Protein AF-0000000069702829 (afdb_homodimer)

InterPro domains:
  IPR005561 ANTAR domain [PF03861] (125-177)
  IPR005561 ANTAR domain [PS50921] (116-177)
  IPR005561 ANTAR domain [SM01012] (122-177)
  IPR011006 CheY-like superfamily [SSF52172] (46-176)
  IPR036388 Winged helix-like DNA-binding domain superfamily [G3DSA:1.10.10.10] (125-181)

Nearest PDB structures (foldseek):
  1qo0-assembly1_E  TM=7.951E-01  e=2.720E-08  Pseudomonas aeruginosa
  6ww6-assembly1_A  TM=8.531E-01  e=2.001E-07  Enterococcus faecalis
  1sd5-assembly1_A  TM=5.448E-01  e=8.937E-07  Mycobacterium tuberculosis H37Rv
  4akk-assembly1_B  TM=6.219E-01  e=2.321E-02  Klebsiella oxytoca
  5vlq-assembly1_A  TM=5.067E-01  e=9.236E+00  Xenopus tropicalis

Sequence (394 aa):
MESYTPCTLCIGAITEDAGFNNKIKSIFGSVLQWDQLENRICESDNKVDLLIIDYDNTRINHEMIKETSVAKLGVVSSYKPAIINNHNLHAVLFKASPEHEIQLAANLAVITFKREKLLRDTNKDLEFKLECRRFIILAEIAVMKWFSCNEKDAYTLLRNIAMQTNARIEDICIDLISNPENWERKMKSIRYIESIKMESYTPCTLCIGAITEDAGFNNKIKSIFGSVLQWDQLENRICESDNKVDLLIIDYDNTRINHEMIKETSVAKLGVVSSYKPAIINNHNLHAVLFKASPEHEIQLAANLAVITFKREKLLRDTNKDLEFKLECRRFIILAEIAVMKWFSCNEKDAYTLLRNIAMQTNARIEDICIDLISNPENWERKMKSIRYIESIK

Secondary structure (DSSP, 8-state):
----------EEEE---HHHHHHHHHHHS-EEEHHHHHHHHSSTTS--SEEEEETT-TT--HHHHHT--SEEEEEESS--HHHHHHS--SEEEETT--HHHHHHHHHHHHHHHHHHHHHHHHHHHHHHHHHHHHHHHHHHHHHHHHHT--HHHHHHHHHHHHHHTT--HHHHHHHHHHSHHHHHHHHHHHHHHHHH-/----------EEEE---HHHHHHHHHHHS-EEEHHHHHHHHSSTTS--SEEEEETT-TT--HHHHHT--SEEEEEESS--HHHHHHS--SEEEETT--HHHHHHHHHHHHHHHHHHHHHHHHHHHHHHHHHHHHHHHHHHHHHHHHHT--HHHHHHHHHHHHHHTT--HHHHHHHHHHSHHHHHHHHHHHHHHHHH-

Structure (mmCIF, N/CA/C/O backbone):
data_AF-0000000069702829-model_v1
#
loop_
_entity.id
_entity.type
_entity.pdbx_description
1 polymer 'ANTAR domain-containing protein'
#
loop_
_atom_site.group_PDB
_atom_site.id
_atom_site.type_symbol
_atom_site.label_atom_id
_atom_site.label_alt_id
_atom_site.label_comp_id
_atom_site.label_asym_id
_atom_site.label_entity_id
_atom_site.label_seq_id
_atom_site.pdbx_PDB_ins_code
_atom_site.Cartn_x
_atom_site.Cartn_y
_atom_site.Cartn_z
_atom_site.occupancy
_atom_site.B_iso_or_equiv
_atom_site.auth_seq_id
_atom_site.auth_comp_id
_atom_site.auth_asym_id
_atom_site.auth_atom_id
_atom_site.pdbx_PDB_model_num
ATOM 1 N N . MET A 1 1 ? -26.609 -12.484 -5.195 1 21.14 1 MET A N 1
ATOM 2 C CA . MET A 1 1 ? -25.703 -13.234 -6.066 1 21.14 1 MET A CA 1
ATOM 3 C C . MET A 1 1 ? -25.078 -12.32 -7.109 1 21.14 1 MET A C 1
ATOM 5 O O . MET A 1 1 ? -25.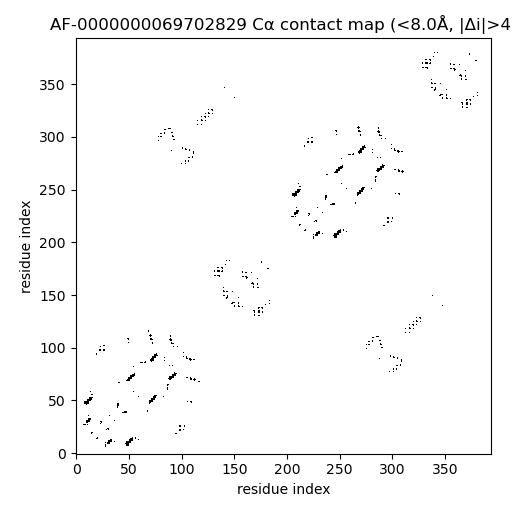688 -12.016 -8.133 1 21.14 1 MET A O 1
ATOM 9 N N . GLU A 1 2 ? -24.391 -11.242 -6.777 1 28 2 GLU A N 1
ATOM 10 C CA . GLU A 1 2 ? -23.922 -10.289 -7.777 1 28 2 GLU A CA 1
ATOM 11 C C . GLU A 1 2 ? -23.094 -10.977 -8.852 1 28 2 GLU A C 1
ATOM 13 O O . GLU A 1 2 ? -22.219 -11.789 -8.547 1 28 2 GLU A O 1
ATOM 18 N N . SER A 1 3 ? -23.703 -11.227 -9.906 1 28.03 3 SER A N 1
ATOM 19 C CA . SER A 1 3 ? -23.156 -11.82 -11.117 1 28.03 3 SER A CA 1
ATOM 20 C C . SER A 1 3 ? -21.75 -11.273 -11.414 1 28.03 3 SER A C 1
ATOM 22 O O . SER A 1 3 ? -21.562 -10.062 -11.469 1 28.03 3 SER A O 1
ATOM 24 N N . TYR A 1 4 ? -20.75 -11.883 -10.852 1 30.55 4 TYR A N 1
ATOM 25 C CA . TYR A 1 4 ? -19.375 -11.594 -11.227 1 30.55 4 TYR A CA 1
ATOM 26 C C . TYR A 1 4 ? -19.234 -11.445 -12.734 1 30.55 4 TYR A C 1
ATOM 28 O O . TYR A 1 4 ? -19.422 -12.406 -13.477 1 30.55 4 TYR A O 1
ATOM 36 N N . THR A 1 5 ? -19.922 -10.477 -13.25 1 36.62 5 THR A N 1
ATOM 37 C CA . THR A 1 5 ? -19.656 -10.25 -14.664 1 36.62 5 THR A CA 1
ATOM 38 C C . THR A 1 5 ? -18.156 -10.312 -14.945 1 36.62 5 THR A C 1
ATOM 40 O O . THR A 1 5 ? -17.375 -9.617 -14.297 1 36.62 5 THR A O 1
ATOM 43 N N . PRO A 1 6 ? -17.734 -11.352 -15.508 1 40.25 6 PRO A N 1
ATOM 44 C CA . PRO A 1 6 ? -16.312 -11.477 -15.82 1 40.25 6 PRO A CA 1
ATOM 45 C C . PRO A 1 6 ? -15.703 -10.195 -16.391 1 40.25 6 PRO A C 1
ATOM 47 O O . PRO A 1 6 ? -16.203 -9.672 -17.391 1 40.25 6 PRO A O 1
ATOM 50 N N . CYS A 1 7 ? -15.57 -9.18 -15.695 1 44.16 7 CYS A N 1
ATOM 51 C CA . CYS A 1 7 ? -14.984 -7.953 -16.219 1 44.16 7 CYS A CA 1
ATOM 52 C C . CYS A 1 7 ? -13.922 -8.258 -17.266 1 44.16 7 CYS A C 1
ATOM 54 O O . CYS A 1 7 ? -13.117 -9.172 -17.094 1 44.16 7 CYS A O 1
ATOM 56 N N . THR A 1 8 ? -14.305 -8.156 -18.531 1 59.03 8 THR A N 1
ATOM 57 C CA . THR A 1 8 ? -13.422 -8.281 -19.688 1 59.03 8 THR A CA 1
ATOM 58 C C . THR A 1 8 ? -12.102 -7.555 -19.438 1 59.03 8 THR A C 1
ATOM 60 O O . THR A 1 8 ? -12.086 -6.336 -19.25 1 59.03 8 THR A O 1
ATOM 63 N N . LEU A 1 9 ? -11.266 -8.297 -18.859 1 67.44 9 LEU A N 1
ATOM 64 C CA . LEU A 1 9 ? -9.938 -7.73 -18.625 1 67.44 9 LEU A CA 1
ATOM 65 C C . LEU A 1 9 ? -9.266 -7.375 -19.953 1 67.44 9 LEU A C 1
ATOM 67 O O . LEU A 1 9 ? -9.32 -8.148 -20.906 1 67.44 9 LEU A O 1
ATOM 71 N N . CYS A 1 10 ? -8.953 -6.152 -20.156 1 71.19 10 CYS A N 1
ATOM 72 C CA . CYS A 1 10 ? -8.039 -5.816 -21.25 1 71.19 10 CYS A CA 1
ATOM 73 C C . CYS A 1 10 ? -6.625 -6.277 -20.922 1 71.19 10 CYS A C 1
ATOM 75 O O . CYS A 1 10 ? -5.992 -5.766 -20 1 71.19 10 CYS A O 1
ATOM 77 N N . ILE A 1 11 ? -6.207 -7.258 -21.734 1 76.75 11 ILE A N 1
ATOM 78 C CA . ILE A 1 11 ? -4.938 -7.91 -21.422 1 76.75 11 ILE A CA 1
ATOM 79 C C . ILE A 1 11 ? -3.893 -7.523 -22.469 1 76.75 11 ILE A C 1
ATOM 81 O O . ILE A 1 11 ? -4.176 -7.527 -23.672 1 76.75 11 ILE A O 1
ATOM 85 N N . GLY A 1 12 ? -2.826 -7.066 -22 1 78.25 12 GLY A N 1
ATOM 86 C CA . GLY A 1 12 ? -1.643 -6.945 -22.844 1 78.25 12 GLY A CA 1
ATOM 87 C C . GLY A 1 12 ? -0.598 -8.008 -22.547 1 78.25 12 GLY A C 1
ATOM 88 O O . GLY A 1 12 ? -0.403 -8.398 -21.406 1 78.25 12 GLY A O 1
ATOM 89 N N . ALA A 1 13 ? -0.078 -8.562 -23.625 1 77.06 13 ALA A N 1
ATOM 90 C CA . ALA A 1 13 ? 0.928 -9.602 -23.438 1 77.06 13 ALA A CA 1
ATOM 91 C C . ALA A 1 13 ? 2.207 -9.273 -24.188 1 77.06 13 ALA A C 1
ATOM 93 O O . ALA A 1 13 ? 2.154 -8.812 -25.328 1 77.06 13 ALA A O 1
ATOM 94 N N . ILE A 1 14 ? 3.219 -9.398 -23.547 1 74.5 14 ILE A N 1
ATOM 95 C CA . ILE A 1 14 ? 4.535 -9.289 -24.156 1 74.5 14 ILE A CA 1
ATOM 96 C C . ILE A 1 14 ? 5.246 -10.641 -24.109 1 74.5 14 ILE A C 1
ATOM 98 O O . ILE A 1 14 ? 5.961 -10.945 -23.156 1 74.5 14 ILE A O 1
ATOM 102 N N . THR A 1 15 ? 4.934 -11.5 -25.016 1 79.31 15 THR A N 1
ATOM 103 C CA . THR A 1 15 ? 5.484 -12.844 -25.094 1 79.31 15 THR A CA 1
ATOM 104 C C . THR A 1 15 ? 5.711 -13.266 -26.531 1 79.31 15 THR A C 1
ATOM 106 O O . THR A 1 15 ? 4.988 -12.828 -27.438 1 79.31 15 THR A O 1
ATOM 109 N N . GLU A 1 16 ? 6.762 -14.062 -26.781 1 78.69 16 GLU A N 1
ATOM 110 C CA . GLU A 1 16 ? 7.027 -14.641 -28.109 1 78.69 16 GLU A CA 1
ATOM 111 C C . GLU A 1 16 ? 6.703 -16.125 -28.125 1 78.69 16 GLU A C 1
ATOM 113 O O . GLU A 1 16 ? 6.875 -16.781 -29.156 1 78.69 16 GLU A O 1
ATOM 118 N N . ASP A 1 17 ? 6.246 -16.656 -27.062 1 84.69 17 ASP A N 1
ATOM 119 C CA . ASP A 1 17 ? 5.898 -18.062 -26.969 1 84.69 17 ASP A CA 1
ATOM 120 C C . ASP A 1 17 ? 4.508 -18.328 -27.531 1 84.69 17 ASP A C 1
ATOM 122 O O . ASP A 1 17 ? 3.5 -17.953 -26.938 1 84.69 17 ASP A O 1
ATOM 126 N N . ALA A 1 18 ? 4.453 -19.016 -28.656 1 84.38 18 ALA A N 1
ATOM 127 C CA . ALA A 1 18 ? 3.197 -19.234 -29.375 1 84.38 18 ALA A CA 1
ATOM 128 C C . ALA A 1 18 ? 2.238 -20.078 -28.547 1 84.38 18 ALA A C 1
ATOM 130 O O . ALA A 1 18 ? 1.03 -19.828 -28.531 1 84.38 18 ALA A O 1
ATOM 131 N N . GLY A 1 19 ? 2.768 -21.141 -27.891 1 87.25 19 GLY A N 1
ATOM 132 C CA . GLY A 1 19 ? 1.941 -21.984 -27.047 1 87.25 19 GLY A CA 1
ATOM 133 C C . GLY A 1 19 ? 1.275 -21.219 -25.922 1 87.25 19 GLY A C 1
ATOM 134 O O . GLY A 1 19 ? 0.076 -21.375 -25.672 1 87.25 19 GLY A O 1
ATOM 135 N N . PHE A 1 20 ? 2.061 -20.438 -25.359 1 89.12 20 PHE A N 1
ATOM 136 C CA . PHE A 1 20 ? 1.533 -19.641 -24.266 1 89.12 20 PHE A CA 1
ATOM 137 C C . PHE A 1 20 ? 0.53 -18.609 -24.766 1 89.12 20 PHE A C 1
ATOM 139 O O . PHE A 1 20 ? -0.521 -18.406 -24.156 1 89.12 20 PHE A O 1
ATOM 146 N N . ASN A 1 21 ? 0.807 -17.969 -25.844 1 87.25 21 ASN A N 1
ATOM 147 C CA . ASN A 1 21 ? -0.092 -16.984 -26.453 1 87.25 21 ASN A CA 1
ATOM 148 C C . ASN A 1 21 ? -1.449 -17.609 -26.781 1 87.25 21 ASN A C 1
ATOM 150 O O . ASN A 1 21 ? -2.486 -16.969 -26.578 1 87.25 21 ASN A O 1
ATOM 154 N N . ASN A 1 22 ? -1.415 -18.766 -27.281 1 90.5 22 ASN A N 1
ATOM 155 C CA . ASN A 1 22 ? -2.662 -19.453 -27.609 1 90.5 22 ASN A CA 1
ATOM 156 C C . ASN A 1 22 ? -3.496 -19.719 -26.344 1 90.5 22 ASN A C 1
ATOM 158 O O . ASN A 1 22 ? -4.719 -19.578 -26.375 1 90.5 22 ASN A O 1
ATOM 162 N N . LYS A 1 23 ? -2.834 -20.062 -25.312 1 91.38 23 LYS A N 1
ATOM 163 C CA . LYS A 1 23 ? -3.537 -20.297 -24.062 1 91.38 23 LYS A CA 1
ATOM 164 C C . LYS A 1 23 ? -4.207 -19.031 -23.547 1 91.38 23 LYS A C 1
ATOM 166 O O . LYS A 1 23 ? -5.375 -19.047 -23.156 1 91.38 23 LYS A O 1
ATOM 171 N N . ILE A 1 24 ? -3.453 -17.922 -23.594 1 90.31 24 ILE A N 1
ATOM 172 C CA . ILE A 1 24 ? -4 -16.672 -23.062 1 90.31 24 ILE A CA 1
ATOM 173 C C . ILE A 1 24 ? -5.16 -16.203 -23.938 1 90.31 24 ILE A C 1
ATOM 175 O O . ILE A 1 24 ? -6.152 -15.672 -23.422 1 90.31 24 ILE A O 1
ATOM 179 N N . LYS A 1 25 ? -5.066 -16.391 -25.188 1 88.81 25 LYS A N 1
ATOM 180 C CA . LYS A 1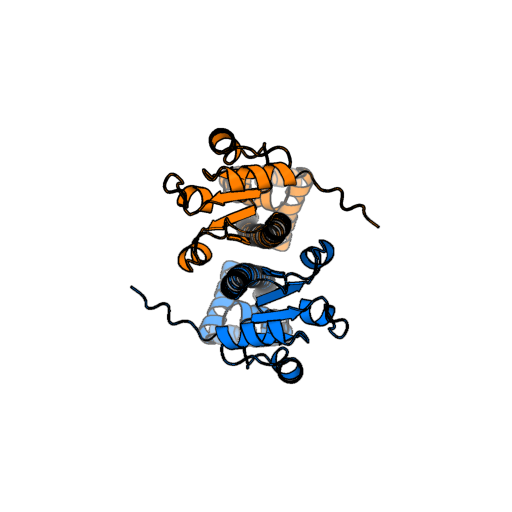 25 ? -6.156 -16.016 -26.078 1 88.81 25 LYS A CA 1
ATOM 181 C C . LYS A 1 25 ? -7.398 -16.875 -25.812 1 88.81 25 LYS A C 1
ATOM 183 O O . LYS A 1 25 ? -8.523 -16.375 -25.906 1 88.81 25 LYS A O 1
ATOM 188 N N . SER A 1 26 ? -7.152 -18.078 -25.594 1 91.25 26 SER A N 1
ATOM 189 C CA . SER A 1 26 ? -8.266 -18.969 -25.297 1 91.25 26 SER A CA 1
ATOM 190 C C . SER A 1 26 ? -8.984 -18.562 -24.016 1 91.25 26 SER A C 1
ATOM 192 O O . SER A 1 26 ? -10.211 -18.672 -23.938 1 91.25 26 SER A O 1
ATOM 194 N N . ILE A 1 27 ? -8.266 -18.078 -23.078 1 89.19 27 ILE A N 1
ATOM 195 C CA . ILE A 1 27 ? -8.805 -17.734 -21.766 1 89.19 27 ILE A CA 1
ATOM 196 C C . ILE A 1 27 ? -9.469 -16.359 -21.828 1 89.19 27 ILE A C 1
ATOM 198 O O . ILE A 1 27 ? -10.578 -16.188 -21.312 1 89.19 27 ILE A O 1
ATOM 202 N N . PHE A 1 28 ? -8.797 -15.398 -22.531 1 88.69 28 PHE A N 1
ATOM 203 C CA . PHE A 1 28 ? -9.211 -14.008 -22.391 1 88.69 28 PHE A CA 1
ATOM 204 C C . PHE A 1 28 ? -9.766 -13.461 -23.688 1 88.69 28 PHE A C 1
ATOM 206 O O . PHE A 1 28 ? -10.281 -12.344 -23.734 1 88.69 28 PHE A O 1
ATOM 213 N N . GLY A 1 29 ? -9.688 -14.289 -24.672 1 86.06 29 GLY A N 1
ATOM 214 C CA . GLY A 1 29 ? -10.164 -13.852 -25.969 1 86.06 29 GLY A CA 1
ATOM 215 C C . GLY A 1 29 ? -9.18 -12.953 -26.703 1 86.06 29 GLY A C 1
ATOM 216 O O . GLY A 1 29 ? -8.133 -13.414 -27.156 1 86.06 29 GLY A O 1
ATOM 217 N N . SER A 1 30 ? -9.328 -11.562 -26.578 1 81.31 30 SER A N 1
ATOM 218 C CA . SER A 1 30 ? -8.453 -10.625 -27.25 1 81.31 30 SER A CA 1
ATOM 219 C C . SER A 1 30 ? -7.332 -10.141 -26.344 1 81.31 30 SER A C 1
ATOM 221 O O . SER A 1 30 ? -7.574 -9.812 -25.172 1 81.31 30 SER A O 1
ATOM 223 N N . VAL A 1 31 ? -6.129 -10.219 -26.875 1 83.94 31 VAL A N 1
ATOM 224 C CA . VAL A 1 31 ? -4.949 -9.781 -26.141 1 83.94 31 VAL A CA 1
ATOM 225 C C . VAL A 1 31 ? -4.152 -8.789 -26.969 1 83.94 31 VAL A C 1
ATOM 227 O O . VAL A 1 31 ? -3.879 -9.039 -28.156 1 83.94 31 VAL A O 1
ATOM 230 N N . LEU A 1 32 ? -3.873 -7.699 -26.375 1 82 32 LEU A N 1
ATOM 231 C CA . LEU A 1 32 ? -3.047 -6.711 -27.062 1 82 32 LEU A CA 1
ATOM 232 C C . LEU A 1 32 ? -1.579 -7.125 -27.047 1 82 32 LEU A C 1
ATOM 234 O O . LEU A 1 32 ? -1.074 -7.617 -26.047 1 82 32 LEU A O 1
ATOM 238 N N . GLN A 1 33 ? -1.022 -6.898 -28.188 1 78.38 33 GLN A N 1
ATOM 239 C CA . GLN A 1 33 ? 0.397 -7.227 -28.281 1 78.38 33 GLN A CA 1
ATOM 240 C C . GLN A 1 33 ? 1.263 -5.992 -28.031 1 78.38 33 GLN A C 1
ATOM 242 O O . GLN A 1 33 ? 0.753 -4.871 -27.969 1 78.38 33 GLN A O 1
ATOM 247 N N . TRP A 1 34 ? 2.529 -6.203 -27.891 1 70.06 34 TRP A N 1
ATOM 248 C CA . TRP A 1 34 ? 3.475 -5.18 -27.453 1 70.06 34 TRP A CA 1
ATOM 249 C C . TRP A 1 34 ? 3.373 -3.936 -28.328 1 70.06 34 TRP A C 1
ATOM 251 O O . TRP A 1 34 ? 3.395 -2.811 -27.828 1 70.06 34 TRP A O 1
ATOM 261 N N . ASP A 1 35 ? 3.314 -4.125 -29.578 1 69.44 35 ASP A N 1
ATOM 262 C CA . ASP A 1 35 ? 3.281 -3.006 -30.516 1 69.44 35 ASP A CA 1
ATOM 263 C C . ASP A 1 35 ? 2.062 -2.121 -30.266 1 69.44 35 ASP A C 1
ATOM 265 O O . ASP A 1 35 ? 2.125 -0.903 -30.453 1 69.44 35 ASP A O 1
ATOM 269 N N . GLN A 1 36 ? 0.973 -2.732 -29.75 1 73.06 36 GLN A N 1
ATOM 270 C CA . GLN A 1 36 ? -0.256 -2.004 -29.453 1 73.06 36 GLN A CA 1
ATOM 271 C C . GLN A 1 36 ? -0.191 -1.347 -28.078 1 73.06 36 GLN A C 1
ATOM 273 O O . GLN A 1 36 ? -0.898 -0.372 -27.812 1 73.06 36 GLN A O 1
ATOM 278 N N . LEU A 1 37 ? 0.648 -1.902 -27.203 1 72.19 37 LEU A N 1
ATOM 279 C CA . LEU A 1 37 ? 0.706 -1.497 -25.797 1 72.19 37 LEU A CA 1
ATOM 280 C C . LEU A 1 37 ? 1.561 -0.245 -25.625 1 72.19 37 LEU A C 1
ATOM 282 O O . LEU A 1 37 ? 1.27 0.6 -24.781 1 72.19 37 LEU A O 1
ATOM 286 N N . GLU A 1 38 ? 2.67 -0.137 -26.281 1 63.84 38 GLU A N 1
ATOM 287 C CA . GLU A 1 38 ? 3.613 0.965 -26.125 1 63.84 38 GLU A CA 1
ATOM 288 C C . GLU A 1 38 ? 2.908 2.314 -26.219 1 63.84 38 GLU A C 1
ATOM 290 O O . GLU A 1 38 ? 3.209 3.238 -25.453 1 63.84 38 GLU A O 1
ATOM 295 N N . ASN A 1 39 ? 1.982 2.395 -27.047 1 61.78 39 ASN A N 1
ATOM 296 C CA . ASN A 1 39 ? 1.285 3.664 -27.234 1 61.78 39 ASN A CA 1
ATOM 297 C C . ASN A 1 39 ? 0.18 3.848 -26.188 1 61.78 39 ASN A C 1
ATOM 299 O O . ASN A 1 39 ? -0.166 4.977 -25.844 1 61.78 39 ASN A O 1
ATOM 303 N N . ARG A 1 40 ? -0.298 2.707 -25.688 1 60 40 ARG A N 1
ATOM 304 C CA . ARG A 1 40 ? -1.481 2.75 -24.844 1 60 40 ARG A CA 1
ATOM 305 C C . ARG A 1 40 ? -1.093 2.834 -23.375 1 60 40 ARG A C 1
ATOM 307 O O . ARG A 1 40 ? -1.821 3.414 -22.562 1 60 40 ARG A O 1
ATOM 314 N N . ILE A 1 41 ? -0.096 2.123 -22.953 1 59.03 41 ILE A N 1
ATOM 315 C CA . ILE A 1 41 ? 0.251 2.039 -21.531 1 59.03 41 ILE A CA 1
ATOM 316 C C . ILE A 1 41 ? 0.567 3.434 -21 1 59.03 41 ILE A C 1
ATOM 318 O O . ILE A 1 41 ? 0.276 3.738 -19.844 1 59.03 41 ILE A O 1
ATOM 322 N N . CYS A 1 42 ? 1.164 4.234 -21.859 1 53.38 42 CYS A N 1
ATOM 323 C CA . CYS A 1 42 ? 1.576 5.551 -21.391 1 53.38 42 CYS 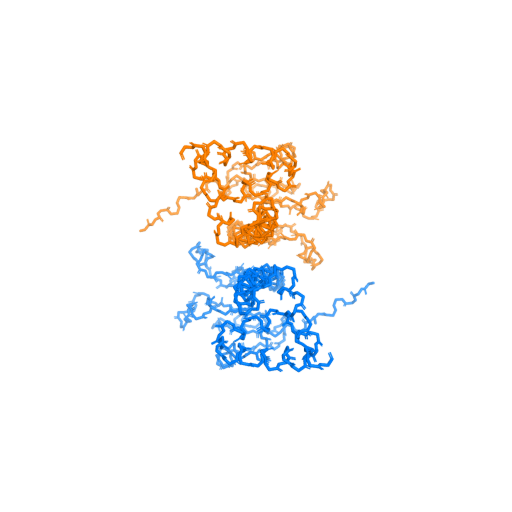A CA 1
ATOM 324 C C . CYS A 1 42 ? 0.397 6.516 -21.359 1 53.38 42 CYS A C 1
ATOM 326 O O . CYS A 1 42 ? 0.442 7.543 -20.688 1 53.38 42 CYS A O 1
ATOM 328 N N . GLU A 1 43 ? -0.514 6.098 -22.234 1 51.84 43 GLU A N 1
ATOM 329 C CA . GLU A 1 43 ? -1.592 7.078 -22.359 1 51.84 43 GLU A CA 1
ATOM 330 C C . GLU A 1 43 ? -2.727 6.766 -21.391 1 51.84 43 GLU A C 1
ATOM 332 O O . GLU A 1 43 ? -3.043 5.602 -21.141 1 51.84 43 GLU A O 1
ATOM 337 N N . SER A 1 44 ? -3.057 7.551 -20.531 1 49.78 44 SER A N 1
ATOM 338 C CA . SER A 1 44 ? -3.99 7.555 -19.406 1 49.78 44 SER A CA 1
ATOM 339 C C . SER A 1 44 ? -5.281 6.828 -19.766 1 49.78 44 SER A C 1
ATOM 341 O O . SER A 1 44 ? -5.875 6.16 -18.922 1 49.78 44 SER A O 1
ATOM 343 N N . ASP A 1 45 ? -5.816 6.844 -21.062 1 48 45 ASP A N 1
ATOM 344 C CA . ASP A 1 45 ? -7.219 6.582 -21.375 1 48 45 ASP A CA 1
ATOM 345 C C . ASP A 1 45 ? -7.438 5.109 -21.719 1 48 45 ASP A C 1
ATOM 347 O O . ASP A 1 45 ? -8.578 4.652 -21.812 1 48 45 ASP A O 1
ATOM 351 N N . ASN A 1 46 ? -6.562 4.41 -22.312 1 53.81 46 ASN A N 1
ATOM 352 C CA . ASN A 1 46 ? -6.898 3.064 -22.766 1 53.81 46 ASN A CA 1
ATOM 353 C C . ASN A 1 46 ? -6.359 2.002 -21.812 1 53.81 46 ASN A C 1
ATOM 355 O O . ASN A 1 46 ? -5.223 1.546 -21.953 1 53.81 46 ASN A O 1
ATOM 359 N N . LYS A 1 47 ? -7.121 1.623 -20.719 1 68.81 47 LYS A N 1
ATOM 360 C CA . LYS A 1 47 ? -6.695 1.129 -19.422 1 68.81 47 LYS A CA 1
ATOM 361 C C . LYS A 1 47 ? -6.414 -0.37 -19.453 1 68.81 47 LYS A C 1
ATOM 363 O O . LYS A 1 47 ? -7.289 -1.161 -19.812 1 68.81 47 LYS A O 1
ATOM 368 N N . VAL A 1 48 ? -5.297 -0.824 -19.859 1 82.19 48 VAL A N 1
ATOM 369 C CA . VAL A 1 48 ? -4.84 -2.197 -19.672 1 82.19 48 VAL A CA 1
ATOM 370 C C . VAL A 1 48 ? -5 -2.602 -18.203 1 82.19 48 VAL A C 1
ATOM 372 O O . VAL A 1 48 ? -4.566 -1.876 -17.297 1 82.19 48 VAL A O 1
ATOM 375 N N . ASP A 1 49 ? -5.789 -3.773 -18.172 1 87.88 49 ASP A N 1
ATOM 376 C CA . ASP A 1 49 ? -6.051 -4.238 -16.812 1 87.88 49 ASP A CA 1
ATOM 377 C C . ASP A 1 49 ? -4.902 -5.098 -16.297 1 87.88 49 ASP A C 1
ATOM 379 O O . ASP A 1 49 ? -4.633 -5.125 -15.094 1 87.88 49 ASP A O 1
ATOM 383 N N . LEU A 1 50 ? -4.316 -5.762 -17.281 1 92.5 50 LEU A N 1
ATOM 384 C CA . LEU A 1 50 ? -3.273 -6.711 -16.922 1 92.5 50 LEU A CA 1
ATOM 385 C C . LEU A 1 50 ? -2.205 -6.793 -18 1 92.5 50 LEU A C 1
ATOM 387 O O . LEU A 1 50 ? -2.525 -6.902 -19.188 1 92.5 50 LEU A O 1
ATOM 391 N N . LEU A 1 51 ? -1.062 -6.656 -17.641 1 90.75 51 LEU A N 1
ATOM 392 C CA . LEU A 1 51 ? 0.081 -6.84 -18.531 1 90.75 51 LEU A CA 1
ATOM 393 C C . LEU A 1 51 ? 0.801 -8.148 -18.219 1 90.75 51 LEU A C 1
ATOM 395 O O . LEU A 1 51 ? 1.259 -8.359 -17.094 1 90.75 51 LEU A O 1
ATOM 399 N N . ILE A 1 52 ? 0.833 -9.008 -19.172 1 91.81 52 ILE A N 1
ATOM 400 C CA . ILE A 1 52 ? 1.555 -10.266 -19.047 1 91.81 52 ILE A CA 1
ATOM 401 C C . ILE A 1 52 ? 2.943 -10.125 -19.672 1 91.81 52 ILE A C 1
ATOM 403 O O . ILE A 1 52 ? 3.07 -9.797 -20.859 1 91.81 52 ILE A O 1
ATOM 407 N N . ILE A 1 53 ? 3.877 -10.461 -18.922 1 89.75 53 ILE A N 1
ATOM 408 C CA . ILE A 1 53 ? 5.246 -10.195 -19.344 1 89.75 53 ILE A CA 1
ATOM 409 C C . ILE A 1 53 ? 6.039 -11.5 -19.375 1 89.75 53 ILE A C 1
ATOM 411 O O . ILE A 1 53 ? 6.176 -12.164 -18.344 1 89.75 53 ILE A O 1
ATOM 415 N N . ASP A 1 54 ? 6.582 -11.789 -20.469 1 89.88 54 ASP A N 1
ATOM 416 C CA . ASP A 1 54 ? 7.496 -12.922 -20.594 1 89.88 54 ASP A CA 1
ATOM 417 C C . ASP A 1 54 ? 8.93 -12.516 -20.266 1 89.88 54 ASP A C 1
ATOM 419 O O . ASP A 1 54 ? 9.586 -11.836 -21.047 1 89.88 54 ASP A O 1
ATOM 423 N N . TYR A 1 55 ? 9.43 -12.938 -19.188 1 86.62 55 TYR A N 1
ATOM 424 C CA . TYR A 1 55 ? 10.719 -12.469 -18.703 1 86.62 55 TYR A CA 1
ATOM 425 C C . TYR A 1 55 ? 11.867 -13.195 -19.406 1 86.62 55 TYR A C 1
ATOM 427 O O . TYR A 1 55 ? 13.031 -12.828 -19.25 1 86.62 55 TYR A O 1
ATOM 435 N N . ASP A 1 56 ? 11.555 -14.156 -20.172 1 83.94 56 ASP A N 1
ATOM 436 C CA . ASP A 1 56 ? 12.578 -14.82 -20.984 1 83.94 56 ASP A CA 1
ATOM 437 C C . ASP A 1 56 ? 12.797 -14.078 -22.297 1 83.94 56 ASP A C 1
ATOM 439 O O . ASP A 1 56 ? 13.758 -14.344 -23.016 1 83.94 56 ASP A O 1
ATOM 443 N N . ASN A 1 57 ? 11.828 -13.195 -22.531 1 79.19 57 ASN A N 1
ATOM 444 C CA . ASN A 1 57 ? 11.961 -12.383 -23.734 1 79.19 57 ASN A CA 1
ATOM 445 C C . ASN A 1 57 ? 13 -11.281 -23.562 1 79.19 57 ASN A C 1
ATOM 447 O O . ASN A 1 57 ? 12.805 -10.352 -22.781 1 79.19 57 ASN A O 1
ATOM 451 N N . THR A 1 58 ? 14.086 -11.312 -24.172 1 70.88 58 THR A N 1
ATOM 452 C CA . THR A 1 58 ? 15.227 -10.422 -24.031 1 70.88 58 THR A CA 1
ATOM 453 C C . THR A 1 58 ? 14.922 -9.055 -24.641 1 70.88 58 THR A C 1
ATOM 455 O O . THR A 1 58 ? 15.633 -8.078 -24.375 1 70.88 58 THR A O 1
ATOM 458 N N . ARG A 1 59 ? 13.961 -8.938 -25.453 1 69.44 59 ARG A N 1
ATOM 459 C CA . ARG A 1 59 ? 13.672 -7.695 -26.156 1 69.44 59 ARG A CA 1
ATOM 460 C C . ARG A 1 59 ? 12.914 -6.719 -25.266 1 69.44 59 ARG A C 1
ATOM 462 O O . ARG A 1 59 ? 12.727 -5.555 -25.625 1 69.44 59 ARG A O 1
ATOM 469 N N . ILE A 1 60 ? 12.531 -7.184 -24.109 1 72 60 ILE A N 1
ATOM 470 C CA . ILE A 1 60 ? 11.656 -6.352 -23.281 1 72 60 ILE A CA 1
ATOM 471 C C . ILE A 1 60 ? 12.508 -5.457 -22.375 1 72 60 ILE A C 1
ATOM 473 O O . ILE A 1 60 ? 13.445 -5.926 -21.734 1 72 60 ILE A O 1
ATOM 477 N N . ASN A 1 61 ? 12.203 -4.234 -22.469 1 71.94 61 ASN A N 1
ATOM 478 C CA . ASN A 1 61 ? 12.781 -3.303 -21.5 1 71.94 61 ASN A CA 1
ATOM 479 C C . ASN A 1 61 ? 12.055 -3.361 -20.172 1 71.94 61 ASN A C 1
ATOM 481 O O . ASN A 1 61 ? 11.031 -2.699 -19.984 1 71.94 61 ASN A O 1
ATOM 485 N N . HIS A 1 62 ? 12.531 -4.035 -19.281 1 72.88 62 HIS A N 1
ATOM 486 C CA . HIS A 1 62 ? 11.891 -4.324 -18 1 72.88 62 HIS A CA 1
ATOM 487 C C . HIS A 1 62 ? 11.789 -3.07 -17.141 1 72.88 62 HIS A C 1
ATOM 489 O O . HIS A 1 62 ? 10.859 -2.939 -16.328 1 72.88 62 HIS A O 1
ATOM 495 N N . GLU A 1 63 ? 12.656 -2.145 -17.375 1 72.56 63 GLU A N 1
ATOM 496 C CA . GLU A 1 63 ? 12.641 -0.921 -16.578 1 72.56 63 GLU A CA 1
ATOM 497 C C . GLU A 1 63 ? 11.422 -0.066 -16.906 1 72.56 63 GLU A C 1
ATOM 499 O O . GLU A 1 63 ? 10.828 0.545 -16.016 1 72.56 63 GLU A O 1
ATOM 504 N N . MET A 1 64 ? 11.07 -0.094 -18.125 1 69.38 64 MET A N 1
ATOM 505 C CA . MET A 1 64 ? 9.906 0.682 -18.547 1 69.38 64 MET A CA 1
ATOM 506 C C . MET A 1 64 ? 8.625 0.11 -17.953 1 69.38 64 MET A C 1
ATOM 508 O O . MET A 1 64 ? 7.719 0.859 -17.578 1 69.38 64 MET A O 1
ATOM 512 N N . ILE A 1 65 ? 8.609 -1.137 -17.781 1 73.12 65 ILE A N 1
ATOM 513 C CA . ILE A 1 65 ? 7.418 -1.82 -17.281 1 7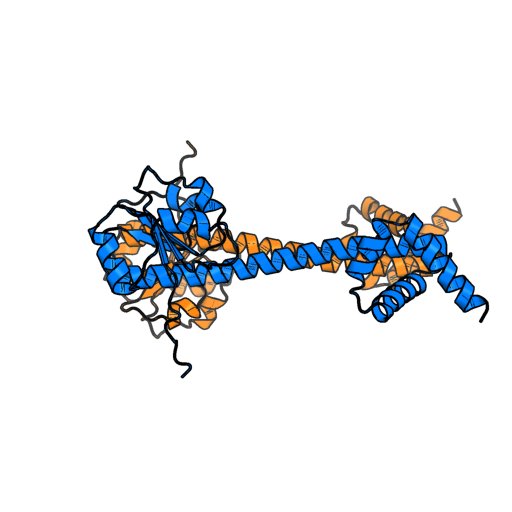3.12 65 ILE A CA 1
ATOM 514 C C . ILE A 1 65 ? 7.27 -1.566 -15.781 1 73.12 65 ILE A C 1
ATOM 516 O O . ILE A 1 65 ? 6.152 -1.425 -15.281 1 73.12 65 ILE A O 1
ATOM 520 N N . LYS A 1 66 ? 8.414 -1.48 -15.203 1 73.69 66 LYS A N 1
ATOM 521 C CA . LYS A 1 66 ? 8.43 -1.284 -13.758 1 73.69 66 LYS A CA 1
ATOM 522 C C . LYS A 1 66 ? 7.68 -0.016 -13.367 1 73.69 66 LYS A C 1
ATOM 524 O O . LYS A 1 66 ? 7.039 0.03 -12.312 1 73.69 66 LYS A O 1
ATOM 529 N N . GLU A 1 67 ? 7.594 0.918 -14.25 1 72.69 67 GLU A N 1
ATOM 530 C CA . GLU A 1 67 ? 7.062 2.236 -13.914 1 72.69 67 GLU A CA 1
ATOM 531 C C . GLU A 1 67 ? 5.574 2.326 -14.234 1 72.69 67 GLU A C 1
ATOM 533 O O . GLU A 1 67 ? 4.906 3.285 -13.836 1 72.69 67 GLU A O 1
ATOM 538 N N . THR A 1 68 ? 5.09 1.288 -14.836 1 76 68 THR A N 1
ATOM 539 C CA . THR A 1 68 ? 3.678 1.338 -15.203 1 76 68 THR A CA 1
ATOM 540 C C . THR A 1 68 ? 2.797 0.987 -14.008 1 76 68 THR A C 1
ATOM 542 O O . THR A 1 68 ? 3.162 0.142 -13.188 1 76 68 THR A O 1
ATOM 545 N N . SER A 1 69 ? 1.658 1.665 -13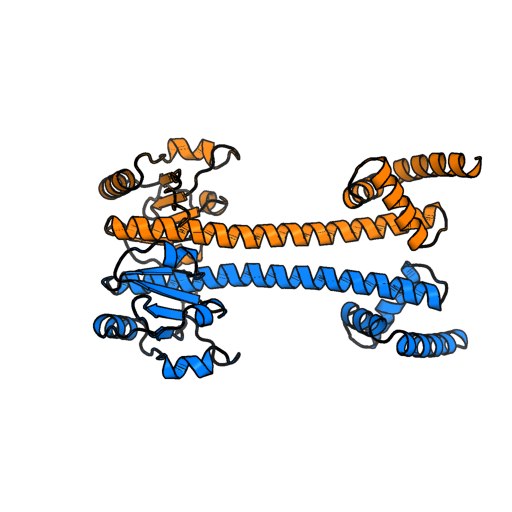.859 1 82.62 69 SER A N 1
ATOM 546 C CA . SER A 1 69 ? 0.687 1.419 -12.797 1 82.62 69 SER A CA 1
ATOM 547 C C . SER A 1 69 ? -0.43 0.496 -13.273 1 82.62 69 SER A C 1
ATOM 549 O O . SER A 1 69 ? -1.588 0.911 -13.367 1 82.62 69 SER A O 1
ATOM 551 N N . VAL A 1 70 ? -0.093 -0.643 -13.672 1 89 70 VAL A N 1
ATOM 552 C CA . VAL A 1 70 ? -1.024 -1.669 -14.133 1 89 70 VAL A CA 1
ATOM 553 C C . VAL A 1 70 ? -0.696 -3 -13.461 1 89 70 VAL A C 1
ATOM 555 O O . VAL A 1 70 ? 0.425 -3.205 -12.992 1 89 70 VAL A O 1
ATOM 558 N N . ALA A 1 71 ? -1.679 -3.828 -13.422 1 93.5 71 ALA A N 1
ATOM 559 C CA . ALA A 1 71 ? -1.397 -5.172 -12.922 1 93.5 71 ALA A CA 1
ATOM 560 C C . ALA A 1 71 ? -0.383 -5.887 -13.812 1 93.5 71 ALA A C 1
ATOM 562 O O . ALA A 1 71 ? -0.449 -5.793 -15.039 1 93.5 71 ALA A O 1
ATOM 563 N N . LYS A 1 72 ? 0.537 -6.645 -13.188 1 93.19 72 LYS A N 1
ATOM 564 C CA . LYS A 1 72 ? 1.614 -7.289 -13.938 1 93.19 72 LYS A CA 1
ATOM 565 C C . LYS A 1 72 ? 1.724 -8.766 -13.57 1 93.19 72 LYS A C 1
ATOM 567 O O . LYS A 1 72 ? 1.817 -9.117 -12.391 1 93.19 72 LYS A O 1
ATOM 572 N N . LEU A 1 73 ? 1.674 -9.555 -14.586 1 94.69 73 LEU A N 1
ATOM 573 C CA . LEU A 1 73 ? 1.891 -10.992 -14.477 1 94.69 73 LEU A CA 1
ATOM 574 C C . LEU A 1 73 ? 3.174 -11.406 -15.188 1 94.69 73 LEU A C 1
ATOM 576 O O . LEU A 1 73 ? 3.289 -11.258 -16.406 1 94.69 73 LEU A O 1
ATOM 580 N N . GLY A 1 74 ? 4.082 -11.891 -14.453 1 93.12 74 GLY A N 1
ATOM 581 C CA . GLY A 1 74 ? 5.32 -12.391 -15.031 1 93.12 74 GLY A CA 1
ATOM 582 C C . GLY A 1 74 ? 5.258 -13.852 -15.422 1 93.12 74 GLY A C 1
ATOM 583 O O . GLY A 1 74 ? 4.668 -14.664 -14.703 1 93.12 74 GLY A O 1
ATOM 584 N N . VAL A 1 75 ? 5.836 -14.125 -16.5 1 93.12 75 VAL A N 1
ATOM 585 C CA . VAL A 1 75 ? 5.926 -15.5 -16.984 1 93.12 75 VAL A CA 1
ATOM 586 C C . VAL A 1 75 ? 7.391 -15.883 -17.188 1 93.12 75 VAL A C 1
ATOM 588 O O . VAL A 1 75 ? 8.148 -15.133 -17.828 1 93.12 75 VAL A O 1
ATOM 591 N N . VAL A 1 76 ? 7.723 -17.078 -16.625 1 91.19 76 VAL A N 1
ATOM 592 C CA . VAL A 1 76 ? 9.117 -17.5 -16.688 1 91.19 76 VAL A CA 1
ATOM 593 C C . VAL A 1 76 ? 9.195 -18.969 -17.094 1 91.19 76 VAL A C 1
ATOM 595 O O . VAL A 1 76 ? 8.242 -19.719 -16.891 1 91.19 76 VAL A O 1
ATOM 598 N N . SER A 1 77 ? 10.344 -19.344 -17.672 1 89.88 77 SER A N 1
ATOM 599 C CA . SER A 1 77 ? 10.586 -20.75 -17.984 1 89.88 77 SER A CA 1
ATOM 600 C C . SER A 1 77 ? 11.227 -21.469 -16.797 1 89.88 77 SER A C 1
ATOM 602 O O . SER A 1 77 ? 11.133 -22.688 -16.688 1 89.88 77 SER A O 1
ATOM 604 N N . SER A 1 78 ? 11.906 -20.688 -15.961 1 88.94 78 SER A N 1
ATOM 605 C CA . SER A 1 78 ? 12.57 -21.25 -14.781 1 88.94 78 SER A CA 1
ATOM 606 C C . SER A 1 78 ? 12.492 -20.281 -13.602 1 88.94 78 SER A C 1
ATOM 608 O O . SER A 1 78 ? 12.219 -19.094 -13.781 1 88.94 78 SER A O 1
ATOM 610 N N . TYR A 1 79 ? 12.641 -20.875 -12.445 1 83.88 79 TYR A N 1
ATOM 611 C CA . TYR A 1 79 ? 12.578 -20.078 -11.227 1 83.88 79 TYR A CA 1
ATOM 612 C C . TYR A 1 79 ? 13.812 -19.188 -11.094 1 83.88 79 TYR A C 1
ATOM 614 O O . TYR A 1 79 ? 14.945 -19.688 -11.039 1 83.88 79 TYR A O 1
ATOM 622 N N . LYS A 1 80 ? 13.648 -17.891 -11.117 1 82.25 80 LYS A N 1
ATOM 623 C CA . LYS A 1 80 ? 14.68 -16.875 -10.93 1 82.25 80 LYS A CA 1
ATOM 624 C C . LYS A 1 80 ? 14.25 -15.859 -9.875 1 82.25 80 LYS A C 1
ATOM 626 O O . LYS A 1 80 ? 13.539 -14.898 -10.188 1 82.25 80 LYS A O 1
ATOM 631 N N . PRO A 1 81 ? 14.75 -16 -8.656 1 81 81 PRO A N 1
ATOM 632 C CA . PRO A 1 81 ? 14.312 -15.133 -7.562 1 81 81 PRO A CA 1
ATOM 633 C C . PRO A 1 81 ? 14.484 -13.648 -7.883 1 81 81 PRO A C 1
ATOM 635 O O . PRO A 1 81 ? 13.672 -12.82 -7.453 1 81 81 PRO A O 1
ATOM 638 N N . ALA A 1 82 ? 15.477 -13.234 -8.641 1 79.81 82 ALA A N 1
ATOM 639 C CA . ALA A 1 82 ? 15.766 -11.844 -8.945 1 79.81 82 ALA A CA 1
ATOM 640 C C . ALA A 1 82 ? 14.602 -11.188 -9.688 1 79.81 82 ALA A C 1
ATOM 642 O O . ALA A 1 82 ? 14.359 -9.984 -9.523 1 79.81 82 ALA A O 1
ATOM 643 N N . ILE A 1 83 ? 13.922 -11.93 -10.461 1 77.5 83 ILE A N 1
ATOM 644 C CA . ILE A 1 83 ? 12.812 -11.406 -11.25 1 77.5 83 ILE A CA 1
ATOM 645 C C . ILE A 1 83 ? 11.68 -10.961 -10.32 1 77.5 83 ILE A C 1
ATOM 647 O O . ILE A 1 83 ? 11.109 -9.883 -10.5 1 77.5 83 ILE A O 1
ATOM 651 N N . ILE A 1 84 ? 11.406 -11.688 -9.305 1 82.12 84 ILE A N 1
ATOM 652 C CA . ILE A 1 84 ? 10.305 -11.43 -8.383 1 82.12 84 ILE A CA 1
ATOM 653 C C . ILE A 1 84 ? 10.648 -10.242 -7.488 1 82.12 84 ILE A C 1
ATOM 655 O O . ILE A 1 84 ? 9.781 -9.414 -7.18 1 82.12 84 ILE A O 1
ATOM 659 N N . ASN A 1 85 ? 11.867 -10.133 -7.234 1 82.06 85 ASN A N 1
ATOM 660 C CA . ASN A 1 85 ? 12.289 -9.156 -6.242 1 82.06 85 ASN A CA 1
ATOM 661 C C . ASN A 1 85 ? 12.375 -7.754 -6.84 1 82.06 85 ASN A C 1
ATOM 663 O O . ASN A 1 85 ? 12.188 -6.762 -6.137 1 82.06 85 ASN A O 1
ATOM 667 N N . ASN A 1 86 ? 12.562 -7.656 -8.125 1 78.12 86 ASN A N 1
ATOM 668 C CA . ASN A 1 86 ? 13.016 -6.371 -8.648 1 78.12 86 ASN A CA 1
ATOM 669 C C . ASN A 1 86 ? 11.961 -5.73 -9.547 1 78.12 86 ASN A C 1
ATOM 671 O O . ASN A 1 86 ? 12.102 -4.578 -9.961 1 78.12 86 ASN A O 1
ATOM 675 N N . HIS A 1 87 ? 10.812 -6.352 -9.836 1 81.5 87 HIS A N 1
ATOM 676 C CA . HIS A 1 87 ? 9.969 -5.828 -10.906 1 81.5 87 HIS A CA 1
ATOM 677 C C . HIS A 1 87 ? 8.547 -5.578 -10.422 1 81.5 87 HIS A C 1
ATOM 679 O O . HIS A 1 87 ? 7.645 -5.352 -11.227 1 81.5 87 HIS A O 1
ATOM 685 N N . ASN A 1 88 ? 8.258 -5.559 -9.211 1 88.56 88 ASN A N 1
ATOM 686 C CA . ASN A 1 88 ? 6.961 -5.254 -8.617 1 88.56 88 ASN A CA 1
ATOM 687 C C . ASN A 1 88 ? 5.844 -6.062 -9.266 1 88.56 88 ASN A C 1
ATOM 689 O O . ASN A 1 88 ? 4.805 -5.508 -9.633 1 88.56 88 ASN A O 1
ATOM 693 N N . LEU A 1 89 ? 6.082 -7.277 -9.5 1 92.88 89 LEU A N 1
ATOM 694 C CA . LEU A 1 89 ? 5.09 -8.156 -10.109 1 92.88 89 LEU A CA 1
ATOM 695 C C . LEU A 1 89 ? 3.998 -8.523 -9.109 1 92.88 89 LEU A C 1
ATOM 697 O O . LEU A 1 89 ? 4.254 -8.602 -7.906 1 92.88 89 LEU A O 1
ATOM 701 N N . HIS A 1 90 ? 2.848 -8.719 -9.664 1 95.38 90 HIS A N 1
ATOM 702 C CA . HIS A 1 90 ? 1.697 -9.016 -8.82 1 95.38 90 HIS A CA 1
ATOM 703 C C . HIS A 1 90 ? 1.394 -10.516 -8.805 1 95.38 90 HIS A C 1
ATOM 705 O O . HIS A 1 90 ? 0.712 -11.008 -7.906 1 95.38 90 HIS A O 1
ATOM 711 N N . ALA A 1 91 ? 1.818 -11.156 -9.797 1 96 91 ALA A N 1
ATOM 712 C CA . ALA A 1 91 ? 1.812 -12.609 -9.891 1 96 91 ALA A CA 1
ATOM 713 C C . ALA A 1 91 ? 2.912 -13.102 -10.828 1 96 91 ALA A C 1
ATOM 715 O O . ALA A 1 91 ? 3.418 -12.344 -11.656 1 96 91 ALA A O 1
ATOM 716 N N . VAL A 1 92 ? 3.293 -14.352 -10.68 1 95.19 92 VAL A N 1
ATOM 717 C CA . VAL A 1 92 ? 4.297 -14.977 -11.531 1 95.19 92 VAL A CA 1
ATOM 718 C C . VAL A 1 92 ? 3.924 -16.438 -11.773 1 95.19 92 VAL A C 1
ATOM 720 O O . VAL A 1 92 ? 3.43 -17.125 -10.867 1 95.19 92 VAL A O 1
ATOM 723 N N . LEU A 1 93 ? 4.137 -16.891 -12.93 1 94.25 93 LEU A N 1
ATOM 724 C CA . LEU A 1 93 ? 3.896 -18.297 -13.234 1 94.25 93 LEU A CA 1
ATOM 725 C C . LEU A 1 93 ? 4.887 -18.812 -14.273 1 94.25 93 LEU A C 1
ATOM 727 O O . LEU A 1 93 ? 5.648 -18.031 -14.852 1 94.25 93 LEU A O 1
ATOM 731 N N . PHE A 1 94 ? 4.816 -20.062 -14.445 1 93.5 94 PHE A N 1
ATOM 732 C CA . PHE A 1 94 ? 5.688 -20.688 -15.43 1 93.5 94 PHE A CA 1
ATOM 733 C C . PHE A 1 94 ? 5.008 -20.734 -16.797 1 93.5 94 PHE A C 1
ATOM 735 O O . PHE A 1 94 ? 3.791 -20.922 -16.891 1 93.5 94 PHE A O 1
ATOM 742 N N . LYS A 1 95 ? 5.762 -20.719 -17.812 1 90.94 95 LYS A N 1
ATOM 743 C CA . LYS A 1 95 ? 5.258 -20.766 -19.172 1 90.94 95 LYS A CA 1
ATOM 744 C C . LYS A 1 95 ? 4.512 -22.062 -19.438 1 90.94 95 LYS A C 1
ATOM 746 O O . LYS A 1 95 ? 3.539 -22.094 -20.203 1 90.94 95 LYS A O 1
ATOM 751 N N . ALA A 1 96 ? 4.906 -23.125 -18.797 1 90.5 96 ALA A N 1
ATOM 752 C CA . ALA A 1 96 ? 4.34 -24.453 -19.016 1 90.5 96 ALA A CA 1
ATOM 753 C C . ALA A 1 96 ? 3.045 -24.625 -18.234 1 90.5 96 ALA A C 1
ATOM 755 O O . ALA A 1 96 ? 2.365 -25.641 -18.375 1 90.5 96 ALA A O 1
ATOM 756 N N . SER A 1 97 ? 2.646 -23.625 -17.516 1 92.75 97 SER A N 1
ATOM 757 C CA . SER A 1 97 ? 1.466 -23.75 -16.672 1 92.75 97 SER A CA 1
ATOM 758 C C . SER A 1 97 ? 0.205 -23.953 -17.5 1 92.75 97 SER A C 1
ATOM 760 O O . SER A 1 97 ? 0.05 -23.344 -18.562 1 92.75 97 SER A O 1
ATOM 762 N N . PRO A 1 98 ? -0.677 -24.781 -17 1 91.38 98 PRO A N 1
ATOM 763 C CA . PRO A 1 98 ? -1.942 -24.969 -17.719 1 91.38 98 PRO A CA 1
ATOM 764 C C . PRO A 1 98 ? -2.859 -23.75 -17.641 1 91.38 98 PRO A C 1
ATOM 766 O O . PRO A 1 98 ? -2.584 -22.812 -16.875 1 91.38 98 PRO A O 1
ATOM 769 N N . GLU A 1 99 ? -3.949 -23.766 -18.422 1 91.56 99 GLU A N 1
ATOM 770 C CA . GLU A 1 99 ? -4.84 -22.625 -18.594 1 91.56 99 GLU A CA 1
ATOM 771 C C . GLU A 1 99 ? -5.477 -22.203 -17.266 1 91.56 99 GLU A C 1
ATOM 773 O O . GLU A 1 99 ? -5.609 -21.016 -16.984 1 91.56 99 GLU A O 1
ATOM 778 N N . HIS A 1 100 ? -5.906 -23.141 -16.453 1 89.12 100 HIS A N 1
ATOM 779 C CA . HIS A 1 100 ? -6.578 -22.797 -15.211 1 89.12 100 HIS A CA 1
ATOM 780 C C . HIS A 1 100 ? -5.625 -22.078 -14.25 1 89.12 100 HIS A C 1
ATOM 782 O O . HIS A 1 100 ? -6.051 -21.234 -13.461 1 89.12 100 HIS A O 1
ATOM 788 N N . GLU A 1 101 ? -4.375 -22.422 -14.266 1 92.62 101 GLU A N 1
ATOM 789 C CA . GLU A 1 101 ? -3.383 -21.734 -13.438 1 92.62 101 GLU A CA 1
ATOM 790 C C . GLU A 1 101 ? -3.129 -20.312 -13.945 1 92.62 101 GLU A C 1
ATOM 792 O O . GLU A 1 101 ? -2.896 -19.406 -13.148 1 92.62 101 GLU A O 1
ATOM 797 N N . ILE A 1 102 ? -3.162 -20.219 -15.266 1 92.94 102 ILE A N 1
ATOM 798 C CA . ILE A 1 102 ? -2.988 -18.891 -15.867 1 92.94 102 ILE A CA 1
ATOM 799 C C . ILE A 1 102 ? -4.133 -17.984 -15.43 1 92.94 102 ILE A C 1
ATOM 801 O O . ILE A 1 102 ? -3.908 -16.828 -15.07 1 92.94 102 ILE A O 1
ATOM 805 N N . GLN A 1 103 ? -5.289 -18.484 -15.5 1 91 103 GLN A N 1
ATOM 806 C CA . GLN A 1 103 ? -6.453 -17.703 -15.094 1 91 103 GLN A CA 1
ATOM 807 C C . GLN A 1 103 ? -6.34 -17.266 -13.633 1 91 103 GLN A C 1
ATOM 809 O O . GLN A 1 103 ? -6.637 -16.125 -13.289 1 91 103 GLN A O 1
ATOM 814 N N . LEU A 1 104 ? -5.969 -18.219 -12.797 1 92.88 104 LEU A N 1
ATOM 815 C CA . LEU A 1 104 ? -5.801 -17.938 -11.375 1 92.88 104 LEU A CA 1
ATOM 816 C C . LEU A 1 104 ? -4.77 -16.844 -11.156 1 92.88 104 LEU A C 1
ATOM 818 O O . LEU A 1 104 ? -5.023 -15.875 -10.422 1 92.88 104 LEU A O 1
ATOM 822 N N . ALA A 1 105 ? -3.656 -16.969 -11.797 1 94.06 105 ALA A N 1
ATOM 823 C CA . ALA A 1 105 ? -2.572 -16 -11.648 1 94.06 105 ALA A CA 1
ATOM 824 C C . ALA A 1 105 ? -2.992 -14.617 -12.148 1 94.06 105 ALA A C 1
ATOM 826 O O . ALA A 1 105 ? -2.643 -13.602 -11.555 1 94.06 105 ALA A O 1
ATOM 827 N N . ALA A 1 106 ? -3.693 -14.586 -13.273 1 93.06 106 ALA A N 1
ATOM 828 C CA . ALA A 1 106 ? -4.168 -13.32 -13.844 1 93.06 106 ALA A CA 1
ATOM 829 C C . ALA A 1 106 ? -5.105 -12.602 -12.875 1 93.06 106 ALA A C 1
ATOM 831 O O . ALA A 1 106 ? -4.957 -11.406 -12.633 1 93.06 106 ALA A O 1
ATOM 832 N N . ASN A 1 107 ? -6.035 -13.305 -12.352 1 92.75 107 ASN A N 1
ATOM 833 C CA . ASN A 1 107 ? -6.965 -12.719 -11.398 1 92.75 107 ASN A CA 1
ATOM 834 C C . ASN A 1 107 ? -6.25 -12.242 -10.133 1 92.75 107 ASN A C 1
ATOM 836 O O . ASN A 1 107 ? -6.543 -11.156 -9.625 1 92.75 107 ASN A O 1
ATOM 840 N N . LEU A 1 108 ? -5.348 -13.047 -9.664 1 94.5 108 LEU A N 1
ATOM 841 C CA . LEU A 1 108 ? -4.562 -12.664 -8.5 1 94.5 108 LEU A CA 1
ATOM 842 C C . LEU A 1 108 ? -3.799 -11.367 -8.766 1 94.5 108 LEU A C 1
ATOM 844 O O . LEU A 1 108 ? -3.756 -10.484 -7.906 1 94.5 108 LEU A O 1
ATOM 848 N N . ALA A 1 109 ? -3.209 -11.312 -9.93 1 95.44 109 ALA A N 1
ATOM 849 C CA . ALA A 1 109 ? -2.434 -10.125 -10.289 1 95.44 109 ALA A CA 1
ATOM 850 C C . ALA A 1 109 ? -3.297 -8.867 -10.227 1 95.44 109 ALA A C 1
ATOM 852 O O . ALA A 1 109 ? -2.883 -7.848 -9.672 1 95.44 109 ALA A O 1
ATOM 853 N N . VAL A 1 110 ? -4.434 -8.977 -10.75 1 93.69 110 VAL A N 1
ATOM 854 C CA . VAL A 1 110 ? -5.324 -7.824 -10.82 1 93.69 110 VAL A CA 1
ATOM 855 C C . VAL A 1 110 ? -5.762 -7.422 -9.414 1 93.69 110 VAL A C 1
ATOM 857 O O . VAL A 1 110 ? -5.734 -6.242 -9.062 1 93.69 110 VAL A O 1
ATOM 860 N N . ILE A 1 111 ? -6.102 -8.375 -8.602 1 93.94 111 ILE A N 1
ATOM 861 C CA . ILE A 1 111 ? -6.594 -8.094 -7.262 1 93.94 111 ILE A CA 1
ATOM 862 C C . ILE A 1 111 ? -5.461 -7.527 -6.406 1 93.94 111 ILE A C 1
ATOM 864 O O . ILE A 1 111 ? -5.668 -6.582 -5.641 1 93.94 111 ILE A O 1
ATOM 868 N N . THR A 1 112 ? -4.316 -8.117 -6.539 1 94.38 112 THR A N 1
ATOM 869 C CA . THR A 1 112 ? -3.156 -7.641 -5.797 1 94.38 112 THR A CA 1
ATOM 870 C C . THR A 1 112 ? -2.809 -6.211 -6.199 1 94.38 112 THR A C 1
ATOM 872 O O . THR A 1 112 ? -2.537 -5.367 -5.34 1 94.38 112 THR A O 1
ATOM 875 N N . PHE A 1 113 ? -2.857 -5.93 -7.469 1 94.06 113 PHE A N 1
ATOM 876 C CA . PHE A 1 113 ? -2.592 -4.586 -7.969 1 94.06 113 PHE A CA 1
ATOM 877 C C . PHE A 1 113 ? -3.602 -3.59 -7.406 1 94.06 113 PHE A C 1
ATOM 879 O O . PHE A 1 113 ? -3.229 -2.506 -6.957 1 94.06 113 PHE A O 1
ATOM 886 N N . LYS A 1 114 ? -4.809 -3.949 -7.473 1 93.88 114 LYS A N 1
ATOM 887 C CA . LYS A 1 114 ? -5.852 -3.061 -6.965 1 93.88 114 LYS A CA 1
ATOM 888 C C . LYS A 1 114 ? -5.633 -2.746 -5.488 1 93.88 114 LYS A C 1
ATOM 890 O O . LYS A 1 114 ? -5.805 -1.603 -5.062 1 93.88 114 LYS A O 1
ATOM 895 N N . ARG A 1 115 ? -5.301 -3.77 -4.742 1 93.69 115 ARG A N 1
ATOM 896 C CA . ARG A 1 115 ? -5.031 -3.576 -3.32 1 93.69 115 ARG A CA 1
ATOM 897 C C . ARG A 1 115 ? -3.854 -2.627 -3.111 1 93.69 115 ARG A C 1
ATOM 899 O O . ARG A 1 115 ? -3.932 -1.702 -2.301 1 93.69 115 ARG A O 1
ATOM 906 N N . GLU A 1 116 ? -2.818 -2.811 -3.838 1 94 116 GLU A N 1
ATOM 907 C CA . GLU A 1 116 ? -1.647 -1.944 -3.734 1 94 116 GLU A CA 1
ATOM 908 C C . GLU A 1 116 ? -1.969 -0.524 -4.191 1 94 116 GLU A C 1
ATOM 910 O O . GLU A 1 116 ? -1.511 0.447 -3.584 1 94 116 GLU A O 1
ATOM 915 N N . LYS A 1 117 ? -2.695 -0.461 -5.25 1 93.81 117 LYS A N 1
ATOM 916 C CA . LYS A 1 117 ? -3.084 0.849 -5.766 1 93.81 117 LYS A CA 1
ATOM 917 C C . LYS A 1 117 ? -3.867 1.64 -4.723 1 93.81 117 LYS A C 1
ATOM 919 O O . LYS A 1 117 ? -3.65 2.842 -4.555 1 93.81 117 LYS A O 1
ATOM 924 N N . LEU A 1 118 ? -4.75 0.981 -4.039 1 95.12 118 LEU A N 1
ATOM 925 C CA . LEU A 1 118 ? -5.527 1.637 -2.994 1 95.12 118 LEU A CA 1
ATOM 926 C C . LEU A 1 118 ? -4.617 2.191 -1.904 1 95.12 118 LEU A C 1
ATOM 928 O O . LEU A 1 118 ? -4.809 3.32 -1.444 1 95.12 118 LEU A O 1
ATOM 932 N N . LEU A 1 119 ? -3.645 1.414 -1.514 1 95.12 119 LEU A N 1
ATOM 933 C CA . LEU A 1 119 ? -2.695 1.86 -0.501 1 95.12 119 LEU A CA 1
ATOM 934 C C . LEU A 1 119 ? -1.884 3.051 -1.003 1 95.12 119 LEU A C 1
ATOM 936 O O . LEU A 1 119 ? -1.667 4.016 -0.266 1 95.12 119 LEU A O 1
ATOM 940 N N . ARG A 1 120 ? -1.46 3.033 -2.215 1 95.62 120 ARG A N 1
ATOM 941 C CA . ARG A 1 120 ? -0.689 4.117 -2.811 1 95.62 120 ARG A CA 1
ATOM 942 C C . ARG A 1 120 ? -1.524 5.391 -2.916 1 95.62 120 ARG A C 1
ATOM 944 O O . ARG A 1 120 ? -1.034 6.484 -2.637 1 95.62 120 ARG A O 1
ATOM 951 N N . ASP A 1 121 ? -2.738 5.199 -3.354 1 95.62 121 ASP A N 1
ATOM 952 C CA . ASP A 1 121 ? -3.635 6.348 -3.459 1 95.62 121 ASP A CA 1
ATOM 953 C C . ASP A 1 121 ? -3.877 6.98 -2.09 1 95.62 121 ASP A C 1
ATOM 955 O O . ASP A 1 121 ? -3.93 8.203 -1.969 1 95.62 121 ASP A O 1
ATOM 959 N N . THR A 1 122 ? -4.023 6.152 -1.102 1 96.31 122 THR A N 1
ATOM 960 C CA . THR A 1 122 ? -4.176 6.648 0.262 1 96.31 122 THR A CA 1
ATOM 961 C C . THR A 1 122 ? -2.947 7.449 0.686 1 96.31 122 THR A C 1
ATOM 963 O O . THR A 1 122 ? -3.072 8.531 1.269 1 96.31 122 THR A O 1
ATOM 966 N N . ASN A 1 123 ? -1.82 6.91 0.396 1 96.06 123 ASN A N 1
ATOM 967 C CA . ASN A 1 123 ? -0.58 7.621 0.685 1 96.06 123 ASN A CA 1
ATOM 968 C C . ASN A 1 123 ? -0.545 8.992 0.005 1 96.06 123 ASN A C 1
ATOM 970 O O . ASN A 1 123 ? -0.185 9.992 0.628 1 96.06 123 ASN A O 1
ATOM 974 N N . LYS A 1 124 ? -0.924 9.023 -1.209 1 94.81 124 LYS A N 1
ATOM 975 C CA . LYS A 1 124 ? -0.943 10.273 -1.96 1 94.81 124 LYS A CA 1
ATOM 976 C C . LYS A 1 124 ? -1.909 11.273 -1.334 1 94.81 124 LYS A C 1
ATOM 978 O O . LYS A 1 124 ? -1.592 12.461 -1.215 1 94.81 124 LYS A O 1
ATOM 983 N N . ASP A 1 125 ? -3.037 10.773 -0.975 1 94.12 125 ASP A N 1
ATOM 984 C CA . ASP A 1 125 ? -4.051 11.617 -0.346 1 94.12 125 ASP A CA 1
ATOM 985 C C . ASP A 1 125 ? -3.541 12.195 0.969 1 94.12 125 ASP A C 1
ATOM 987 O O . ASP A 1 125 ? -3.713 13.391 1.232 1 94.12 125 ASP A O 1
ATOM 991 N N . LEU A 1 126 ? -2.93 11.367 1.768 1 91.81 126 LEU A N 1
ATOM 992 C CA . LEU A 1 126 ? -2.402 11.797 3.059 1 91.81 126 LEU A CA 1
ATOM 993 C C . LEU A 1 126 ? -1.259 12.789 2.877 1 91.81 126 LEU A C 1
ATOM 995 O O . LEU A 1 126 ? -1.155 13.766 3.621 1 91.81 126 LEU A O 1
ATOM 999 N N . GLU A 1 127 ? -0.458 12.547 1.959 1 91.19 127 GLU A N 1
ATOM 1000 C CA . GLU A 1 127 ? 0.632 13.469 1.648 1 91.19 127 GLU A CA 1
ATOM 1001 C C . GLU A 1 127 ? 0.099 14.836 1.216 1 91.19 127 GLU A C 1
ATOM 1003 O O . GLU A 1 127 ? 0.617 15.867 1.638 1 91.19 127 GLU A O 1
ATOM 1008 N N . PHE A 1 128 ? -0.883 14.781 0.4 1 87.38 128 PHE A N 1
ATOM 1009 C CA . PHE A 1 128 ? -1.519 16.016 -0.063 1 87.38 128 PHE A CA 1
ATOM 1010 C C . PHE A 1 128 ? -2.105 16.797 1.106 1 87.38 128 PHE A C 1
ATOM 1012 O O . PHE A 1 128 ? -1.932 18 1.196 1 87.38 128 PHE A O 1
ATOM 1019 N N . LYS A 1 129 ? -2.766 16.094 1.942 1 86 129 LYS A N 1
ATOM 1020 C CA . LYS A 1 129 ? -3.346 16.734 3.121 1 86 129 LYS A CA 1
ATOM 1021 C C . LYS A 1 129 ? -2.266 17.359 3.992 1 86 129 LYS A C 1
ATOM 1023 O O . LYS A 1 129 ? -2.455 18.469 4.523 1 86 129 LYS A O 1
ATOM 1028 N N . LEU A 1 130 ? -1.223 16.703 4.133 1 82.81 130 LEU A N 1
ATOM 1029 C CA . LEU A 1 130 ? -0.098 17.219 4.906 1 82.81 130 LEU A CA 1
ATOM 1030 C C . LEU A 1 130 ? 0.466 18.484 4.27 1 82.81 130 LEU A C 1
ATOM 1032 O O . LEU A 1 130 ? 0.771 19.453 4.969 1 82.81 130 LEU A O 1
ATOM 1036 N N . GLU A 1 131 ? 0.563 18.438 3.033 1 82.62 131 GLU A N 1
ATOM 1037 C CA . GLU A 1 131 ? 1.071 19.594 2.305 1 82.62 131 GLU A CA 1
ATOM 1038 C C . GLU A 1 131 ? 0.111 20.781 2.406 1 82.62 131 GLU A C 1
ATOM 1040 O O . GLU A 1 131 ? 0.541 21.922 2.566 1 82.62 131 GLU A O 1
ATOM 1045 N N . CYS A 1 132 ? -1.149 20.5 2.264 1 80.75 132 CYS A N 1
ATOM 1046 C CA . CYS A 1 132 ? -2.176 21.531 2.342 1 80.75 132 CYS A CA 1
ATOM 1047 C C . CYS A 1 132 ? -2.174 22.203 3.713 1 80.75 132 CYS A C 1
ATOM 1049 O O . CYS A 1 132 ? -2.357 23.406 3.816 1 80.75 132 CYS A O 1
ATOM 1051 N N . ARG A 1 133 ? -2.023 21.438 4.719 1 75.94 133 ARG A N 1
ATOM 1052 C CA . ARG A 1 133 ? -2.023 21.984 6.07 1 75.94 133 ARG A CA 1
ATOM 1053 C C . ARG A 1 133 ? -0.886 22.984 6.25 1 75.94 133 ARG A C 1
ATOM 1055 O O . ARG A 1 133 ? -1.047 24 6.93 1 75.94 133 ARG A O 1
ATOM 1062 N N . ARG A 1 134 ? 0.153 22.641 5.68 1 74.81 134 ARG A N 1
ATOM 1063 C CA . ARG A 1 134 ? 1.275 23.578 5.73 1 74.81 134 ARG A CA 1
ATOM 1064 C C . ARG A 1 134 ? 0.903 24.922 5.102 1 74.81 134 ARG A C 1
ATOM 1066 O O . ARG A 1 134 ? 1.205 25.969 5.656 1 74.81 134 ARG A O 1
ATOM 1073 N N . PHE A 1 135 ? 0.212 24.875 4.02 1 83.06 135 PHE A N 1
ATOM 1074 C CA . PHE A 1 135 ? -0.173 26.109 3.322 1 83.06 135 PHE A CA 1
ATOM 1075 C C . PHE A 1 135 ? -1.244 26.859 4.102 1 83.06 135 PHE A C 1
ATOM 1077 O O . PHE A 1 135 ? -1.267 28.094 4.105 1 83.06 135 PHE A O 1
ATOM 1084 N N . ILE A 1 136 ? -2.062 26.109 4.73 1 82.12 136 ILE A N 1
ATOM 1085 C CA . ILE A 1 136 ? -3.104 26.75 5.531 1 82.12 136 ILE A CA 1
ATOM 1086 C C . ILE A 1 136 ? -2.467 27.516 6.684 1 82.12 136 ILE A C 1
ATOM 1088 O O . ILE A 1 136 ? -2.816 28.672 6.934 1 82.12 136 ILE A O 1
ATOM 1092 N N . ILE A 1 137 ? -1.512 26.953 7.262 1 75 137 ILE A N 1
ATOM 1093 C CA . ILE A 1 137 ? -0.835 27.578 8.391 1 75 137 ILE A CA 1
ATOM 1094 C C . ILE A 1 137 ? -0.089 28.828 7.914 1 75 137 ILE A C 1
ATOM 1096 O O . ILE A 1 137 ? -0.189 29.891 8.523 1 75 137 ILE A O 1
ATOM 1100 N N . LEU A 1 138 ? 0.568 28.688 6.902 1 80.25 138 LEU A N 1
ATOM 1101 C CA . LEU A 1 138 ? 1.323 29.812 6.355 1 80.25 138 LEU A CA 1
ATOM 1102 C C . LEU A 1 138 ? 0.389 30.938 5.926 1 80.25 138 LEU A C 1
ATOM 1104 O O . LEU A 1 138 ? 0.688 32.125 6.141 1 80.25 138 LEU A O 1
ATOM 1108 N N . ALA A 1 139 ? -0.646 30.531 5.309 1 87.81 139 ALA A N 1
ATOM 1109 C CA . ALA A 1 139 ? -1.63 31.531 4.887 1 87.81 139 ALA A CA 1
ATOM 1110 C C . ALA A 1 139 ? -2.232 32.25 6.09 1 87.81 139 ALA A C 1
ATOM 1112 O O . ALA A 1 139 ? -2.426 33.469 6.062 1 87.81 139 ALA A O 1
ATOM 1113 N N . GLU A 1 140 ? -2.549 31.531 7.074 1 83.62 140 GLU A N 1
ATOM 1114 C CA . GLU A 1 140 ? -3.066 32.125 8.305 1 83.62 140 GLU A CA 1
ATOM 1115 C C . GLU A 1 140 ? -2.07 33.125 8.891 1 83.62 140 GLU A C 1
ATOM 1117 O O . GLU A 1 140 ? -2.457 34.219 9.336 1 83.62 140 GLU A O 1
ATOM 1122 N N . ILE A 1 141 ? -0.837 32.75 8.93 1 77.69 141 ILE A N 1
ATOM 1123 C CA . ILE A 1 141 ? 0.209 33.625 9.461 1 77.69 141 ILE A CA 1
ATOM 1124 C C . ILE A 1 141 ? 0.276 34.906 8.641 1 77.69 141 ILE A C 1
ATOM 1126 O O . ILE A 1 141 ? 0.381 36 9.203 1 77.69 141 ILE A O 1
ATOM 1130 N N . ALA A 1 142 ? 0.243 34.812 7.348 1 87.81 142 ALA A N 1
ATOM 1131 C CA . ALA A 1 142 ? 0.254 35.969 6.469 1 87.81 142 ALA A CA 1
ATOM 1132 C C . ALA A 1 142 ? -0.934 36.906 6.754 1 87.81 142 ALA A C 1
ATOM 1134 O O . ALA A 1 142 ? -0.77 38.094 6.895 1 87.81 142 ALA A O 1
ATOM 1135 N N . VAL A 1 143 ? -2.055 36.312 6.879 1 88.25 143 VAL A N 1
ATOM 1136 C CA . VAL A 1 143 ? -3.283 37.062 7.094 1 88.25 143 VAL A CA 1
ATOM 1137 C C . VAL A 1 143 ? -3.242 37.719 8.469 1 88.25 143 VAL A C 1
ATOM 1139 O O . VAL A 1 143 ? -3.678 38.875 8.617 1 88.25 143 VAL A O 1
ATOM 1142 N N . MET A 1 144 ? -2.734 37 9.406 1 80.69 144 MET A N 1
ATOM 1143 C CA . MET A 1 144 ? -2.58 37.562 10.75 1 80.69 144 MET A CA 1
ATOM 1144 C C . MET A 1 144 ? -1.69 38.812 10.719 1 80.69 144 MET A C 1
ATOM 1146 O O . MET A 1 144 ? -1.976 39.812 11.391 1 80.69 144 MET A O 1
ATOM 1150 N N . LYS A 1 145 ? -0.712 38.656 9.953 1 83.5 145 LYS A N 1
ATOM 1151 C CA . LYS A 1 145 ? 0.229 39.781 9.836 1 83.5 145 LYS A CA 1
ATOM 1152 C C . LYS A 1 145 ? -0.402 40.969 9.094 1 83.5 145 LYS A C 1
ATOM 1154 O O . LYS A 1 145 ? -0.212 42.094 9.477 1 83.5 145 LYS A O 1
ATOM 1159 N N . TRP A 1 146 ? -1.131 40.656 8.086 1 87.69 146 TRP A N 1
ATOM 1160 C CA . TRP A 1 146 ? -1.724 41.688 7.246 1 87.69 146 TRP A CA 1
ATOM 1161 C C . TRP A 1 146 ? -2.803 42.469 8 1 87.69 146 TRP A C 1
ATOM 1163 O O . TRP A 1 146 ? -2.953 43.656 7.824 1 87.69 146 TRP A O 1
ATOM 1173 N N . PHE A 1 147 ? -3.521 41.781 8.836 1 87.56 147 PHE A N 1
ATOM 1174 C CA . PHE A 1 147 ? -4.707 42.406 9.43 1 87.56 147 PHE A CA 1
ATOM 1175 C C . PHE A 1 147 ? -4.582 42.469 10.945 1 87.56 147 PHE A C 1
ATOM 1177 O O . PHE A 1 147 ? -5.52 42.875 11.641 1 87.56 147 PHE A O 1
ATOM 1184 N N . SER A 1 148 ? -3.459 42.062 11.477 1 83.94 148 SER A N 1
ATOM 1185 C CA . SER A 1 148 ? -3.211 42.062 12.914 1 83.94 148 SER A CA 1
ATOM 1186 C C . SER A 1 148 ? -4.344 41.375 13.672 1 83.94 148 SER A C 1
ATOM 1188 O O . SER A 1 148 ? -4.914 41.938 14.602 1 83.94 148 SER A O 1
ATOM 1190 N N . CYS A 1 149 ? -4.68 40.25 13.172 1 78 149 CYS A N 1
ATOM 1191 C CA . CYS A 1 149 ? -5.781 39.5 13.758 1 78 149 CYS A CA 1
ATOM 1192 C C . CYS A 1 149 ? -5.285 38.188 14.336 1 78 149 CYS A C 1
ATOM 1194 O O . CYS A 1 149 ? -4.129 37.812 14.133 1 78 149 CYS A O 1
ATOM 1196 N N . ASN A 1 150 ? -6.191 37.625 15.133 1 71 150 ASN A N 1
ATOM 1197 C CA . ASN A 1 150 ? -5.801 36.344 15.742 1 71 150 ASN A CA 1
ATOM 1198 C C . ASN A 1 150 ? -6.027 35.188 14.797 1 71 150 ASN A C 1
ATOM 1200 O O . ASN A 1 150 ? -6.555 35.344 13.695 1 71 150 ASN A O 1
ATOM 1204 N N . GLU A 1 151 ? -5.605 34.031 15.141 1 71.56 151 GLU A N 1
ATOM 1205 C CA . GLU A 1 151 ? -5.629 32.844 14.32 1 71.56 151 GLU A CA 1
ATOM 1206 C C . GLU A 1 151 ? -7.055 32.469 13.922 1 71.56 151 GLU A C 1
ATOM 1208 O O . GLU A 1 151 ? -7.316 32.156 12.758 1 71.56 151 GLU A O 1
ATOM 1213 N N . LYS A 1 152 ? -7.891 32.531 14.828 1 70.75 152 LYS A N 1
ATOM 1214 C CA . LYS A 1 152 ? -9.281 32.156 14.547 1 70.75 152 LYS A CA 1
ATOM 1215 C C . LYS A 1 152 ? -9.875 33.094 13.484 1 70.75 152 LYS A C 1
ATOM 1217 O O . LYS A 1 152 ? -10.555 32.625 12.562 1 70.75 152 LYS A O 1
ATOM 1222 N N . ASP A 1 153 ? -9.586 34.312 13.656 1 79.75 153 ASP A N 1
ATOM 1223 C CA . ASP A 1 153 ? -10.102 35.312 12.703 1 79.75 153 ASP A CA 1
ATOM 1224 C C . ASP A 1 153 ? -9.484 35.094 11.32 1 79.75 153 ASP A C 1
ATOM 1226 O O . ASP A 1 153 ? -10.172 35.219 10.305 1 79.75 153 ASP A O 1
ATOM 1230 N N . ALA A 1 154 ? -8.211 34.844 11.383 1 83.88 154 ALA A N 1
ATOM 1231 C CA . ALA A 1 154 ? -7.516 34.594 10.125 1 83.88 154 ALA A CA 1
ATOM 1232 C C . ALA A 1 154 ? -8.094 33.406 9.375 1 83.88 154 ALA A C 1
ATOM 1234 O O . ALA A 1 154 ? -8.367 33.5 8.18 1 83.88 154 ALA A O 1
ATOM 1235 N N . TYR A 1 155 ? -8.328 32.375 10.086 1 81.44 155 TYR A N 1
ATOM 1236 C CA . TYR A 1 155 ? -8.898 31.172 9.484 1 81.44 155 TYR A CA 1
ATOM 1237 C C . TYR A 1 155 ? -10.297 31.438 8.953 1 81.44 155 TYR A C 1
ATOM 1239 O O . TYR A 1 155 ? -10.648 31.016 7.855 1 81.44 155 TYR A O 1
ATOM 1247 N N . THR A 1 156 ? -11.016 32.094 9.789 1 81.81 156 THR A N 1
ATOM 1248 C CA . THR A 1 156 ? -12.391 32.406 9.414 1 81.81 156 THR A CA 1
ATOM 1249 C C . THR A 1 156 ? -12.422 33.219 8.125 1 81.81 156 THR A C 1
ATOM 1251 O O . THR A 1 156 ? -13.281 33 7.262 1 81.81 156 THR A O 1
ATOM 1254 N N . LEU A 1 157 ? -11.547 34.156 8.039 1 88.12 157 LEU A N 1
ATOM 1255 C CA . LEU A 1 157 ? -11.461 34.969 6.836 1 88.12 157 LEU A CA 1
ATOM 1256 C C . LEU A 1 157 ? -11.156 34.125 5.613 1 88.12 157 LEU A C 1
ATOM 1258 O O . LEU A 1 157 ? -11.781 34.281 4.562 1 88.12 157 LEU A O 1
ATOM 1262 N N . LEU A 1 158 ? -10.266 33.25 5.793 1 89.5 158 LEU A N 1
ATOM 1263 C CA . LEU A 1 158 ? -9.883 32.344 4.691 1 89.5 158 LEU A CA 1
ATOM 1264 C C . LEU A 1 158 ? -11.039 31.438 4.316 1 89.5 158 LEU A C 1
ATOM 1266 O O . LEU A 1 158 ? -11.305 31.219 3.133 1 89.5 158 LEU A O 1
ATOM 1270 N N . ARG A 1 159 ? -11.625 30.922 5.238 1 82.88 159 ARG A N 1
ATOM 1271 C CA . ARG A 1 159 ? -12.773 30.031 5.02 1 82.88 159 ARG A CA 1
ATOM 1272 C C . ARG A 1 159 ? -13.891 30.766 4.285 1 82.88 159 ARG A C 1
ATOM 1274 O O . ARG A 1 159 ? -14.508 30.203 3.377 1 82.88 159 ARG A O 1
ATOM 1281 N N . ASN A 1 160 ? -14.102 31.938 4.797 1 86.31 160 ASN A N 1
ATOM 1282 C CA . ASN A 1 160 ? -15.133 32.75 4.152 1 86.31 160 ASN A CA 1
ATOM 1283 C C . ASN A 1 160 ? -14.836 32.969 2.67 1 86.31 160 ASN A C 1
ATOM 1285 O O . ASN A 1 160 ? -15.742 32.875 1.833 1 86.31 160 ASN A O 1
ATOM 1289 N N . ILE A 1 161 ? -13.648 33.281 2.412 1 88.62 161 ILE A N 1
ATOM 1290 C CA . ILE A 1 161 ? -13.234 33.5 1.027 1 88.62 161 ILE A CA 1
ATOM 1291 C C . ILE A 1 161 ? -13.43 32.219 0.238 1 88.62 161 ILE A C 1
ATOM 1293 O O . ILE A 1 161 ? -13.906 32.219 -0.901 1 88.62 161 ILE A O 1
ATOM 1297 N N . ALA A 1 162 ? -13.086 31.109 0.804 1 88.94 162 ALA A N 1
ATOM 1298 C CA . ALA A 1 162 ? -13.25 29.812 0.165 1 88.94 162 ALA A CA 1
ATOM 1299 C C . ALA A 1 162 ? -14.719 29.531 -0.129 1 88.94 162 ALA A C 1
ATOM 1301 O O . ALA A 1 162 ? -15.062 29.047 -1.214 1 88.94 162 ALA A O 1
ATOM 1302 N N . MET A 1 163 ? -15.516 29.781 0.784 1 86.06 163 MET A N 1
ATOM 1303 C CA . MET A 1 163 ? -16.953 29.562 0.653 1 86.06 163 MET A CA 1
ATOM 1304 C C . MET A 1 163 ? -17.547 30.438 -0.436 1 86.06 163 MET A C 1
ATOM 1306 O O . MET A 1 163 ? -18.375 29.984 -1.231 1 86.06 163 MET A O 1
ATOM 1310 N N . GLN A 1 164 ? -17.109 31.656 -0.47 1 88.44 164 GLN A N 1
ATOM 1311 C CA . GLN A 1 164 ? -17.625 32.625 -1.438 1 88.44 164 GLN A CA 1
ATOM 1312 C C . GLN A 1 164 ? -17.188 32.25 -2.855 1 88.44 164 GLN A C 1
ATOM 1314 O O . GLN A 1 164 ? -17.922 32.5 -3.816 1 88.44 164 GLN A O 1
ATOM 1319 N N . THR A 1 165 ? -16.094 31.781 -2.883 1 89.44 165 THR A N 1
ATOM 1320 C CA . THR A 1 165 ? -15.547 31.469 -4.199 1 89.44 165 THR A CA 1
ATOM 1321 C C . THR A 1 165 ? -15.805 30 -4.559 1 89.44 165 THR A C 1
ATOM 1323 O O . THR A 1 165 ? -15.352 29.531 -5.594 1 89.44 165 THR A O 1
ATOM 1326 N N . ASN A 1 166 ? -16.469 29.266 -3.693 1 90.25 166 ASN A N 1
ATOM 1327 C CA . ASN A 1 166 ? -16.781 27.844 -3.885 1 90.25 166 ASN A CA 1
ATOM 1328 C C . ASN A 1 166 ? -15.523 27.031 -4.164 1 90.25 166 ASN A C 1
ATOM 1330 O O . ASN A 1 166 ? -15.477 26.266 -5.133 1 90.25 166 ASN A O 1
ATOM 1334 N N . ALA A 1 167 ? -14.477 27.406 -3.49 1 90.5 167 ALA A N 1
ATOM 1335 C CA . ALA A 1 167 ? -13.195 26.719 -3.623 1 90.5 167 ALA A CA 1
ATOM 1336 C C . ALA A 1 167 ? -12.805 26.047 -2.312 1 90.5 167 ALA A C 1
ATOM 1338 O O . ALA A 1 167 ? -13.289 26.422 -1.242 1 90.5 167 ALA A O 1
ATOM 1339 N N . ARG A 1 168 ? -11.953 25.062 -2.42 1 85.19 168 ARG A N 1
ATOM 1340 C CA . ARG A 1 168 ? -11.391 24.469 -1.214 1 85.19 168 ARG A CA 1
ATOM 1341 C C . ARG A 1 168 ? -10.422 25.438 -0.537 1 85.19 168 ARG A C 1
ATOM 1343 O O . ARG A 1 168 ? -9.688 26.156 -1.21 1 85.19 168 ARG A O 1
ATOM 1350 N N . ILE A 1 169 ? -10.453 25.5 0.789 1 86 169 ILE A N 1
ATOM 1351 C CA . ILE A 1 169 ? -9.586 26.406 1.534 1 86 169 ILE A CA 1
ATOM 1352 C C . ILE A 1 169 ? -8.125 26.094 1.232 1 86 169 ILE A C 1
ATOM 1354 O O . ILE A 1 169 ? -7.281 27 1.182 1 86 169 ILE A O 1
ATOM 1358 N N . GLU A 1 170 ? -7.879 24.844 0.998 1 87.44 170 GLU A N 1
ATOM 1359 C CA . GLU A 1 170 ? -6.516 24.438 0.65 1 87.44 170 GLU A CA 1
ATOM 1360 C C . GLU A 1 170 ? -6.047 25.125 -0.627 1 87.44 170 GLU A C 1
ATOM 1362 O O . GLU A 1 170 ? -4.926 25.625 -0.69 1 87.44 170 GLU A O 1
ATOM 1367 N N . ASP A 1 171 ? -6.965 25.156 -1.599 1 88.81 171 ASP A N 1
ATOM 1368 C CA . ASP A 1 171 ? -6.637 25.797 -2.873 1 88.81 171 ASP A CA 1
ATOM 1369 C C . ASP A 1 171 ? -6.398 27.281 -2.699 1 88.81 171 ASP A C 1
ATOM 1371 O O . ASP A 1 171 ? -5.48 27.844 -3.299 1 88.81 171 ASP A O 1
ATOM 1375 N N . ILE A 1 172 ? -7.23 27.891 -1.895 1 90.06 172 ILE A N 1
ATOM 1376 C CA . ILE A 1 172 ? -7.117 29.328 -1.604 1 90.06 172 ILE A CA 1
ATOM 1377 C C . ILE A 1 172 ? -5.77 29.609 -0.939 1 90.06 172 ILE A C 1
ATOM 1379 O O . ILE A 1 172 ? -5.066 30.547 -1.322 1 90.06 172 ILE A O 1
ATOM 1383 N N . CYS A 1 173 ? -5.441 28.781 -0.057 1 90.81 173 CYS A N 1
ATOM 1384 C CA . CYS A 1 173 ? -4.227 29 0.719 1 90.81 173 CYS A CA 1
ATOM 1385 C C . CYS A 1 173 ? -2.984 28.766 -0.133 1 90.81 173 CYS A C 1
ATOM 1387 O O . CYS A 1 173 ? -1.998 29.5 -0.016 1 90.81 173 CYS A O 1
ATOM 1389 N N . ILE A 1 174 ? -3.043 27.781 -0.929 1 88.62 174 ILE A N 1
ATOM 1390 C CA . ILE A 1 174 ? -1.936 27.516 -1.841 1 88.62 174 ILE A CA 1
ATOM 1391 C C . ILE A 1 174 ? -1.734 28.719 -2.771 1 88.62 174 ILE A C 1
ATOM 1393 O O . ILE A 1 174 ? -0.606 29.172 -2.975 1 88.62 174 ILE A O 1
ATOM 1397 N N . ASP A 1 175 ? -2.807 29.219 -3.24 1 91.94 175 ASP A N 1
ATOM 1398 C CA . ASP A 1 175 ? -2.756 30.375 -4.129 1 91.94 175 ASP A CA 1
ATOM 1399 C C . ASP A 1 175 ? -2.252 31.609 -3.393 1 91.94 175 ASP A C 1
ATOM 1401 O O . ASP A 1 175 ? -1.469 32.375 -3.939 1 91.94 175 ASP A O 1
ATOM 1405 N N . LEU A 1 176 ? -2.705 31.828 -2.207 1 93.19 176 LEU A N 1
ATOM 1406 C CA . LEU A 1 176 ? -2.332 32.969 -1.38 1 93.19 176 LEU A CA 1
ATOM 1407 C C . LEU A 1 176 ? -0.831 32.969 -1.111 1 93.19 176 LEU A C 1
ATOM 1409 O O . LEU A 1 176 ? -0.184 34.031 -1.212 1 93.19 176 LEU A O 1
ATOM 1413 N N . ILE A 1 177 ? -0.311 31.812 -0.868 1 91 177 ILE A N 1
ATOM 1414 C CA . ILE A 1 177 ? 1.106 31.719 -0.536 1 91 177 ILE A CA 1
ATOM 1415 C C . ILE A 1 177 ? 1.943 31.844 -1.807 1 91 177 ILE A C 1
ATOM 1417 O O . ILE A 1 177 ? 3.049 32.406 -1.778 1 91 177 ILE A O 1
ATOM 1421 N N . SER A 1 178 ? 1.356 31.406 -2.875 1 91.69 178 SER A N 1
ATOM 1422 C CA . SER A 1 178 ? 2.049 31.516 -4.152 1 91.69 178 SER A CA 1
ATOM 1423 C C . SER A 1 178 ? 2.061 32.969 -4.652 1 91.69 178 SER A C 1
ATOM 1425 O O . SER A 1 178 ? 2.982 33.375 -5.363 1 91.69 178 SER A O 1
ATOM 1427 N N . ASN A 1 179 ? 1.017 33.719 -4.359 1 91.81 179 ASN A N 1
ATOM 1428 C CA . ASN A 1 179 ? 0.865 35.125 -4.781 1 91.81 179 ASN A CA 1
ATOM 1429 C C . ASN A 1 179 ? 0.455 36 -3.619 1 91.81 179 ASN A C 1
ATOM 1431 O O . ASN A 1 179 ? -0.608 36.625 -3.654 1 91.81 179 ASN A O 1
ATOM 1435 N N . PRO A 1 180 ? 1.358 36.25 -2.602 1 91.06 180 PRO A N 1
ATOM 1436 C CA . PRO A 1 180 ? 0.961 36.938 -1.372 1 91.06 180 PRO A CA 1
ATOM 1437 C C . PRO A 1 180 ? 0.641 38.406 -1.601 1 91.06 180 PRO A C 1
ATOM 1439 O O . PRO A 1 180 ? -0.282 38.938 -0.983 1 91.06 180 PRO A O 1
ATOM 1442 N N . GLU A 1 181 ? 1.421 39.031 -2.465 1 91 181 GLU A N 1
ATOM 1443 C CA . GLU A 1 181 ? 1.226 40.438 -2.68 1 91 181 GLU A CA 1
ATOM 1444 C C . GLU A 1 181 ? -0.147 40.719 -3.281 1 91 181 GLU A C 1
ATOM 1446 O O . GLU A 1 181 ? -0.842 41.656 -2.846 1 91 181 GLU A O 1
ATOM 1451 N N . ASN A 1 182 ? -0.478 39.906 -4.301 1 91.81 182 ASN A N 1
ATOM 1452 C CA . ASN A 1 182 ? -1.779 40.062 -4.941 1 91.81 182 ASN A CA 1
ATOM 1453 C C . ASN A 1 182 ? -2.922 39.812 -3.961 1 91.81 182 ASN A C 1
ATOM 1455 O O . ASN A 1 182 ? -3.918 40.562 -3.967 1 91.81 182 ASN A O 1
ATOM 1459 N N . TRP A 1 183 ? -2.758 38.906 -3.115 1 91.81 183 TRP A N 1
ATOM 1460 C CA . TRP A 1 183 ? -3.809 38.531 -2.168 1 91.81 183 TRP A CA 1
ATOM 1461 C C . TRP A 1 183 ? -3.912 39.562 -1.053 1 91.81 183 TRP A C 1
ATOM 1463 O O . TRP A 1 183 ? -5.012 39.875 -0.589 1 91.81 183 TRP A O 1
ATOM 1473 N N . GLU A 1 184 ? -2.76 40.094 -0.59 1 91.5 184 GLU A N 1
ATOM 1474 C CA . GLU A 1 184 ? -2.783 41.156 0.42 1 91.5 184 GLU A CA 1
ATOM 1475 C C . GLU A 1 184 ? -3.578 42.375 -0.061 1 91.5 184 GLU A C 1
ATOM 1477 O O . GLU A 1 184 ? -4.406 42.906 0.676 1 91.5 184 GLU A O 1
ATOM 1482 N N . ARG A 1 185 ? -3.402 42.75 -1.364 1 90.94 185 ARG A N 1
ATOM 1483 C CA . ARG A 1 185 ? -4.117 43.875 -1.958 1 90.94 185 ARG A CA 1
ATOM 1484 C C . ARG A 1 185 ? -5.609 43.562 -2.064 1 90.94 185 ARG A C 1
ATOM 1486 O O . ARG A 1 185 ? -6.441 44.406 -1.717 1 90.94 185 ARG A O 1
ATOM 1493 N N . LYS A 1 186 ? -5.879 42.406 -2.529 1 88.69 186 LYS A N 1
ATOM 1494 C CA . LYS A 1 186 ? -7.262 41.969 -2.73 1 88.69 186 LYS A CA 1
ATOM 1495 C C . LYS A 1 186 ? -8.016 41.906 -1.404 1 88.69 186 LYS A C 1
ATOM 1497 O O . LYS A 1 186 ? -9.148 42.375 -1.302 1 88.69 186 LYS A O 1
ATOM 1502 N N . MET A 1 187 ? -7.41 41.438 -0.418 1 88.69 187 MET A N 1
ATOM 1503 C CA . MET A 1 187 ? -8.07 41.25 0.87 1 88.69 187 MET A CA 1
ATOM 1504 C C . MET A 1 187 ? -8.227 42.594 1.606 1 88.69 187 MET A C 1
ATOM 1506 O O . MET A 1 187 ? -9.234 42.781 2.289 1 88.69 187 MET A O 1
ATOM 1510 N N . LYS A 1 188 ? -7.289 43.406 1.469 1 87.5 188 LYS A N 1
ATOM 1511 C CA . LYS A 1 188 ? -7.383 44.719 2.086 1 87.5 188 LYS A CA 1
ATOM 1512 C C . LYS A 1 188 ? -8.469 45.562 1.428 1 87.5 188 LYS A C 1
ATOM 1514 O O . LYS A 1 188 ? -9.148 46.344 2.096 1 87.5 188 LYS A O 1
ATOM 1519 N N . SER A 1 189 ? -8.609 45.344 0.136 1 84.12 189 SER A N 1
ATOM 1520 C CA . SER A 1 189 ? -9.672 46.031 -0.574 1 84.12 189 SER A CA 1
ATOM 1521 C C . SER A 1 189 ? -11.047 45.562 -0.118 1 84.12 189 SER A C 1
ATOM 1523 O O . SER A 1 189 ? -11.969 46.375 0.011 1 84.12 189 SER A O 1
ATOM 1525 N N . ILE A 1 190 ? -11.164 44.312 0.138 1 73.94 190 ILE A N 1
ATOM 1526 C CA . ILE A 1 190 ? -12.43 43.719 0.563 1 73.94 190 ILE A CA 1
ATOM 1527 C C . ILE A 1 190 ? -12.742 44.156 1.992 1 73.94 190 ILE A C 1
ATOM 1529 O O . ILE A 1 190 ? -13.883 44.531 2.299 1 73.94 190 ILE A O 1
ATOM 1533 N N . ARG A 1 191 ? -11.773 44.094 2.842 1 70.88 191 ARG A N 1
ATOM 1534 C CA . ARG A 1 191 ? -11.953 44.469 4.238 1 70.88 191 ARG A CA 1
ATOM 1535 C C . ARG A 1 191 ? -12.273 45.969 4.359 1 70.88 191 ARG A C 1
ATOM 1537 O O . ARG A 1 191 ? -13.078 46.375 5.199 1 70.88 191 ARG A O 1
ATOM 1544 N N . TYR A 1 192 ? -11.586 46.688 3.553 1 62.03 192 TYR A N 1
ATOM 1545 C CA . TYR A 1 192 ? -11.867 48.125 3.502 1 62.03 192 TYR A CA 1
ATOM 1546 C C . TYR A 1 192 ? -13.32 48.375 3.115 1 62.03 192 TYR A C 1
ATOM 1548 O O . TYR A 1 192 ? -14 49.188 3.734 1 62.03 192 TYR A O 1
ATOM 1556 N N . ILE A 1 193 ? -13.734 47.656 2.311 1 56.94 193 ILE A N 1
ATOM 1557 C CA . ILE A 1 193 ? -15.102 47.812 1.847 1 56.94 193 ILE A CA 1
ATOM 1558 C C . ILE A 1 193 ? -16.078 47.375 2.939 1 56.94 193 ILE A C 1
ATOM 1560 O O . ILE A 1 193 ? -17.094 48.031 3.162 1 56.94 193 ILE A O 1
ATOM 1564 N N . GLU A 1 194 ? -15.711 46.344 3.635 1 63.91 194 GLU A N 1
ATOM 1565 C CA . GLU A 1 194 ? -16.578 45.844 4.703 1 63.91 194 GLU A CA 1
ATOM 1566 C C . GLU A 1 194 ? -16.547 46.75 5.914 1 63.91 194 GLU A C 1
ATOM 1568 O O . GLU A 1 194 ? -17.531 46.875 6.652 1 63.91 194 GLU A O 1
ATOM 1573 N N . SER A 1 195 ? -15.406 47.438 6.18 1 60.09 195 SER A N 1
ATOM 1574 C CA . SER A 1 195 ? -15.289 48.375 7.281 1 60.09 195 SER A CA 1
ATOM 1575 C C . SER A 1 195 ? -16.047 49.656 6.984 1 60.09 195 SER A C 1
ATOM 1577 O O . SER A 1 195 ? -16.484 50.375 7.906 1 60.09 195 SER A O 1
ATOM 1579 N N . ILE A 1 196 ? -16.172 50.031 5.805 1 53.22 196 ILE A N 1
ATOM 1580 C CA . ILE A 1 196 ? -16.938 51.219 5.422 1 53.22 196 ILE A CA 1
ATOM 1581 C C . ILE A 1 196 ? -18.422 50.906 5.453 1 53.22 196 ILE A C 1
ATOM 1583 O O . ILE A 1 196 ? -19.25 51.812 5.637 1 53.22 196 ILE A O 1
ATOM 1587 N N . LYS A 1 197 ? -18.672 49.75 5.336 1 47.84 197 LYS A N 1
ATOM 1588 C CA . LYS A 1 197 ? -20.109 49.469 5.449 1 47.84 197 LYS A CA 1
ATOM 1589 C C . LYS A 1 197 ? -20.531 49.406 6.91 1 47.84 197 LYS A C 1
ATOM 1591 O O . LYS A 1 197 ? -19.797 48.938 7.77 1 47.84 197 LYS A O 1
ATOM 1596 N N . MET B 1 1 ? 27.391 -8.969 -5.426 1 21.25 1 MET B N 1
ATOM 1597 C CA . MET B 1 1 ? 26.656 -10.219 -5.516 1 21.25 1 MET B CA 1
ATOM 1598 C C . MET B 1 1 ? 26 -10.555 -4.18 1 21.25 1 MET B C 1
ATOM 1600 O O . MET B 1 1 ? 26.641 -11.078 -3.273 1 21.25 1 MET B O 1
ATOM 1604 N N . GLU B 1 2 ? 25.172 -9.734 -3.561 1 28.25 2 GLU B N 1
ATOM 1605 C CA . GLU B 1 2 ? 24.688 -10.008 -2.209 1 28.25 2 GLU B CA 1
ATOM 1606 C C . GLU B 1 2 ? 24.016 -11.375 -2.131 1 28.25 2 GLU B C 1
ATOM 1608 O O . GLU B 1 2 ? 23.188 -11.719 -2.982 1 28.25 2 GLU B O 1
ATOM 1613 N N . SER B 1 3 ? 24.719 -12.281 -1.692 1 28.12 3 SER B N 1
ATOM 1614 C CA . SER B 1 3 ? 24.328 -13.664 -1.44 1 28.12 3 SER B CA 1
ATOM 1615 C C . SER B 1 3 ? 22.922 -13.75 -0.86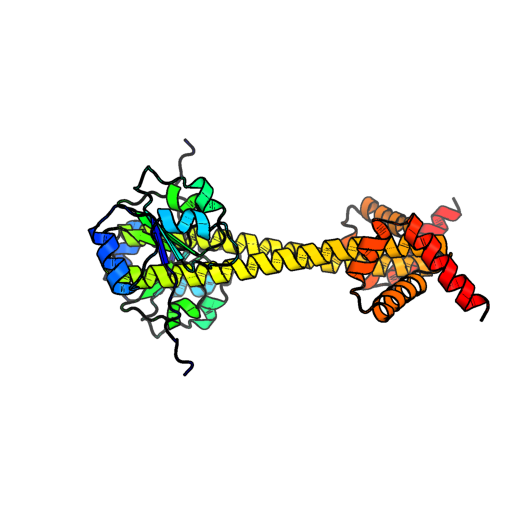9 1 28.12 3 SER B C 1
ATOM 1617 O O . SER B 1 3 ? 22.609 -13.094 0.126 1 28.12 3 SER B O 1
ATOM 1619 N N . TYR B 1 4 ? 21.938 -13.82 -1.713 1 31 4 TYR B N 1
ATOM 1620 C CA . TYR B 1 4 ? 20.578 -14.117 -1.27 1 31 4 TYR B CA 1
ATOM 1621 C C . TYR B 1 4 ? 20.578 -15.211 -0.207 1 31 4 TYR B C 1
ATOM 1623 O O . TYR B 1 4 ? 20.906 -16.359 -0.495 1 31 4 TYR B O 1
ATOM 1631 N N . THR B 1 5 ? 21.219 -14.914 0.872 1 36.56 5 THR B N 1
ATOM 1632 C CA . THR B 1 5 ? 21.062 -15.906 1.931 1 36.56 5 THR B CA 1
ATOM 1633 C C . THR B 1 5 ? 19.609 -16.359 2.041 1 36.56 5 THR B C 1
ATOM 1635 O O . THR B 1 5 ? 18.703 -15.539 2.148 1 36.56 5 THR B O 1
ATOM 1638 N N . PRO B 1 6 ? 19.344 -17.5 1.584 1 40.22 6 PRO B N 1
ATOM 1639 C CA . PRO B 1 6 ? 17.984 -18.016 1.673 1 40.22 6 PRO B CA 1
ATOM 1640 C C . PRO B 1 6 ? 17.328 -17.703 3.016 1 40.22 6 PRO B C 1
ATOM 1642 O O . PRO B 1 6 ? 17.844 -18.094 4.066 1 40.22 6 PRO B O 1
ATOM 1645 N N . CYS B 1 7 ? 17.047 -16.547 3.344 1 44.59 7 CYS B N 1
ATOM 1646 C CA . CYS B 1 7 ? 16.391 -16.25 4.613 1 44.59 7 CYS B CA 1
ATOM 1647 C C . CYS B 1 7 ? 15.43 -17.359 5.02 1 44.59 7 CYS B C 1
ATOM 1649 O O . CYS B 1 7 ? 14.695 -17.875 4.18 1 44.59 7 CYS B O 1
ATOM 1651 N N . THR B 1 8 ? 15.891 -18.234 5.883 1 59.44 8 THR B N 1
ATOM 1652 C CA . THR B 1 8 ? 15.086 -19.281 6.508 1 59.44 8 THR B CA 1
ATOM 1653 C C . THR B 1 8 ? 13.695 -18.75 6.859 1 59.44 8 THR B C 1
ATOM 1655 O O . THR B 1 8 ? 13.562 -17.844 7.688 1 59.44 8 THR B O 1
ATOM 1658 N N . LEU B 1 9 ? 12.914 -18.828 5.867 1 68 9 LEU B N 1
ATOM 1659 C CA . LEU B 1 9 ? 11.531 -18.422 6.109 1 68 9 LEU B CA 1
ATOM 1660 C C . LEU B 1 9 ? 10.891 -19.281 7.195 1 68 9 LEU B C 1
ATOM 1662 O O . LEU B 1 9 ? 11.047 -20.5 7.195 1 68 9 LEU B O 1
ATOM 1666 N N . CYS B 1 10 ? 10.477 -18.688 8.258 1 71.44 10 CYS B N 1
ATOM 1667 C CA . CYS B 1 10 ? 9.586 -19.406 9.164 1 71.44 10 CYS B CA 1
ATOM 1668 C C . CYS B 1 10 ? 8.203 -19.562 8.555 1 71.44 10 CYS B C 1
ATOM 1670 O O . CYS B 1 10 ? 7.488 -18.578 8.344 1 71.44 10 CYS B O 1
ATOM 1672 N N . ILE B 1 11 ? 7.914 -20.844 8.273 1 77.12 11 ILE B N 1
ATOM 1673 C CA . ILE B 1 11 ? 6.695 -21.109 7.523 1 77.12 11 ILE B CA 1
ATOM 1674 C C . ILE B 1 11 ? 5.664 -21.766 8.438 1 77.12 11 ILE B C 1
ATOM 1676 O O . ILE B 1 11 ? 5.992 -22.688 9.203 1 77.12 11 ILE B O 1
ATOM 1680 N N . GLY B 1 12 ? 4.543 -21.219 8.453 1 78.25 12 GLY B N 1
ATOM 1681 C CA . GLY B 1 12 ? 3.389 -21.891 9.031 1 78.25 12 GLY B CA 1
ATOM 1682 C C . GLY B 1 12 ? 2.42 -22.406 7.988 1 78.25 12 GLY B C 1
ATOM 1683 O O . GLY B 1 12 ? 2.215 -21.781 6.949 1 78.25 12 GLY B O 1
ATOM 1684 N N . ALA B 1 13 ? 1.989 -23.625 8.211 1 77.12 13 ALA B N 1
ATOM 1685 C CA . ALA B 1 13 ? 1.062 -24.203 7.25 1 77.12 13 ALA B CA 1
ATOM 1686 C C . ALA B 1 13 ? -0.208 -24.703 7.938 1 77.12 13 ALA B C 1
ATOM 1688 O O . ALA B 1 13 ? -0.146 -25.297 9.023 1 77.12 13 ALA B O 1
ATOM 1689 N N . ILE B 1 14 ? -1.229 -24.375 7.375 1 74.56 14 ILE B N 1
ATOM 1690 C CA . ILE B 1 14 ? -2.527 -24.891 7.801 1 74.56 14 ILE B CA 1
ATOM 1691 C C . ILE B 1 14 ? -3.123 -25.766 6.695 1 74.56 14 ILE B C 1
ATOM 1693 O O . ILE B 1 14 ? -3.84 -25.266 5.824 1 74.56 14 ILE B O 1
ATOM 1697 N N . THR B 1 15 ? -2.709 -26.969 6.633 1 79.31 15 THR B N 1
ATOM 1698 C CA . THR B 1 15 ? -3.154 -27.922 5.609 1 79.31 15 THR B CA 1
ATOM 1699 C C . THR B 1 15 ? -3.293 -29.312 6.191 1 79.31 15 THR B C 1
ATOM 1701 O O . THR B 1 15 ? -2.57 -29.688 7.117 1 79.31 15 THR B O 1
ATOM 1704 N N . GLU B 1 16 ? -4.273 -30.078 5.688 1 78.38 16 GLU B N 1
ATOM 1705 C CA . GLU B 1 16 ? -4.445 -31.484 6.059 1 78.38 16 GLU B CA 1
ATOM 1706 C C . GLU B 1 16 ? -3.99 -32.406 4.934 1 78.38 16 GLU B C 1
ATOM 1708 O O . GLU B 1 16 ? -4.059 -33.625 5.066 1 78.38 16 GLU B O 1
ATOM 1713 N N . ASP B 1 17 ? -3.535 -31.875 3.877 1 84.44 17 ASP B N 1
ATOM 1714 C CA . ASP B 1 17 ? -3.066 -32.656 2.738 1 84.44 17 ASP B CA 1
ATOM 1715 C C . ASP B 1 17 ? -1.636 -33.156 2.957 1 84.44 17 ASP B C 1
ATOM 1717 O O . ASP B 1 17 ? -0.69 -32.344 2.9 1 84.44 17 ASP B O 1
ATOM 1721 N N . ALA B 1 18 ? -1.477 -34.438 3.148 1 84.19 18 ALA B N 1
ATOM 1722 C CA . ALA B 1 18 ? -0.177 -35 3.477 1 84.19 18 ALA B CA 1
ATOM 1723 C C . ALA B 1 18 ? 0.813 -34.812 2.332 1 84.19 18 ALA B C 1
ATOM 1725 O O . ALA B 1 18 ? 1.996 -34.562 2.562 1 84.19 18 ALA B O 1
ATOM 1726 N N . GLY B 1 19 ? 0.352 -35.031 1.079 1 87.25 19 GLY B N 1
ATOM 1727 C CA . GLY B 1 19 ? 1.21 -34.844 -0.079 1 87.25 19 GLY B CA 1
ATOM 1728 C C . GLY B 1 19 ? 1.767 -33.438 -0.177 1 87.25 19 GLY B C 1
ATOM 1729 O O . GLY B 1 19 ? 2.965 -33.25 -0.401 1 87.25 19 GLY B O 1
ATOM 1730 N N . PHE B 1 20 ? 0.9 -32.562 0.039 1 89.06 20 PHE B N 1
ATOM 1731 C CA . PHE B 1 20 ? 1.317 -31.172 -0.02 1 89.06 20 PHE B CA 1
ATOM 1732 C C . PHE B 1 20 ? 2.25 -30.844 1.139 1 89.06 20 PHE B C 1
ATOM 1734 O O . PHE B 1 20 ? 3.256 -30.156 0.953 1 89.06 20 PHE B O 1
ATOM 1741 N N . ASN B 1 21 ? 1.962 -31.281 2.297 1 87.12 21 ASN B N 1
ATOM 1742 C CA . ASN B 1 21 ? 2.799 -31.062 3.471 1 87.12 21 ASN B CA 1
ATOM 1743 C C . ASN B 1 21 ? 4.215 -31.594 3.258 1 87.12 21 ASN B C 1
ATOM 1745 O O . ASN B 1 21 ? 5.188 -30.953 3.664 1 87.12 21 ASN B O 1
ATOM 1749 N N . ASN B 1 22 ? 4.305 -32.719 2.693 1 90.5 22 ASN B N 1
ATOM 1750 C CA . ASN B 1 22 ? 5.617 -33.312 2.412 1 90.5 22 ASN B CA 1
ATOM 1751 C C . ASN B 1 22 ? 6.418 -32.438 1.452 1 90.5 22 ASN B C 1
ATOM 1753 O O . ASN B 1 22 ? 7.629 -32.281 1.619 1 90.5 22 ASN B O 1
ATOM 1757 N N . LYS B 1 23 ? 5.742 -31.906 0.495 1 91.25 23 LYS B N 1
ATOM 1758 C CA . LYS B 1 23 ? 6.418 -31.031 -0.459 1 91.25 23 LYS B CA 1
ATOM 1759 C C . LYS B 1 23 ? 6.961 -29.781 0.229 1 91.25 23 LYS B C 1
ATOM 1761 O O . LYS B 1 23 ? 8.109 -29.391 0.008 1 91.25 23 LYS B O 1
ATOM 1766 N N . ILE B 1 24 ? 6.121 -29.172 1.085 1 90.25 24 ILE B N 1
ATOM 1767 C CA . ILE B 1 24 ? 6.539 -27.938 1.735 1 90.25 24 ILE B CA 1
ATOM 1768 C C . ILE B 1 24 ? 7.691 -28.219 2.695 1 90.25 24 ILE B C 1
ATOM 1770 O O . ILE B 1 24 ? 8.617 -27.422 2.82 1 90.25 24 ILE B O 1
ATOM 1774 N N . LYS B 1 25 ? 7.676 -29.312 3.322 1 88.69 25 LYS B N 1
ATOM 1775 C CA . LYS B 1 25 ? 8.766 -29.672 4.223 1 88.69 25 LYS B CA 1
ATOM 1776 C C . LYS B 1 25 ? 10.062 -29.906 3.451 1 88.69 25 LYS B C 1
ATOM 1778 O O . LYS B 1 25 ? 11.141 -29.578 3.934 1 88.69 25 LYS B O 1
ATOM 1783 N N . SER B 1 26 ? 9.898 -30.516 2.365 1 91.25 26 SER B N 1
ATOM 1784 C CA . SER B 1 26 ? 11.062 -30.766 1.524 1 91.25 26 SER B CA 1
ATOM 1785 C C . SER B 1 26 ? 11.695 -29.453 1.061 1 91.25 26 SER B C 1
ATOM 1787 O O . SER B 1 26 ? 12.922 -29.359 0.969 1 91.25 26 SER B O 1
ATOM 1789 N N . ILE B 1 27 ? 10.914 -28.484 0.828 1 89.06 27 ILE B N 1
ATOM 1790 C CA . ILE B 1 27 ? 11.367 -27.219 0.282 1 89.06 27 ILE B CA 1
ATOM 1791 C C . ILE B 1 27 ? 11.93 -26.344 1.405 1 89.06 27 ILE B C 1
ATOM 1793 O O . ILE B 1 27 ? 12.992 -25.734 1.262 1 89.06 27 ILE B O 1
ATOM 1797 N N . PHE B 1 28 ? 11.203 -26.344 2.574 1 88.69 28 PHE B N 1
ATOM 1798 C CA . PHE B 1 28 ? 11.492 -25.328 3.57 1 88.69 28 PHE B CA 1
ATOM 1799 C C . PHE B 1 28 ? 12.047 -25.953 4.848 1 88.69 28 PHE B C 1
ATOM 1801 O O . PHE B 1 28 ? 12.469 -25.234 5.758 1 88.69 28 PHE B O 1
ATOM 1808 N N . GLY B 1 29 ? 12.07 -27.234 4.816 1 86.06 29 GLY B N 1
ATOM 1809 C CA . GLY B 1 29 ? 12.547 -27.922 6.008 1 86.06 29 GLY B CA 1
ATOM 1810 C C . GLY B 1 29 ? 11.508 -28 7.109 1 86.06 29 GLY B C 1
ATOM 1811 O O . GLY B 1 29 ? 10.492 -28.672 6.965 1 86.06 29 GLY B O 1
ATOM 1812 N N . SER B 1 30 ? 11.578 -27.062 8.125 1 81.25 30 SER B N 1
ATOM 1813 C CA . SER B 1 30 ? 10.648 -27.062 9.258 1 81.25 30 SER B CA 1
ATOM 1814 C C . SER B 1 30 ? 9.461 -26.141 9.008 1 81.25 30 SER B C 1
ATOM 1816 O O . SER B 1 30 ? 9.641 -25.016 8.555 1 81.25 30 SER B O 1
ATOM 1818 N N . VAL B 1 31 ? 8.289 -26.688 9.227 1 84.06 31 VAL B N 1
ATOM 1819 C CA . VAL B 1 31 ? 7.055 -25.938 9.047 1 84.06 31 VAL B CA 1
ATOM 1820 C C . VAL B 1 31 ? 6.207 -26.031 10.312 1 84.06 31 VAL B C 1
ATOM 1822 O O . VAL B 1 31 ? 5.992 -27.109 10.844 1 84.06 31 VAL B O 1
ATOM 1825 N N . LEU B 1 32 ? 5.824 -24.906 10.773 1 82.19 32 LEU B N 1
ATOM 1826 C CA . LEU B 1 32 ? 4.941 -24.875 11.938 1 82.19 32 LEU B CA 1
ATOM 1827 C C . LEU B 1 32 ? 3.518 -25.25 11.547 1 82.19 32 LEU B C 1
ATOM 1829 O O . LEU B 1 32 ? 3.021 -24.828 10.5 1 82.19 32 LEU B O 1
ATOM 1833 N N . GLN B 1 33 ? 2.979 -26.031 12.422 1 78.69 33 GLN B N 1
ATOM 1834 C CA . GLN B 1 33 ? 1.597 -26.438 12.172 1 78.69 33 GLN B CA 1
ATOM 1835 C C . GLN B 1 33 ? 0.622 -25.547 12.945 1 78.69 33 GLN B C 1
ATOM 1837 O O . GLN B 1 33 ? 1.032 -24.766 13.805 1 78.69 33 GLN B O 1
ATOM 1842 N N . TRP B 1 34 ? -0.624 -25.656 12.633 1 70.25 34 TRP B N 1
ATOM 1843 C CA . TRP B 1 34 ? -1.668 -24.766 13.117 1 70.25 34 TRP B CA 1
ATOM 1844 C C . TRP B 1 34 ? -1.634 -24.656 14.641 1 70.25 34 TRP B C 1
ATOM 1846 O O . TRP B 1 34 ? -1.766 -23.578 15.203 1 70.25 34 TRP B O 1
ATOM 1856 N N . ASP B 1 35 ? -1.506 -25.75 15.273 1 69.62 35 ASP B N 1
ATOM 1857 C CA . ASP B 1 35 ? -1.525 -25.781 16.734 1 69.62 35 ASP B CA 1
ATOM 1858 C C . ASP B 1 35 ? -0.395 -24.938 17.312 1 69.62 35 ASP B C 1
ATOM 1860 O O . ASP B 1 35 ? -0.55 -24.328 18.375 1 69.62 35 ASP B O 1
ATOM 1864 N N . GLN B 1 36 ? 0.719 -24.828 16.547 1 73.25 36 GLN B N 1
ATOM 1865 C CA . GLN B 1 36 ? 1.872 -24.047 16.984 1 73.25 36 GLN B CA 1
ATOM 1866 C C . GLN B 1 36 ? 1.701 -22.578 16.625 1 73.25 36 GLN B C 1
ATOM 1868 O O . GLN B 1 36 ? 2.322 -21.703 17.25 1 73.25 36 GLN B O 1
ATOM 1873 N N . LEU B 1 37 ? 0.875 -22.297 15.609 1 72.19 37 LEU B N 1
ATOM 1874 C CA . LEU B 1 37 ? 0.732 -20.969 15.047 1 72.19 37 LEU B CA 1
ATOM 1875 C C . LEU B 1 37 ? -0.229 -20.125 15.875 1 72.19 37 LEU B C 1
ATOM 1877 O O . LEU B 1 37 ? -0.044 -18.906 16 1 72.19 37 LEU B O 1
ATOM 1881 N N . GLU B 1 38 ? -1.318 -20.656 16.328 1 63.97 38 GLU B N 1
ATOM 1882 C CA . GLU B 1 38 ? -2.355 -19.922 17.031 1 63.97 38 GLU B CA 1
ATOM 1883 C C . GLU B 1 38 ? -1.76 -19.094 18.172 1 63.97 38 GLU B C 1
ATOM 1885 O O . GLU B 1 38 ? -2.166 -17.953 18.391 1 63.97 38 GLU B O 1
ATOM 1890 N N . ASN B 1 39 ? -0.809 -19.609 18.797 1 61.78 39 ASN B N 1
ATOM 1891 C CA . ASN B 1 39 ? -0.214 -18.891 19.922 1 61.78 39 ASN B CA 1
ATOM 1892 C C . ASN B 1 39 ? 0.822 -17.875 19.438 1 61.78 39 ASN B C 1
ATOM 1894 O O . ASN B 1 39 ? 1.054 -16.859 20.109 1 61.78 39 ASN B O 1
ATOM 1898 N N . ARG B 1 40 ? 1.373 -18.156 18.25 1 59.94 40 ARG B N 1
ATOM 1899 C CA . ARG B 1 40 ? 2.506 -17.375 17.797 1 59.94 40 ARG B CA 1
ATOM 1900 C C . ARG B 1 40 ? 2.043 -16.203 16.922 1 59.94 40 ARG B C 1
ATOM 1902 O O . ARG B 1 40 ? 2.682 -15.156 16.891 1 59.94 40 ARG B O 1
ATOM 1909 N N . ILE B 1 41 ? 1.085 -16.422 16.078 1 59.03 41 ILE B N 1
ATOM 1910 C CA . ILE B 1 41 ? 0.676 -15.406 15.102 1 59.03 41 ILE B CA 1
ATOM 1911 C C . ILE B 1 41 ? 0.22 -14.148 15.836 1 59.03 41 ILE B C 1
ATOM 1913 O O . ILE B 1 41 ? 0.429 -13.031 15.352 1 59.03 41 ILE B O 1
ATOM 1917 N N . CYS B 1 42 ? -0.405 -14.359 16.969 1 53.56 42 CYS B N 1
ATOM 1918 C CA . CYS B 1 42 ? -0.941 -13.203 17.688 1 53.56 42 CYS B CA 1
ATOM 1919 C C . CYS B 1 42 ? 0.157 -12.484 18.453 1 53.56 42 CYS B C 1
ATOM 1921 O O . CYS B 1 42 ? 0.004 -11.312 18.812 1 53.56 42 CYS B O 1
ATOM 1923 N N . GLU B 1 43 ? 1.141 -13.336 18.719 1 51.94 43 GLU B N 1
ATOM 1924 C CA . GLU B 1 43 ? 2.145 -12.719 19.594 1 51.94 43 GLU B CA 1
ATOM 1925 C C . GLU B 1 43 ? 3.256 -12.07 18.766 1 51.94 43 GLU B C 1
ATOM 1927 O O . GLU B 1 43 ? 3.662 -12.602 17.734 1 51.94 43 GLU B O 1
ATOM 1932 N N . SER B 1 44 ? 3.494 -10.906 18.859 1 49.91 44 SER B N 1
ATOM 1933 C CA . SER B 1 44 ? 4.375 -9.961 18.172 1 49.91 44 SER B CA 1
ATOM 1934 C C . SER B 1 44 ? 5.742 -10.578 17.906 1 49.91 44 SER B C 1
ATOM 1936 O O . SER B 1 44 ? 6.359 -10.289 16.875 1 49.91 44 SER B O 1
ATOM 1938 N N . ASP B 1 45 ? 6.316 -11.531 18.75 1 48.28 45 ASP B N 1
ATOM 1939 C CA . ASP B 1 45 ? 7.75 -11.812 18.812 1 48.28 45 ASP B CA 1
ATOM 1940 C C . ASP B 1 45 ? 8.117 -12.977 17.891 1 48.28 45 ASP B C 1
ATOM 1942 O O . ASP B 1 45 ? 9.297 -13.234 17.641 1 48.28 45 ASP B O 1
ATOM 1946 N N . ASN B 1 46 ? 7.328 -13.953 17.719 1 54 46 ASN B N 1
ATOM 1947 C CA . ASN B 1 46 ? 7.805 -15.117 16.969 1 54 46 ASN B CA 1
ATOM 1948 C C . ASN B 1 46 ? 7.312 -15.102 15.531 1 54 46 ASN B C 1
ATOM 1950 O O . ASN B 1 46 ? 6.23 -15.609 15.234 1 54 46 ASN B O 1
ATOM 1954 N N . LYS B 1 47 ? 8.047 -14.422 14.562 1 68.81 47 LYS B N 1
ATOM 1955 C CA . LYS B 1 47 ? 7.586 -13.75 13.344 1 68.81 47 LYS B CA 1
ATOM 1956 C C . LYS B 1 47 ? 7.441 -14.742 12.195 1 68.81 47 LYS B C 1
ATOM 1958 O O . LYS B 1 47 ? 8.406 -15.422 11.828 1 68.81 47 LYS B O 1
ATOM 1963 N N . VAL B 1 48 ? 6.406 -15.43 12.047 1 82.25 48 VAL B N 1
ATOM 1964 C CA . VAL B 1 48 ? 6.059 -16.188 10.852 1 82.25 48 VAL B CA 1
ATOM 1965 C C . VAL B 1 48 ? 6.191 -15.281 9.617 1 82.25 48 VAL B C 1
ATOM 1967 O O . VAL B 1 48 ? 5.664 -14.164 9.602 1 82.25 48 VAL B O 1
ATOM 1970 N N . ASP B 1 49 ? 7.074 -15.93 8.727 1 87.94 49 ASP B N 1
ATOM 1971 C CA . ASP B 1 49 ? 7.32 -15.141 7.52 1 87.94 49 ASP B CA 1
ATOM 1972 C C . ASP B 1 49 ? 6.227 -15.375 6.48 1 87.94 49 ASP B C 1
ATOM 1974 O O . ASP B 1 49 ? 5.91 -14.477 5.691 1 87.94 49 ASP B O 1
ATOM 1978 N N . LEU B 1 50 ? 5.742 -16.594 6.566 1 92.56 50 LEU B N 1
ATOM 1979 C CA . LEU B 1 50 ? 4.77 -17 5.555 1 92.56 50 LEU B CA 1
ATOM 1980 C C . LEU B 1 50 ? 3.752 -17.984 6.133 1 92.56 50 LEU B C 1
ATOM 1982 O O . LEU B 1 50 ? 4.125 -18.938 6.809 1 92.56 50 LEU B O 1
ATOM 1986 N N . LEU B 1 51 ? 2.59 -17.719 5.961 1 90.88 51 LEU B N 1
ATOM 1987 C CA . LEU B 1 51 ? 1.501 -18.609 6.332 1 90.88 51 LEU B CA 1
ATOM 1988 C C . LEU B 1 51 ? 0.881 -19.25 5.094 1 90.88 51 LEU B C 1
ATOM 1990 O O . LEU B 1 51 ? 0.4 -18.547 4.203 1 90.88 51 LEU B O 1
ATOM 1994 N N . ILE B 1 52 ? 0.95 -20.531 5.027 1 91.75 52 ILE B N 1
ATOM 1995 C CA . ILE B 1 52 ? 0.328 -21.281 3.945 1 91.75 52 ILE B CA 1
ATOM 1996 C C . ILE B 1 52 ? -1.042 -21.781 4.391 1 91.75 52 ILE B C 1
ATOM 1998 O O . ILE B 1 52 ? -1.151 -22.516 5.383 1 91.75 52 ILE B O 1
ATOM 2002 N N . ILE B 1 53 ? -1.974 -21.484 3.623 1 89.75 53 ILE B N 1
ATOM 2003 C CA . ILE B 1 53 ? -3.342 -21.766 4.047 1 89.75 53 ILE B CA 1
ATOM 2004 C C . ILE B 1 53 ? -4.023 -22.672 3.016 1 89.75 53 ILE B C 1
ATOM 2006 O O . ILE B 1 53 ? -4.152 -22.297 1.848 1 89.75 53 ILE B O 1
ATOM 2010 N N . ASP B 1 54 ? -4.492 -23.734 3.467 1 89.81 54 ASP B N 1
ATOM 2011 C CA . ASP B 1 54 ? -5.305 -24.625 2.646 1 89.81 54 ASP B CA 1
ATOM 2012 C C . ASP B 1 54 ? -6.777 -24.234 2.689 1 89.81 54 ASP B C 1
ATOM 2014 O O . ASP B 1 54 ? -7.461 -24.469 3.686 1 89.81 54 ASP B O 1
ATOM 2018 N N . TYR B 1 55 ? -7.285 -23.703 1.668 1 86.44 55 TYR B N 1
ATOM 2019 C CA . TYR B 1 55 ? -8.633 -23.141 1.666 1 86.44 55 TYR B CA 1
ATOM 2020 C C . TYR B 1 55 ? -9.68 -24.234 1.508 1 86.44 55 TYR B C 1
ATOM 2022 O O . TYR B 1 55 ? -10.875 -23.969 1.65 1 86.44 55 TYR B O 1
ATOM 2030 N N . ASP B 1 56 ? -9.266 -25.391 1.246 1 83.88 56 ASP B N 1
ATOM 2031 C CA . ASP B 1 56 ? -10.195 -26.516 1.204 1 83.88 56 ASP B CA 1
ATOM 2032 C C . ASP B 1 56 ? -10.43 -27.094 2.6 1 83.88 56 ASP B C 1
ATOM 2034 O O . ASP B 1 56 ? -11.336 -27.891 2.803 1 83.88 56 ASP B O 1
ATOM 2038 N N . ASN B 1 57 ? -9.531 -26.656 3.477 1 79.5 57 ASN B N 1
ATOM 2039 C CA . ASN B 1 57 ? -9.68 -27.094 4.855 1 79.5 57 ASN B CA 1
ATOM 2040 C C . ASN B 1 57 ? -10.82 -26.359 5.562 1 79.5 57 ASN B C 1
ATOM 2042 O O . ASN B 1 57 ? -10.734 -25.156 5.801 1 79.5 57 ASN B O 1
ATOM 2046 N N . THR B 1 58 ? -11.883 -26.938 5.879 1 71.19 58 THR B N 1
ATOM 2047 C CA . THR B 1 58 ? -13.102 -26.359 6.438 1 71.19 58 THR B CA 1
ATOM 2048 C C . THR B 1 58 ? -12.883 -25.953 7.891 1 71.19 58 THR B C 1
ATOM 2050 O O . THR B 1 58 ? -13.68 -25.203 8.453 1 71.19 58 THR B O 1
ATOM 2053 N N . ARG B 1 59 ? -11.891 -26.422 8.516 1 70.06 59 ARG B N 1
ATOM 2054 C CA . ARG B 1 59 ? -11.68 -26.172 9.938 1 70.06 59 ARG B CA 1
ATOM 2055 C C . ARG B 1 59 ? -11.039 -24.812 10.164 1 70.06 59 ARG B C 1
ATOM 2057 O O . ARG B 1 59 ? -10.938 -24.344 11.305 1 70.06 59 ARG B O 1
ATOM 2064 N N . ILE B 1 60 ? -10.664 -24.188 9.102 1 72.38 60 ILE B N 1
ATOM 2065 C CA . ILE B 1 60 ? -9.898 -22.953 9.258 1 72.38 60 ILE B CA 1
ATOM 2066 C C . ILE B 1 60 ? -10.844 -21.766 9.352 1 72.38 60 ILE B C 1
ATOM 2068 O O . ILE B 1 60 ? -11.773 -21.625 8.555 1 72.38 60 ILE B O 1
ATOM 2072 N N . ASN B 1 61 ? -10.641 -21.031 10.352 1 72.19 61 ASN B N 1
ATOM 2073 C CA . ASN B 1 61 ? -11.328 -19.75 10.453 1 72.19 61 ASN B CA 1
ATOM 2074 C C . ASN B 1 61 ? -10.656 -18.688 9.594 1 72.19 61 ASN B C 1
ATOM 2076 O O . ASN B 1 61 ? -9.695 -18.047 10.031 1 72.19 61 ASN B O 1
ATOM 2080 N N . HIS B 1 62 ? -11.109 -18.438 8.5 1 72.94 62 HIS B N 1
ATOM 2081 C CA . HIS B 1 62 ? -10.492 -17.578 7.496 1 72.94 62 HIS B CA 1
ATOM 2082 C C . HIS B 1 62 ? -10.523 -16.109 7.934 1 72.94 62 HIS B C 1
ATOM 2084 O O . HIS B 1 62 ? -9.641 -15.336 7.562 1 72.94 62 HIS B O 1
ATOM 2090 N N . GLU B 1 63 ? -11.461 -15.789 8.758 1 72.81 63 GLU B N 1
ATOM 2091 C CA . GLU B 1 63 ? -11.57 -14.406 9.211 1 72.81 63 GLU B CA 1
ATOM 2092 C C . GLU B 1 63 ? -10.406 -14.031 10.125 1 72.81 63 GLU B C 1
ATOM 2094 O O . GLU B 1 63 ? -9.898 -12.906 10.07 1 72.81 63 GLU B O 1
ATOM 2099 N N . MET B 1 64 ? -10 -14.961 10.883 1 69.69 64 MET B N 1
ATOM 2100 C CA . MET B 1 64 ? -8.883 -14.719 11.797 1 69.69 64 MET B CA 1
ATOM 2101 C C . MET B 1 64 ? -7.586 -14.5 11.023 1 69.69 64 MET B C 1
ATOM 2103 O O . MET B 1 64 ? -6.758 -13.672 11.406 1 69.69 64 MET B O 1
ATOM 2107 N N . ILE B 1 65 ? -7.469 -15.148 9.953 1 73.62 65 ILE B N 1
ATOM 2108 C CA . ILE B 1 65 ? -6.25 -15.094 9.156 1 73.62 65 ILE B CA 1
ATOM 2109 C C . ILE B 1 65 ? -6.18 -13.758 8.422 1 73.62 65 ILE B C 1
ATOM 2111 O O . ILE B 1 65 ? -5.102 -13.188 8.258 1 73.62 65 ILE B O 1
ATOM 2115 N N . LYS B 1 66 ? -7.359 -13.344 8.078 1 73.88 66 LYS B N 1
ATOM 2116 C CA . LYS B 1 66 ? -7.449 -12.102 7.32 1 73.88 66 LYS B CA 1
ATOM 2117 C C . LYS B 1 66 ? -6.816 -10.945 8.086 1 73.88 66 LYS B C 1
ATOM 2119 O O . LYS B 1 66 ? -6.223 -10.047 7.484 1 73.88 66 LYS B O 1
ATOM 2124 N N . GLU B 1 67 ? -6.773 -11.031 9.359 1 72.88 67 GLU B N 1
ATOM 2125 C CA . GLU B 1 67 ? -6.359 -9.914 10.195 1 72.88 67 GLU B CA 1
ATOM 2126 C C . GLU B 1 67 ? -4.867 -9.977 10.516 1 72.88 67 GLU B C 1
ATOM 2128 O O . GLU B 1 67 ? -4.297 -9.023 11.039 1 72.88 67 GLU B O 1
ATOM 2133 N N . THR B 1 68 ? -4.281 -11.062 10.117 1 76.31 68 THR B N 1
ATOM 2134 C CA . THR B 1 68 ? -2.863 -11.203 10.43 1 76.31 68 THR B CA 1
ATOM 2135 C C . THR B 1 68 ? -2.006 -10.422 9.438 1 76.31 68 THR B C 1
ATOM 2137 O O . THR B 1 68 ? -2.336 -10.352 8.25 1 76.31 68 THR B O 1
ATOM 2140 N N . SER B 1 69 ? -0.94 -9.797 9.914 1 82.94 69 SER B N 1
ATOM 2141 C CA . SER B 1 69 ? 0.004 -9.047 9.086 1 82.94 69 SER B CA 1
ATOM 2142 C C . SER B 1 69 ? 1.212 -9.906 8.719 1 82.94 69 SER B C 1
ATOM 2144 O O . SER B 1 69 ? 2.334 -9.617 9.141 1 82.94 69 SER B O 1
ATOM 2146 N N . VAL B 1 70 ? 0.991 -10.953 8.078 1 89.19 70 VAL B N 1
ATOM 2147 C CA . VAL B 1 70 ? 2.023 -11.875 7.605 1 89.19 70 VAL B CA 1
ATOM 2148 C C . VAL B 1 70 ? 1.78 -12.219 6.141 1 89.19 70 VAL B C 1
ATOM 2150 O O . VAL B 1 70 ? 0.663 -12.07 5.637 1 89.19 70 VAL B O 1
ATOM 2153 N N . ALA B 1 71 ? 2.824 -12.609 5.512 1 93.5 71 ALA B N 1
ATOM 2154 C CA . ALA B 1 71 ? 2.637 -13.094 4.145 1 93.5 71 ALA B CA 1
ATOM 2155 C C . ALA B 1 71 ? 1.717 -14.305 4.109 1 93.5 71 ALA B C 1
ATOM 2157 O O . ALA B 1 71 ? 1.821 -15.195 4.961 1 93.5 71 ALA B O 1
ATOM 2158 N N . LYS B 1 72 ? 0.835 -14.375 3.094 1 93.31 72 LYS B N 1
ATOM 2159 C CA . LYS B 1 72 ? -0.158 -15.445 3.021 1 93.31 72 LYS B CA 1
ATOM 2160 C C . LYS B 1 72 ? -0.164 -16.094 1.642 1 93.31 72 LYS B C 1
ATOM 2162 O O . LYS B 1 72 ? -0.277 -15.406 0.624 1 93.31 72 LYS B O 1
ATOM 2167 N N . LEU B 1 73 ? -0.016 -17.375 1.679 1 94.69 73 LEU B N 1
ATOM 2168 C CA . LEU B 1 73 ? -0.119 -18.219 0.488 1 94.69 73 LEU B CA 1
ATOM 2169 C C . LEU B 1 73 ? -1.339 -19.125 0.568 1 94.69 73 LEU B C 1
ATOM 2171 O O . LEU B 1 73 ? -1.418 -19.984 1.445 1 94.69 73 LEU B O 1
ATOM 2175 N N . GLY B 1 74 ? -2.232 -18.938 -0.317 1 93.12 74 GLY B N 1
ATOM 2176 C CA . GLY B 1 74 ? -3.402 -19.797 -0.38 1 93.12 74 GLY B CA 1
ATOM 2177 C C . GLY B 1 74 ? -3.205 -21.016 -1.271 1 93.12 74 GLY B C 1
ATOM 2178 O O . GLY B 1 74 ? -2.576 -20.922 -2.326 1 93.12 74 GLY B O 1
ATOM 2179 N N . VAL B 1 75 ? -3.723 -22.062 -0.82 1 93.12 75 VAL B N 1
ATOM 2180 C CA . VAL B 1 75 ? -3.68 -23.312 -1.584 1 93.12 75 VAL B CA 1
ATOM 2181 C C . VAL B 1 75 ? -5.098 -23.828 -1.801 1 93.12 75 VAL B C 1
ATOM 2183 O O . VAL B 1 75 ? -5.887 -23.922 -0.856 1 93.12 75 VAL B O 1
ATOM 2186 N N . VAL B 1 76 ? -5.352 -24.172 -3.094 1 91.12 76 VAL B N 1
ATOM 2187 C CA . VAL B 1 76 ? -6.703 -24.594 -3.434 1 91.12 76 VAL B CA 1
ATOM 2188 C C . VAL B 1 76 ? -6.648 -25.828 -4.324 1 91.12 76 VAL B C 1
ATOM 2190 O O . VAL B 1 76 ? -5.641 -26.078 -4.996 1 91.12 76 VAL B O 1
ATOM 2193 N N . SER B 1 77 ? -7.73 -26.625 -4.297 1 89.62 77 SER B N 1
ATOM 2194 C CA . SER B 1 77 ? -7.84 -27.766 -5.203 1 89.62 77 SER B CA 1
ATOM 2195 C C . SER B 1 77 ? -8.461 -27.344 -6.535 1 89.62 77 SER B C 1
ATOM 2197 O O . SER B 1 77 ? -8.273 -28.016 -7.551 1 89.62 77 SER B O 1
ATOM 2199 N N . SER B 1 78 ? -9.242 -26.266 -6.492 1 88.81 78 SER B N 1
ATOM 2200 C CA . SER B 1 78 ? -9.906 -25.766 -7.688 1 88.81 78 SER B CA 1
ATOM 2201 C C . SER B 1 78 ? -9.953 -24.234 -7.691 1 88.81 78 SER B C 1
ATOM 2203 O O . SER B 1 78 ? -9.766 -23.609 -6.648 1 88.81 78 SER B O 1
ATOM 2205 N N . TYR B 1 79 ? -10.102 -23.719 -8.875 1 83.81 79 TYR B N 1
ATOM 2206 C CA . TYR B 1 79 ? -10.156 -22.281 -9.023 1 83.81 79 TYR B CA 1
ATOM 2207 C C . TYR B 1 79 ? -11.461 -21.719 -8.469 1 83.81 79 TYR B C 1
ATOM 2209 O O . TYR B 1 79 ? -12.539 -22.078 -8.938 1 83.81 79 TYR B O 1
ATOM 2217 N N . LYS B 1 80 ? -11.398 -20.922 -7.457 1 82.31 80 LYS B N 1
ATOM 2218 C CA . LYS B 1 80 ? -12.516 -20.203 -6.828 1 82.31 80 LYS B CA 1
ATOM 2219 C C . LYS B 1 80 ? -12.211 -18.719 -6.68 1 82.31 80 LYS B C 1
ATOM 2221 O O . LYS B 1 80 ? -11.578 -18.312 -5.707 1 82.31 80 LYS B O 1
ATOM 2226 N N . PRO B 1 81 ? -12.734 -17.906 -7.586 1 80.88 81 PRO B N 1
ATOM 2227 C CA . PRO B 1 81 ? -12.406 -16.469 -7.582 1 80.88 81 PRO B CA 1
ATOM 2228 C C . PRO B 1 81 ? -12.688 -15.805 -6.238 1 80.88 81 PRO B C 1
ATOM 2230 O O . PRO B 1 81 ? -11.969 -14.891 -5.84 1 80.88 81 PRO B O 1
ATOM 2233 N N . ALA B 1 82 ? -13.68 -16.203 -5.48 1 79.75 82 ALA B N 1
ATOM 2234 C CA . ALA B 1 82 ? -14.078 -15.594 -4.219 1 79.75 82 ALA B CA 1
ATOM 2235 C C . ALA B 1 82 ? -12.953 -15.664 -3.193 1 79.75 82 ALA B C 1
ATOM 2237 O O . ALA B 1 82 ? -12.812 -14.773 -2.354 1 79.75 82 ALA B O 1
ATOM 2238 N N . ILE B 1 83 ? -12.172 -16.672 -3.244 1 77.38 83 ILE B N 1
ATOM 2239 C CA . ILE B 1 83 ? -11.078 -16.859 -2.293 1 77.38 83 ILE B CA 1
ATOM 2240 C C . ILE B 1 83 ? -10.023 -15.773 -2.488 1 77.38 83 ILE B C 1
ATOM 2242 O O . ILE B 1 83 ? -9.539 -15.188 -1.518 1 77.38 83 ILE B O 1
ATOM 2246 N N . ILE B 1 84 ? -9.727 -15.422 -3.678 1 81.88 84 ILE B N 1
ATOM 2247 C CA . ILE B 1 84 ? -8.688 -14.453 -4.008 1 81.88 84 ILE B CA 1
ATOM 2248 C C . ILE B 1 84 ? -9.164 -13.047 -3.672 1 81.88 84 ILE B C 1
ATOM 2250 O O . ILE B 1 84 ? -8.383 -12.219 -3.186 1 81.88 84 ILE B O 1
ATOM 2254 N N . ASN B 1 85 ? -10.398 -12.875 -3.803 1 81.88 85 ASN B N 1
ATOM 2255 C CA . ASN B 1 85 ? -10.938 -11.523 -3.684 1 81.88 85 ASN B CA 1
ATOM 2256 C C . ASN B 1 85 ? -11.117 -11.117 -2.225 1 81.88 85 ASN B C 1
ATOM 2258 O O . ASN B 1 85 ? -11.039 -9.93 -1.893 1 81.88 85 ASN B O 1
ATOM 2262 N N . ASN B 1 86 ? -11.258 -12.07 -1.337 1 78.06 86 ASN B N 1
ATOM 2263 C CA . ASN B 1 86 ? -11.789 -11.703 -0.029 1 78.06 86 ASN B CA 1
ATOM 2264 C C . ASN B 1 86 ? -10.766 -11.922 1.076 1 78.06 86 ASN B C 1
ATOM 2266 O O . ASN B 1 86 ? -10.984 -11.531 2.225 1 78.06 86 ASN B O 1
ATOM 2270 N N . HIS B 1 87 ? -9.555 -12.438 0.814 1 81.38 87 HIS B N 1
ATOM 2271 C CA . HIS B 1 87 ? -8.719 -12.875 1.93 1 81.38 87 HIS B CA 1
ATOM 2272 C C . HIS B 1 87 ? -7.344 -12.227 1.879 1 81.38 87 HIS B C 1
ATOM 2274 O O . HIS B 1 87 ? -6.43 -12.633 2.602 1 81.38 87 HIS B O 1
ATOM 2280 N N . ASN B 1 88 ? -7.109 -11.25 1.133 1 88.56 88 ASN B N 1
ATOM 2281 C CA . ASN B 1 88 ? -5.867 -10.492 1.044 1 88.56 88 ASN B CA 1
ATOM 2282 C C . ASN B 1 88 ? -4.66 -11.414 0.873 1 88.56 88 ASN B C 1
ATOM 2284 O O . ASN B 1 88 ? -3.658 -11.266 1.576 1 88.56 88 ASN B O 1
ATOM 2288 N N . LEU B 1 89 ? -4.777 -12.375 0.07 1 92.94 89 LEU B N 1
ATOM 2289 C CA . LEU B 1 89 ? -3.697 -13.32 -0.191 1 92.94 89 LEU B CA 1
ATOM 2290 C C . LEU B 1 89 ? -2.619 -12.68 -1.061 1 92.94 89 LEU B C 1
ATOM 2292 O O . LEU B 1 89 ? -2.916 -11.82 -1.896 1 92.94 89 LEU B O 1
ATOM 2296 N N . HIS B 1 90 ? -1.441 -13.133 -0.826 1 95.38 90 HIS B N 1
ATOM 2297 C CA . HIS B 1 90 ? -0.305 -12.57 -1.546 1 95.38 90 HIS B CA 1
ATOM 2298 C C . HIS B 1 90 ? 0.116 -13.477 -2.701 1 95.38 90 HIS B C 1
ATOM 2300 O O . HIS B 1 90 ? 0.797 -13.023 -3.627 1 95.38 90 HIS B O 1
ATOM 2306 N N . ALA B 1 91 ? -0.223 -14.672 -2.594 1 96 91 ALA B N 1
ATOM 2307 C CA . ALA B 1 91 ? -0.093 -15.664 -3.66 1 96 91 ALA B CA 1
ATOM 2308 C C . ALA B 1 91 ? -1.11 -16.781 -3.492 1 96 91 ALA B C 1
ATOM 2310 O O . ALA B 1 91 ? -1.648 -16.984 -2.4 1 96 91 ALA B O 1
ATOM 2311 N N . VAL B 1 92 ? -1.385 -17.484 -4.57 1 95.19 92 VAL B N 1
ATOM 2312 C CA . VAL B 1 92 ? -2.295 -18.625 -4.559 1 95.19 92 VAL B CA 1
ATOM 2313 C C . VAL B 1 92 ? -1.791 -19.703 -5.52 1 95.19 92 VAL B C 1
ATOM 2315 O O . VAL B 1 92 ? -1.276 -19.391 -6.594 1 95.19 92 VAL B O 1
ATOM 2318 N N . LEU B 1 93 ? -1.929 -20.891 -5.141 1 94.19 93 LEU B N 1
ATOM 2319 C CA . LEU B 1 93 ? -1.559 -22 -6.027 1 94.19 93 LEU B CA 1
ATOM 2320 C C . LEU B 1 93 ? -2.463 -23.203 -5.805 1 94.19 93 LEU B C 1
ATOM 2322 O O . LEU B 1 93 ? -3.262 -23.219 -4.863 1 94.19 93 LEU B O 1
ATOM 2326 N N . PHE B 1 94 ? -2.291 -24.109 -6.664 1 93.38 94 PHE B N 1
ATOM 2327 C CA . PHE B 1 94 ? -3.072 -25.328 -6.562 1 93.38 94 PHE B CA 1
ATOM 2328 C C . PHE B 1 94 ? -2.342 -26.375 -5.719 1 93.38 94 PHE B C 1
ATOM 2330 O O . PHE B 1 94 ? -1.111 -26.453 -5.746 1 93.38 94 PHE B O 1
ATOM 2337 N N . LYS B 1 95 ? -3.057 -27.203 -5.086 1 90.75 95 LYS B N 1
ATOM 2338 C CA . LYS B 1 95 ? -2.498 -28.266 -4.242 1 90.75 95 LYS B CA 1
ATOM 2339 C C . LYS B 1 95 ? -1.634 -29.219 -5.059 1 90.75 95 LYS B C 1
ATOM 2341 O O . LYS B 1 95 ? -0.638 -29.734 -4.559 1 90.75 95 LYS B O 1
ATOM 2346 N N . ALA B 1 96 ? -1.966 -29.406 -6.293 1 90.38 96 ALA B N 1
ATOM 2347 C CA . ALA B 1 96 ? -1.284 -30.359 -7.164 1 90.38 96 ALA B CA 1
ATOM 2348 C C . ALA B 1 96 ? -0.011 -29.766 -7.75 1 90.38 96 ALA B C 1
ATOM 2350 O O . ALA B 1 96 ? 0.752 -30.453 -8.438 1 90.38 96 ALA B O 1
ATOM 2351 N N . SER B 1 97 ? 0.277 -28.547 -7.406 1 92.62 97 SER B N 1
ATOM 2352 C CA . SER B 1 97 ? 1.429 -27.859 -7.984 1 92.62 97 SER B CA 1
ATOM 2353 C C . SER B 1 97 ? 2.734 -28.531 -7.57 1 92.62 97 SER B C 1
ATOM 2355 O O . SER B 1 97 ? 2.883 -28.969 -6.426 1 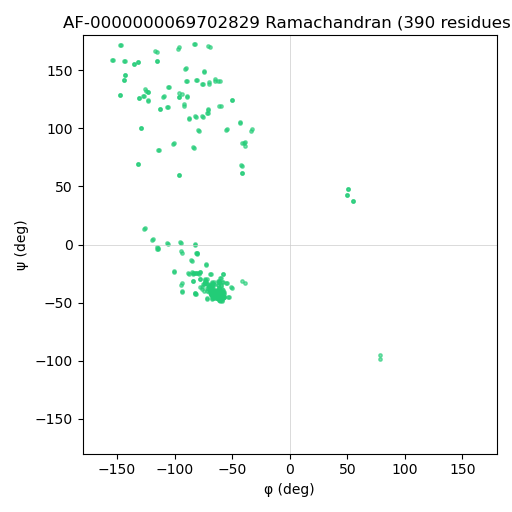92.62 97 SER B O 1
ATOM 2357 N N . PRO B 1 98 ? 3.666 -28.609 -8.5 1 91.38 98 PRO B N 1
ATOM 2358 C CA . PRO B 1 98 ? 4.973 -29.172 -8.156 1 91.38 98 PRO B CA 1
ATOM 2359 C C . PRO B 1 98 ? 5.785 -28.281 -7.23 1 91.38 98 PRO B C 1
ATOM 2361 O O . PRO B 1 98 ? 5.406 -27.125 -6.988 1 91.38 98 PRO B O 1
ATOM 2364 N N . GLU B 1 99 ? 6.898 -28.797 -6.695 1 91.5 99 GLU B N 1
ATOM 2365 C CA . GLU B 1 99 ? 7.699 -28.156 -5.664 1 91.5 99 GLU B CA 1
ATOM 2366 C C . GLU B 1 99 ? 8.242 -26.812 -6.156 1 91.5 99 GLU B C 1
ATOM 2368 O O . GLU B 1 99 ? 8.273 -25.828 -5.406 1 91.5 99 GLU B O 1
ATOM 2373 N N . HIS B 1 100 ? 8.719 -26.734 -7.371 1 89.06 100 HIS B N 1
ATOM 2374 C CA . HIS B 1 100 ? 9.305 -25.484 -7.859 1 89.06 100 HIS B CA 1
ATOM 2375 C C . HIS B 1 100 ? 8.266 -24.375 -7.957 1 89.06 100 HIS B C 1
ATOM 2377 O O . HIS B 1 100 ? 8.586 -23.203 -7.781 1 89.06 100 HIS B O 1
ATOM 2383 N N . GLU B 1 101 ? 7.039 -24.703 -8.25 1 92.62 101 GLU B N 1
ATOM 2384 C CA . GLU B 1 101 ? 5.965 -23.719 -8.281 1 92.62 101 GLU B CA 1
ATOM 2385 C C . GLU B 1 101 ? 5.621 -23.234 -6.871 1 92.62 101 GLU B C 1
ATOM 2387 O O . GLU B 1 101 ? 5.281 -22.062 -6.676 1 92.62 101 GLU B O 1
ATOM 2392 N N . ILE B 1 102 ? 5.695 -24.188 -5.953 1 92.94 102 ILE B N 1
ATOM 2393 C CA . ILE B 1 102 ? 5.441 -23.844 -4.562 1 92.94 102 ILE B CA 1
ATOM 2394 C C . ILE B 1 102 ? 6.488 -22.844 -4.082 1 92.94 102 ILE B C 1
ATOM 2396 O O . ILE B 1 102 ? 6.156 -21.844 -3.426 1 92.94 102 ILE B O 1
ATOM 2400 N N . GLN B 1 103 ? 7.688 -23.125 -4.379 1 91.06 103 GLN B N 1
ATOM 2401 C CA . GLN B 1 103 ? 8.766 -22.219 -3.994 1 91.06 103 GLN B CA 1
ATOM 2402 C C . GLN B 1 103 ? 8.562 -20.828 -4.59 1 91.06 103 GLN B C 1
ATOM 2404 O O . GLN B 1 103 ? 8.75 -19.812 -3.904 1 91.06 103 GLN B O 1
ATOM 2409 N N . LEU B 1 104 ? 8.234 -20.797 -5.867 1 92.94 104 LEU B N 1
ATOM 2410 C CA . LEU B 1 104 ? 7.984 -19.531 -6.559 1 92.94 104 LEU B CA 1
ATOM 2411 C C . LEU B 1 104 ? 6.859 -18.766 -5.883 1 92.94 104 LEU B C 1
ATOM 2413 O O . LEU B 1 104 ? 7.004 -17.578 -5.598 1 92.94 104 LEU B O 1
ATOM 2417 N N . ALA B 1 105 ? 5.789 -19.422 -5.617 1 94.06 105 ALA B N 1
ATOM 2418 C CA . ALA B 1 105 ? 4.625 -18.797 -5.004 1 94.06 105 ALA B CA 1
ATOM 2419 C C . ALA B 1 105 ? 4.949 -18.281 -3.604 1 94.06 105 ALA B C 1
ATOM 2421 O O . ALA B 1 105 ? 4.496 -17.203 -3.205 1 94.06 105 ALA B O 1
ATOM 2422 N N . ALA B 1 106 ? 5.695 -19.078 -2.842 1 93.12 106 ALA B N 1
ATOM 2423 C CA . ALA B 1 106 ? 6.086 -18.688 -1.49 1 93.12 106 ALA B CA 1
ATOM 2424 C C . ALA B 1 106 ? 6.922 -17.406 -1.51 1 93.12 106 ALA B C 1
ATOM 2426 O O . ALA B 1 106 ? 6.668 -16.484 -0.736 1 93.12 106 ALA B O 1
ATOM 2427 N N . ASN B 1 107 ? 7.883 -17.359 -2.342 1 92.81 107 ASN B N 1
ATOM 2428 C CA . ASN B 1 107 ? 8.727 -16.172 -2.451 1 92.81 107 ASN B CA 1
ATOM 2429 C C . ASN B 1 107 ? 7.922 -14.961 -2.906 1 92.81 107 ASN B C 1
ATOM 2431 O O . ASN B 1 107 ? 8.102 -13.859 -2.379 1 92.81 107 ASN B O 1
ATOM 2435 N N . LEU B 1 108 ? 7.074 -15.172 -3.869 1 94.5 108 LEU B N 1
ATOM 2436 C CA . LEU B 1 108 ? 6.211 -14.094 -4.336 1 94.5 108 LEU B CA 1
ATOM 2437 C C . LEU B 1 108 ? 5.355 -13.547 -3.197 1 94.5 108 LEU B C 1
ATOM 2439 O O . LEU B 1 108 ? 5.207 -12.336 -3.055 1 94.5 108 LEU B O 1
ATOM 2443 N N . ALA B 1 109 ? 4.809 -14.469 -2.439 1 95.44 109 ALA B N 1
ATOM 2444 C CA . ALA B 1 109 ? 3.955 -14.062 -1.325 1 95.44 109 ALA B CA 1
ATOM 2445 C C . ALA B 1 109 ? 4.711 -13.164 -0.353 1 95.44 109 ALA B C 1
ATOM 2447 O O . ALA B 1 109 ? 4.195 -12.125 0.074 1 95.44 109 ALA B O 1
ATOM 2448 N N . VAL B 1 110 ? 5.871 -13.547 -0.058 1 93.75 110 VAL B N 1
ATOM 2449 C CA . VAL B 1 110 ? 6.668 -12.812 0.915 1 93.75 110 VAL B CA 1
ATOM 2450 C C . VAL B 1 110 ? 7.016 -11.43 0.356 1 93.75 110 VAL B C 1
ATOM 2452 O O . VAL B 1 110 ? 6.875 -10.422 1.049 1 93.75 110 VAL B O 1
ATOM 2455 N N . ILE B 1 111 ? 7.402 -11.375 -0.876 1 93.94 111 ILE B N 1
ATOM 2456 C CA . ILE B 1 111 ? 7.816 -10.117 -1.487 1 93.94 111 ILE B CA 1
ATOM 2457 C C . ILE B 1 111 ? 6.613 -9.195 -1.63 1 93.94 111 ILE B C 1
ATOM 2459 O O . ILE B 1 111 ? 6.711 -7.992 -1.375 1 93.94 111 ILE B O 1
ATOM 2463 N N . THR B 1 112 ? 5.512 -9.758 -2.053 1 94.38 112 THR B N 1
ATOM 2464 C CA . THR B 1 112 ? 4.289 -8.977 -2.193 1 94.38 112 THR B CA 1
ATOM 2465 C C . THR B 1 112 ? 3.846 -8.422 -0.845 1 94.38 112 THR B C 1
ATOM 2467 O O . THR B 1 112 ? 3.479 -7.246 -0.744 1 94.38 112 THR B O 1
ATOM 2470 N N . PHE B 1 113 ? 3.924 -9.219 0.178 1 94.06 113 PHE B N 1
ATOM 2471 C CA . PHE B 1 113 ? 3.574 -8.781 1.524 1 94.06 113 PHE B CA 1
ATOM 2472 C C . PHE B 1 113 ? 4.477 -7.645 1.975 1 94.06 113 PHE B C 1
ATOM 2474 O O . PHE B 1 113 ? 4 -6.645 2.518 1 94.06 113 PHE B O 1
ATOM 2481 N N . LYS B 1 114 ? 5.715 -7.82 1.783 1 93.88 114 LYS B N 1
ATOM 2482 C CA . LYS B 1 114 ? 6.66 -6.785 2.191 1 93.88 114 LYS B CA 1
ATOM 2483 C C . LYS B 1 114 ? 6.359 -5.461 1.493 1 93.88 114 LYS B C 1
ATOM 2485 O O . LYS B 1 114 ? 6.426 -4.398 2.113 1 93.88 114 LYS B O 1
ATOM 2490 N N . ARG B 1 115 ? 6.082 -5.551 0.216 1 93.69 115 ARG B N 1
ATOM 2491 C CA . ARG B 1 115 ? 5.738 -4.352 -0.539 1 93.69 115 ARG B CA 1
ATOM 2492 C C . ARG B 1 115 ? 4.484 -3.689 0.02 1 93.69 115 ARG B C 1
ATOM 2494 O O . ARG B 1 115 ? 4.457 -2.477 0.229 1 93.69 115 ARG B O 1
ATOM 2501 N N . GLU B 1 116 ? 3.494 -4.449 0.294 1 94 116 GLU B N 1
ATOM 2502 C CA . GLU B 1 116 ? 2.254 -3.922 0.854 1 94 116 GLU B CA 1
ATOM 2503 C C . GLU B 1 116 ? 2.475 -3.357 2.254 1 94 116 GLU B C 1
ATOM 2505 O O . GLU B 1 116 ? 1.916 -2.316 2.605 1 94 116 GLU B O 1
ATOM 2510 N N . LYS B 1 117 ? 3.234 -4.082 2.998 1 93.88 117 LYS B N 1
ATOM 2511 C CA . LYS B 1 117 ? 3.535 -3.627 4.352 1 93.88 117 LYS B CA 1
ATOM 2512 C C . LYS B 1 117 ? 4.211 -2.258 4.336 1 93.88 117 LYS B C 1
ATOM 2514 O O . LYS B 1 117 ? 3.889 -1.392 5.152 1 93.88 117 LYS B O 1
ATOM 2519 N N . LEU B 1 118 ? 5.121 -2.062 3.432 1 95.19 118 LEU B N 1
ATOM 2520 C CA . LEU B 1 118 ? 5.801 -0.777 3.309 1 95.19 118 LEU B CA 1
ATOM 2521 C C . LEU B 1 118 ? 4.805 0.34 3.016 1 95.19 118 LEU B C 1
ATOM 2523 O O . LEU B 1 118 ? 4.883 1.418 3.609 1 95.19 118 LEU B O 1
ATOM 2527 N N . LEU B 1 119 ? 3.885 0.072 2.127 1 95.12 119 LEU B N 1
ATOM 2528 C CA . LEU B 1 119 ? 2.859 1.057 1.798 1 95.12 119 LEU B CA 1
ATOM 2529 C C . LEU B 1 119 ? 1.976 1.347 3.006 1 95.12 119 LEU B C 1
ATOM 2531 O O . LEU B 1 119 ? 1.65 2.504 3.279 1 95.12 119 LEU B O 1
ATOM 2535 N N . ARG B 1 120 ? 1.605 0.364 3.744 1 95.69 120 ARG B N 1
ATOM 2536 C CA . ARG B 1 120 ? 0.772 0.519 4.93 1 95.69 120 ARG B CA 1
ATOM 2537 C C . ARG B 1 120 ? 1.504 1.303 6.016 1 95.69 120 ARG B C 1
ATOM 2539 O O . ARG B 1 120 ? 0.914 2.164 6.672 1 95.69 120 ARG B O 1
ATOM 2546 N N . ASP B 1 121 ? 2.738 0.947 6.184 1 95.69 121 ASP B N 1
ATOM 2547 C CA . ASP B 1 121 ? 3.539 1.661 7.176 1 95.69 121 ASP B CA 1
ATOM 2548 C C . ASP B 1 121 ? 3.674 3.137 6.812 1 95.69 121 ASP B C 1
ATOM 2550 O O . ASP B 1 121 ? 3.617 4.004 7.684 1 95.69 121 ASP B O 1
ATOM 2554 N N . THR B 1 122 ? 3.857 3.402 5.555 1 96.38 122 THR B N 1
ATOM 2555 C CA . THR B 1 122 ? 3.914 4.781 5.082 1 96.38 122 THR B CA 1
ATOM 2556 C C . THR B 1 122 ? 2.605 5.508 5.383 1 96.38 122 THR B C 1
ATOM 2558 O O . THR B 1 122 ? 2.617 6.648 5.852 1 96.38 122 THR B O 1
ATOM 2561 N N . ASN B 1 123 ? 1.54 4.844 5.102 1 96.12 123 ASN B N 1
ATOM 2562 C CA . ASN B 1 123 ? 0.234 5.41 5.422 1 96.12 123 ASN B CA 1
ATOM 2563 C C . ASN B 1 123 ? 0.114 5.742 6.906 1 96.12 123 ASN B C 1
ATOM 2565 O O . ASN B 1 123 ? -0.351 6.824 7.27 1 96.12 123 ASN B O 1
ATOM 2569 N N . LYS B 1 124 ? 0.531 4.863 7.715 1 94.81 124 LYS B N 1
ATOM 2570 C CA . LYS B 1 124 ? 0.473 5.07 9.156 1 94.81 124 LYS B CA 1
ATOM 2571 C C . LYS B 1 124 ? 1.328 6.266 9.578 1 94.81 124 LYS B C 1
ATOM 2573 O O . LYS B 1 124 ? 0.909 7.074 10.406 1 94.81 124 LYS B O 1
ATOM 2578 N N . ASP B 1 125 ? 2.475 6.32 9.008 1 94.12 125 ASP B N 1
ATOM 2579 C CA . ASP B 1 125 ? 3.391 7.414 9.305 1 94.12 125 ASP B CA 1
ATOM 2580 C C . ASP B 1 125 ? 2.787 8.758 8.898 1 94.12 125 ASP B C 1
ATOM 2582 O O . ASP B 1 125 ? 2.852 9.727 9.664 1 94.12 125 ASP B O 1
ATOM 2586 N N . LEU B 1 126 ? 2.223 8.805 7.73 1 91.75 126 LEU B N 1
ATOM 2587 C CA . LEU B 1 126 ? 1.613 10.031 7.223 1 91.75 126 LEU B CA 1
ATOM 2588 C C . LEU B 1 126 ? 0.401 10.422 8.062 1 91.75 126 LEU B C 1
ATOM 2590 O O . LEU B 1 126 ? 0.191 11.602 8.344 1 91.75 126 LEU B O 1
ATOM 2594 N N . GLU B 1 127 ? -0.352 9.492 8.422 1 91.12 127 GLU B N 1
ATOM 2595 C CA . GLU B 1 127 ? -1.5 9.742 9.289 1 91.12 127 GLU B CA 1
ATOM 2596 C C . GLU B 1 127 ? -1.063 10.305 10.633 1 91.12 127 GLU B C 1
ATOM 2598 O O . GLU B 1 127 ? -1.68 11.242 11.148 1 91.12 127 GLU B O 1
ATOM 2603 N N . PHE B 1 128 ? -0.047 9.727 11.148 1 87.38 128 PHE B N 1
ATOM 2604 C CA . PHE B 1 128 ? 0.504 10.188 12.422 1 87.38 128 PHE B CA 1
ATOM 2605 C C . PHE B 1 128 ? 0.98 11.633 12.305 1 87.38 128 PHE B C 1
ATOM 2607 O O . PHE B 1 128 ? 0.703 12.453 13.18 1 87.38 128 PHE B O 1
ATOM 2614 N N . LYS B 1 129 ? 1.665 11.898 11.266 1 85.88 129 LYS B N 1
ATOM 2615 C CA . LYS B 1 129 ? 2.148 13.258 11.039 1 85.88 129 LYS B CA 1
ATOM 2616 C C . LYS B 1 129 ? 0.988 14.242 10.938 1 85.88 129 LYS B C 1
ATOM 2618 O O . LYS B 1 129 ? 1.065 15.359 11.453 1 85.88 129 LYS B O 1
ATOM 2623 N N . LEU B 1 130 ? -0.008 13.859 10.281 1 82.62 130 LEU B N 1
ATOM 2624 C CA . LEU B 1 130 ? -1.199 14.688 10.148 1 82.62 130 LEU B CA 1
ATOM 2625 C C . LEU B 1 130 ? -1.84 14.945 11.508 1 82.62 130 LEU B C 1
ATOM 2627 O O . LEU B 1 130 ? -2.25 16.078 11.797 1 82.62 130 LEU B O 1
ATOM 2631 N N . GLU B 1 131 ? -1.882 13.945 12.25 1 82.31 131 GLU B N 1
ATOM 2632 C CA . GLU B 1 131 ? -2.457 14.078 13.586 1 82.31 131 GLU B CA 1
ATOM 2633 C C . GLU B 1 131 ? -1.602 14.977 14.477 1 82.31 131 GLU B C 1
ATOM 2635 O O . GLU B 1 131 ? -2.129 15.781 15.242 1 82.31 131 GLU B O 1
ATOM 2640 N N . CYS B 1 132 ? -0.316 14.797 14.406 1 80.56 132 CYS B N 1
ATOM 2641 C CA . CYS B 1 132 ? 0.617 15.594 15.195 1 80.56 132 CYS B CA 1
ATOM 2642 C C . CYS B 1 132 ? 0.504 17.078 14.836 1 80.56 132 CYS B C 1
ATOM 2644 O O . CYS B 1 132 ? 0.579 17.938 15.719 1 80.56 132 CYS B O 1
ATOM 2646 N N . ARG B 1 133 ? 0.387 17.359 13.617 1 75.94 133 ARG B N 1
ATOM 2647 C CA . ARG B 1 133 ? 0.287 18.75 13.188 1 75.94 133 ARG B CA 1
ATOM 2648 C C . ARG B 1 133 ? -0.945 19.422 13.789 1 75.94 133 ARG B C 1
ATOM 2650 O O . ARG B 1 133 ? -0.903 20.594 14.148 1 75.94 133 ARG B O 1
ATOM 2657 N N . ARG B 1 134 ? -1.928 18.672 13.828 1 74.88 134 ARG B N 1
ATOM 2658 C CA . ARG B 1 134 ? -3.133 19.203 14.453 1 74.88 134 ARG B CA 1
ATOM 2659 C C . ARG B 1 134 ? -2.867 19.578 15.906 1 74.88 134 ARG B C 1
ATOM 2661 O O . ARG B 1 134 ? -3.281 20.656 16.359 1 74.88 134 ARG B O 1
ATOM 2668 N N . PHE B 1 135 ? -2.139 18.766 16.609 1 82.94 135 PHE B N 1
ATOM 2669 C CA . PHE B 1 135 ? -1.846 19.031 18 1 82.94 135 PHE B CA 1
ATOM 2670 C C . PHE B 1 135 ? -0.879 20.203 18.156 1 82.94 135 PHE B C 1
ATOM 2672 O O . PHE B 1 135 ? -0.975 20.969 19.109 1 82.94 135 PHE B O 1
ATOM 2679 N N . ILE B 1 136 ? -0.012 20.297 17.219 1 82.06 136 ILE B N 1
ATOM 2680 C CA . ILE B 1 136 ? 0.934 21.406 17.25 1 82.06 136 ILE B CA 1
ATOM 2681 C C . ILE B 1 136 ? 0.186 22.734 17.094 1 82.06 136 ILE B C 1
ATOM 2683 O O . ILE B 1 136 ? 0.416 23.672 17.844 1 82.06 136 ILE B O 1
ATOM 2687 N N . ILE B 1 137 ? -0.729 22.734 16.25 1 75.19 137 ILE B N 1
ATOM 2688 C CA . ILE B 1 137 ? -1.502 23.938 15.984 1 75.19 137 ILE B CA 1
ATOM 2689 C C . ILE B 1 137 ? -2.346 24.281 17.219 1 75.19 137 ILE B C 1
ATOM 2691 O O . ILE B 1 137 ? -2.367 25.438 17.656 1 75.19 137 ILE B O 1
ATOM 2695 N N . LEU B 1 138 ? -2.959 23.359 17.719 1 80.25 138 LEU B N 1
ATOM 2696 C CA . LEU B 1 138 ? -3.799 23.578 18.891 1 80.25 138 LEU B CA 1
ATOM 2697 C C . LEU B 1 138 ? -2.963 24.031 20.078 1 80.25 138 LEU B C 1
ATOM 2699 O O . LEU B 1 138 ? -3.381 24.906 20.844 1 80.25 138 LEU B O 1
ATOM 2703 N N . ALA B 1 139 ? -1.875 23.391 20.203 1 87.75 139 ALA B N 1
ATOM 2704 C CA . ALA B 1 139 ? -0.978 23.781 21.297 1 87.75 139 ALA B CA 1
ATOM 2705 C C . ALA B 1 139 ? -0.489 25.219 21.125 1 87.75 139 ALA B C 1
ATOM 2707 O O . ALA B 1 139 ? -0.411 25.969 22.094 1 87.75 139 ALA B O 1
ATOM 2708 N N . GLU B 1 140 ? -0.137 25.547 19.969 1 83.44 140 GLU B N 1
ATOM 2709 C CA . GLU B 1 140 ? 0.274 26.922 19.688 1 83.44 140 GLU B CA 1
ATOM 2710 C C . GLU B 1 140 ? -0.832 27.906 20.031 1 83.44 140 GLU B C 1
ATOM 2712 O O . GLU B 1 140 ? -0.568 28.969 20.625 1 83.44 140 GLU B O 1
ATOM 2717 N N . ILE B 1 141 ? -2.021 27.594 19.656 1 77.69 141 ILE B N 1
ATOM 2718 C CA . ILE B 1 141 ? -3.164 28.453 19.938 1 77.69 141 ILE B CA 1
ATOM 2719 C C . ILE B 1 141 ? -3.324 28.625 21.438 1 77.69 141 ILE B C 1
ATOM 2721 O O . ILE B 1 141 ? -3.555 29.734 21.938 1 77.69 141 ILE B O 1
ATOM 2725 N N . ALA B 1 142 ? -3.236 27.562 22.188 1 87.88 142 ALA B N 1
ATOM 2726 C CA . ALA B 1 142 ? -3.326 27.609 23.641 1 87.88 142 ALA B CA 1
ATOM 2727 C C . ALA B 1 142 ? -2.244 28.516 24.234 1 87.88 142 ALA B C 1
ATOM 2729 O O . ALA B 1 142 ? -2.529 29.359 25.078 1 87.88 142 ALA B O 1
ATOM 2730 N N . VAL B 1 143 ? -1.074 28.344 23.75 1 88 143 VAL B N 1
ATOM 2731 C CA . VAL B 1 143 ? 0.067 29.094 24.266 1 88 143 VAL B CA 1
ATOM 2732 C C . VAL B 1 143 ? -0.09 30.562 23.922 1 88 143 VAL B C 1
ATOM 2734 O O . VAL B 1 143 ? 0.228 31.438 24.734 1 88 143 VAL B O 1
ATOM 2737 N N . MET B 1 144 ? -0.565 30.797 22.734 1 80.81 144 MET B N 1
ATOM 2738 C CA . MET B 1 144 ? -0.822 32.156 22.328 1 80.81 144 MET B CA 1
ATOM 2739 C C . MET B 1 144 ? -1.824 32.844 23.266 1 80.81 144 MET B C 1
ATOM 2741 O O . MET B 1 144 ? -1.662 34 23.609 1 80.81 144 MET B O 1
ATOM 2745 N N . LYS B 1 145 ? -2.756 32.094 23.578 1 83.5 145 LYS B N 1
ATOM 2746 C CA . LYS B 1 145 ? -3.793 32.594 24.469 1 83.5 145 LYS B CA 1
ATOM 2747 C C . LYS B 1 145 ? -3.252 32.812 25.875 1 83.5 145 LYS B C 1
ATOM 2749 O O . LYS B 1 145 ? -3.564 33.844 26.516 1 83.5 145 LYS B O 1
ATOM 2754 N N . TRP B 1 146 ? -2.465 31.922 26.312 1 87.62 146 TRP B N 1
ATOM 2755 C CA . TRP B 1 146 ? -1.944 31.969 27.688 1 87.62 146 TRP B CA 1
ATOM 2756 C C . TRP B 1 146 ? -0.972 33.125 27.859 1 87.62 146 TRP B C 1
ATOM 2758 O O . TRP B 1 146 ? -0.928 33.75 28.906 1 87.62 146 TRP B O 1
ATOM 2768 N N . PHE B 1 147 ? -0.222 33.406 26.859 1 87.44 147 PHE B N 1
ATOM 2769 C CA . PHE B 1 147 ? 0.875 34.375 27.016 1 87.44 147 PHE B CA 1
ATOM 2770 C C . PHE B 1 147 ? 0.684 35.562 26.094 1 87.44 147 PHE B C 1
ATOM 2772 O O . PHE B 1 147 ? 1.548 36.438 26.031 1 87.44 147 PHE B O 1
ATOM 2779 N N . SER B 1 148 ? -0.414 35.625 25.391 1 83.94 148 SER B N 1
ATOM 2780 C CA . SER B 1 148 ? -0.716 36.719 24.484 1 83.94 148 SER B CA 1
ATOM 2781 C C . SER B 1 148 ? 0.446 37 23.531 1 83.94 148 SER B C 1
ATOM 2783 O O . SER B 1 148 ? 0.923 38.125 23.406 1 83.94 148 SER B O 1
ATOM 2785 N N . CYS B 1 149 ? 0.912 35.938 22.969 1 77.94 149 CYS B N 1
ATOM 2786 C CA . CYS B 1 149 ? 2.059 36.031 22.078 1 77.94 149 CYS B CA 1
ATOM 2787 C C . CYS B 1 149 ? 1.674 35.594 20.656 1 77.94 149 CYS B C 1
ATOM 2789 O O . CYS B 1 149 ? 0.565 35.094 20.438 1 77.94 149 CYS B O 1
ATOM 2791 N N . ASN B 1 150 ? 2.611 35.938 19.781 1 71 150 ASN B N 1
ATOM 2792 C CA . ASN B 1 150 ? 2.322 35.562 18.391 1 71 150 ASN B CA 1
ATOM 2793 C C . ASN B 1 150 ? 2.693 34.125 18.094 1 71 150 ASN B C 1
ATOM 2795 O O . ASN B 1 150 ? 3.236 33.438 18.953 1 71 150 ASN B O 1
ATOM 2799 N N . GLU B 1 151 ? 2.354 33.656 16.984 1 71.62 151 GLU B N 1
ATOM 2800 C CA . GLU B 1 151 ? 2.521 32.25 16.562 1 71.62 151 GLU B CA 1
ATOM 2801 C C . GLU B 1 151 ? 3.988 31.844 16.594 1 71.62 151 GLU B C 1
ATOM 2803 O O . GLU B 1 151 ? 4.324 30.766 17.109 1 71.62 151 GLU B O 1
ATOM 2808 N N . LYS B 1 152 ? 4.785 32.656 16.109 1 70.75 152 LYS B N 1
ATOM 2809 C CA . LYS B 1 152 ? 6.211 32.344 16.078 1 70.75 152 LYS B CA 1
ATOM 2810 C C . LYS B 1 152 ? 6.754 32.125 17.5 1 70.75 152 LYS B C 1
ATOM 2812 O O . LYS B 1 152 ? 7.504 31.188 17.75 1 70.75 152 LYS B O 1
ATOM 2817 N N . ASP B 1 153 ? 6.348 33.031 18.328 1 79.75 153 ASP B N 1
ATOM 2818 C CA . ASP B 1 153 ? 6.801 32.938 19.719 1 79.75 153 ASP B CA 1
ATOM 2819 C C . ASP B 1 153 ? 6.258 31.688 20.391 1 79.75 153 ASP B C 1
ATOM 2821 O O . ASP B 1 153 ? 6.973 31.031 21.156 1 79.75 153 ASP B O 1
ATOM 2825 N N . ALA B 1 154 ? 5.016 31.453 20.094 1 83.81 154 ALA B N 1
ATOM 2826 C CA . ALA B 1 154 ? 4.391 30.266 20.672 1 83.81 154 ALA B CA 1
ATOM 2827 C C . ALA B 1 154 ? 5.109 29 20.25 1 83.81 154 ALA B C 1
ATOM 2829 O O . ALA B 1 154 ? 5.422 28.141 21.078 1 83.81 154 ALA B O 1
ATOM 2830 N N . TYR B 1 155 ? 5.406 28.922 19 1 81.44 155 TYR B N 1
ATOM 2831 C CA . TYR B 1 155 ? 6.113 27.75 18.484 1 81.44 155 TYR B CA 1
ATOM 2832 C C . TYR B 1 155 ? 7.504 27.641 19.109 1 81.44 155 TYR B C 1
ATOM 2834 O O . TYR B 1 155 ? 7.934 26.547 19.484 1 81.44 155 TYR B O 1
ATOM 2842 N N . THR B 1 156 ? 8.109 28.75 19.125 1 81.44 156 THR B N 1
ATOM 2843 C CA . THR B 1 156 ? 9.461 28.781 19.672 1 81.44 156 THR B CA 1
ATOM 2844 C C . THR B 1 156 ? 9.469 28.297 21.125 1 81.44 156 THR B C 1
ATOM 2846 O O . THR B 1 156 ? 10.367 27.562 21.531 1 81.44 156 THR B O 1
ATOM 2849 N N . LEU B 1 157 ? 8.516 28.719 21.844 1 87.94 157 LEU B N 1
ATOM 2850 C CA . LEU B 1 157 ? 8.406 28.297 23.234 1 87.94 157 LEU B CA 1
ATOM 2851 C C . LEU B 1 157 ? 8.227 26.781 23.328 1 87.94 157 LEU B C 1
ATOM 2853 O O . LEU B 1 157 ? 8.875 26.125 24.141 1 87.94 157 LEU B O 1
ATOM 2857 N N . LEU B 1 158 ? 7.406 26.312 22.5 1 89.38 158 LEU B N 1
ATOM 2858 C CA . LEU B 1 158 ? 7.152 24.875 22.484 1 89.38 158 LEU B CA 1
ATOM 2859 C C . LEU B 1 158 ? 8.398 24.094 22.062 1 89.38 158 LEU B C 1
ATOM 2861 O O . LEU B 1 158 ? 8.727 23.078 22.656 1 89.38 158 LEU B O 1
ATOM 2865 N N . ARG B 1 159 ? 9 24.547 21.109 1 82.75 159 ARG B N 1
ATOM 2866 C CA . ARG B 1 159 ? 10.227 23.938 20.625 1 82.75 159 ARG B CA 1
ATOM 2867 C C . ARG B 1 159 ? 11.297 23.922 21.703 1 82.75 159 ARG B C 1
ATOM 2869 O O . ARG B 1 159 ? 12 22.922 21.875 1 82.75 159 ARG B O 1
ATOM 2876 N N . ASN B 1 160 ? 11.375 25.078 22.312 1 86 160 ASN B N 1
ATOM 2877 C CA . ASN B 1 160 ? 12.352 25.156 23.391 1 86 160 ASN B CA 1
ATOM 2878 C C . ASN B 1 160 ? 12.094 24.125 24.469 1 86 160 ASN B C 1
ATOM 2880 O O . ASN B 1 160 ? 13.023 23.516 24.984 1 86 160 ASN B O 1
ATOM 2884 N N . ILE B 1 161 ? 10.898 24.031 24.828 1 88.5 161 ILE B N 1
ATOM 2885 C CA . ILE B 1 161 ? 10.523 23.047 25.844 1 88.5 161 ILE B CA 1
ATOM 2886 C C . ILE B 1 161 ? 10.867 21.641 25.344 1 88.5 161 ILE B C 1
ATOM 2888 O O . ILE B 1 161 ? 11.375 20.812 26.109 1 88.5 161 ILE B O 1
ATOM 2892 N N . ALA B 1 162 ? 10.602 21.359 24.141 1 88.75 162 ALA B N 1
ATOM 2893 C CA . ALA B 1 162 ? 10.922 20.078 23.531 1 88.75 162 ALA B CA 1
ATOM 2894 C C . ALA B 1 162 ? 12.422 19.797 23.578 1 88.75 162 ALA B C 1
ATOM 2896 O O . ALA B 1 162 ? 12.844 18.688 23.906 1 88.75 162 ALA B O 1
ATOM 2897 N N . MET B 1 163 ? 13.148 20.75 23.25 1 85.94 163 MET B N 1
ATOM 2898 C CA . MET B 1 163 ? 14.609 20.625 23.219 1 85.94 163 MET B CA 1
ATOM 2899 C C . MET B 1 163 ? 15.156 20.391 24.625 1 85.94 163 MET B C 1
ATOM 2901 O O . MET B 1 163 ? 16.047 19.562 24.812 1 85.94 163 MET B O 1
ATOM 2905 N N . GLN B 1 164 ? 14.609 21.078 25.562 1 88.38 164 GLN B N 1
ATOM 2906 C CA . GLN B 1 164 ? 15.07 20.969 26.953 1 88.38 164 GLN B CA 1
ATOM 2907 C C . GLN B 1 164 ? 14.719 19.609 27.547 1 88.38 164 GLN B C 1
ATOM 2909 O O . GLN B 1 164 ? 15.453 19.094 28.391 1 88.38 164 GLN B O 1
ATOM 2914 N N . THR B 1 165 ? 13.672 19.188 27.141 1 89.38 165 THR B N 1
ATOM 2915 C CA . THR B 1 165 ? 13.211 17.922 27.703 1 89.38 165 THR B CA 1
ATOM 2916 C C . THR B 1 165 ? 13.617 16.75 26.797 1 89.38 165 THR B C 1
ATOM 2918 O O . THR B 1 165 ? 13.242 15.609 27.062 1 89.38 165 THR B O 1
ATOM 2921 N N . ASN B 1 166 ? 14.32 17.016 25.719 1 90.12 166 ASN B N 1
ATOM 2922 C CA . ASN B 1 166 ? 14.773 16 24.766 1 90.12 166 ASN B CA 1
ATOM 2923 C C . ASN B 1 166 ? 13.602 15.172 24.25 1 90.12 166 ASN B C 1
ATOM 2925 O O . ASN B 1 166 ? 13.656 13.938 24.266 1 90.12 166 ASN B O 1
ATOM 2929 N N . ALA B 1 167 ? 12.5 15.852 24.062 1 90.38 167 ALA B N 1
ATOM 2930 C CA . ALA B 1 167 ? 11.297 15.203 23.547 1 90.38 167 ALA B CA 1
ATOM 2931 C C . ALA B 1 167 ? 10.922 15.758 22.172 1 90.38 167 ALA B C 1
ATOM 2933 O O . ALA B 1 167 ? 11.328 16.859 21.812 1 90.38 167 ALA B O 1
ATOM 2934 N N . ARG B 1 168 ? 10.18 14.977 21.438 1 85.06 168 ARG B N 1
ATOM 2935 C CA . ARG B 1 168 ? 9.625 15.484 20.188 1 85.06 168 ARG B CA 1
ATOM 2936 C C . ARG B 1 168 ? 8.539 16.531 20.453 1 85.06 168 ARG B C 1
ATOM 2938 O O . ARG B 1 168 ? 7.766 16.391 21.406 1 85.06 168 ARG B O 1
ATOM 2945 N N . ILE B 1 169 ? 8.539 17.609 19.672 1 85.94 169 ILE B N 1
ATOM 2946 C CA . ILE B 1 169 ? 7.562 18.672 19.859 1 85.94 169 ILE B CA 1
ATOM 2947 C C . ILE B 1 169 ? 6.148 18.109 19.734 1 85.94 169 ILE B C 1
ATOM 2949 O O . ILE B 1 169 ? 5.227 18.562 20.422 1 85.94 169 ILE B O 1
ATOM 2953 N N . GLU B 1 170 ? 6.031 17.109 18.891 1 87.38 170 GLU B N 1
ATOM 2954 C CA . GLU B 1 170 ? 4.73 16.469 18.719 1 87.38 170 GLU B CA 1
ATOM 2955 C C . GLU B 1 170 ? 4.242 15.875 20.047 1 87.38 170 GLU B C 1
ATOM 2957 O O . GLU B 1 170 ? 3.08 16.047 20.406 1 87.38 170 GLU B O 1
ATOM 2962 N N . ASP B 1 171 ? 5.176 15.227 20.719 1 88.62 171 ASP B N 1
ATOM 2963 C CA . ASP B 1 171 ? 4.836 14.609 22 1 88.62 171 ASP B CA 1
ATOM 2964 C C . ASP B 1 171 ? 4.449 15.656 23.047 1 88.62 171 ASP B C 1
ATOM 2966 O O . ASP B 1 171 ? 3.502 15.469 23.812 1 88.62 171 ASP B O 1
ATOM 2970 N N . ILE B 1 172 ? 5.199 16.734 23.047 1 89.81 172 ILE B N 1
ATOM 2971 C CA . ILE B 1 172 ? 4.938 17.844 23.953 1 89.81 172 ILE B CA 1
ATOM 2972 C C . ILE B 1 172 ? 3.549 18.406 23.688 1 89.81 172 ILE B C 1
ATOM 2974 O O . ILE B 1 172 ? 2.773 18.641 24.625 1 89.81 172 ILE B O 1
ATOM 2978 N N . CYS B 1 173 ? 3.275 18.562 22.469 1 90.62 173 CYS B N 1
ATOM 2979 C CA . CYS B 1 173 ? 2.018 19.188 22.094 1 90.62 173 CYS B CA 1
ATOM 2980 C C . CYS B 1 173 ? 0.836 18.266 22.391 1 90.62 173 CYS B C 1
ATOM 2982 O O . CYS B 1 173 ? -0.217 18.734 22.828 1 90.62 173 CYS B O 1
ATOM 2984 N N . ILE B 1 174 ? 1.008 17.047 22.125 1 88.5 174 ILE B N 1
ATOM 2985 C CA . ILE B 1 174 ? -0.033 16.078 22.438 1 88.5 174 ILE B CA 1
ATOM 2986 C C . ILE B 1 174 ? -0.312 16.078 23.938 1 88.5 174 ILE B C 1
ATOM 2988 O O . ILE B 1 174 ? -1.47 16.109 24.359 1 88.5 174 ILE B O 1
ATOM 2992 N N . ASP B 1 175 ? 0.72 16.125 24.703 1 91.81 175 ASP B N 1
ATOM 2993 C CA . ASP B 1 175 ? 0.594 16.156 26.156 1 91.81 175 ASP B CA 1
ATOM 2994 C C . ASP B 1 175 ? -0.054 17.453 26.609 1 91.81 175 ASP B C 1
ATOM 2996 O O . ASP B 1 175 ? -0.888 17.453 27.531 1 91.81 175 ASP B O 1
ATOM 3000 N N . LEU B 1 176 ? 0.334 18.562 26.047 1 93 176 LEU B N 1
ATOM 3001 C CA . LEU B 1 176 ? -0.179 19.891 26.391 1 93 176 LEU B CA 1
ATOM 3002 C C . LEU B 1 176 ? -1.683 19.969 26.156 1 93 176 LEU B C 1
ATOM 3004 O O . LEU B 1 176 ? -2.424 20.469 27 1 93 176 LEU B O 1
ATOM 3008 N N . ILE B 1 177 ? -2.1 19.375 25.078 1 90.88 177 ILE B N 1
ATOM 3009 C CA . ILE B 1 177 ? -3.512 19.438 24.734 1 90.88 177 ILE B CA 1
ATOM 3010 C C . ILE B 1 177 ? -4.309 18.453 25.594 1 90.88 177 ILE B C 1
ATOM 3012 O O . ILE B 1 177 ? -5.465 18.719 25.938 1 90.88 177 ILE B O 1
ATOM 3016 N N . SER B 1 178 ? -3.643 17.406 25.953 1 91.62 178 SER B N 1
ATOM 3017 C CA . SER B 1 178 ? -4.297 16.422 26.812 1 91.62 178 SER B CA 1
ATOM 3018 C C . SER B 1 178 ? -4.43 16.938 28.234 1 91.62 178 SER B C 1
ATOM 3020 O O . SER B 1 178 ? -5.355 16.562 28.953 1 91.62 178 SER B O 1
ATOM 3022 N N . ASN B 1 179 ? -3.477 17.734 28.688 1 91.62 179 ASN B N 1
ATOM 3023 C CA . ASN B 1 179 ? -3.443 18.297 30.047 1 91.62 179 ASN B CA 1
ATOM 3024 C C . ASN B 1 179 ? -3.164 19.797 30.016 1 91.62 179 ASN B C 1
ATOM 3026 O O . ASN B 1 179 ? -2.162 20.25 30.578 1 91.62 179 ASN B O 1
ATOM 3030 N N . PRO B 1 180 ? -4.125 20.656 29.516 1 90.81 180 PRO B N 1
ATOM 3031 C CA . PRO B 1 180 ? -3.836 22.078 29.281 1 90.81 180 PRO B CA 1
ATOM 3032 C C . PRO B 1 180 ? -3.652 22.844 30.594 1 90.81 180 PRO B C 1
ATOM 3034 O O . PRO B 1 180 ? -2.809 23.75 30.672 1 90.81 180 PRO B O 1
ATOM 3037 N N . GLU B 1 181 ? -4.457 22.484 31.578 1 90.75 181 GLU B N 1
ATOM 3038 C CA . GLU B 1 181 ? -4.395 23.234 32.844 1 90.75 181 GLU B CA 1
ATOM 3039 C C . GLU B 1 181 ? -3.031 23.078 33.5 1 90.75 181 GLU B C 1
ATOM 3041 O O . GLU B 1 181 ? -2.445 24.047 33.969 1 90.75 181 GLU B O 1
ATOM 3046 N N . ASN B 1 182 ? -2.586 21.797 33.531 1 91.62 182 ASN B N 1
ATOM 3047 C CA . ASN B 1 182 ? -1.283 21.516 34.125 1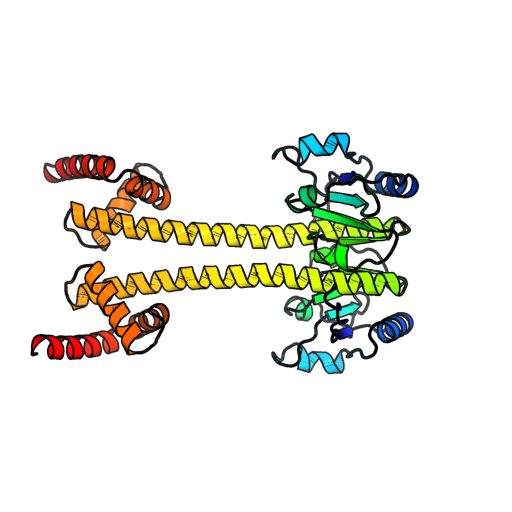 91.62 182 ASN B CA 1
ATOM 3048 C C . ASN B 1 182 ? -0.159 22.219 33.375 1 91.62 182 ASN B C 1
ATOM 3050 O O . ASN B 1 182 ? 0.764 22.766 33.969 1 91.62 182 ASN B O 1
ATOM 3054 N N . TRP B 1 183 ? -0.263 22.281 32.125 1 91.56 183 TRP B N 1
ATOM 3055 C CA . TRP B 1 183 ? 0.779 22.891 31.281 1 91.56 183 TRP B CA 1
ATOM 3056 C C . TRP B 1 183 ? 0.741 24.406 31.391 1 91.56 183 TRP B C 1
ATOM 3058 O O . TRP B 1 183 ? 1.786 25.062 31.391 1 91.56 183 TRP B O 1
ATOM 3068 N N . GLU B 1 184 ? -0.48 24.984 31.438 1 91.25 184 GLU B N 1
ATOM 3069 C CA . GLU B 1 184 ? -0.596 26.438 31.625 1 91.25 184 GLU B CA 1
ATOM 3070 C C . GLU B 1 184 ? 0.099 26.891 32.906 1 91.25 184 GLU B C 1
ATOM 3072 O O . GLU B 1 184 ? 0.844 27.875 32.906 1 91.25 184 GLU B O 1
ATOM 3077 N N . ARG B 1 185 ? -0.056 26.094 34 1 90.75 185 ARG B N 1
ATOM 3078 C CA . ARG B 1 185 ? 0.569 26.406 35.281 1 90.75 185 ARG B CA 1
ATOM 3079 C C . ARG B 1 185 ? 2.086 26.281 35.219 1 90.75 185 ARG B C 1
ATOM 3081 O O . ARG B 1 185 ? 2.818 27.141 35.688 1 90.75 185 ARG B O 1
ATOM 3088 N N . LYS B 1 186 ? 2.471 25.203 34.594 1 88.56 186 LYS B N 1
ATOM 3089 C CA . LYS B 1 186 ? 3.896 24.906 34.469 1 88.56 186 LYS B CA 1
ATOM 3090 C C . LYS B 1 186 ? 4.602 25.953 33.625 1 88.56 186 LYS B C 1
ATOM 3092 O O . LYS B 1 186 ? 5.684 26.422 33.969 1 88.56 186 LYS B O 1
ATOM 3097 N N . MET B 1 187 ? 3.996 26.391 32.625 1 88.5 187 MET B N 1
ATOM 3098 C CA . MET B 1 187 ? 4.621 27.328 31.688 1 88.5 187 MET B CA 1
ATOM 3099 C C . MET B 1 187 ? 4.629 28.734 32.25 1 88.5 187 MET B C 1
ATOM 3101 O O . MET B 1 187 ? 5.578 29.484 32.031 1 88.5 187 MET B O 1
ATOM 3105 N N . LYS B 1 188 ? 3.627 29.047 32.906 1 87.25 188 LYS B N 1
ATOM 3106 C CA . LYS B 1 188 ? 3.572 30.359 33.562 1 87.25 188 LYS B CA 1
ATOM 3107 C C . LYS B 1 188 ? 4.602 30.469 34.688 1 87.25 188 LYS B C 1
ATOM 3109 O O . LYS B 1 188 ? 5.176 31.531 34.906 1 87.25 188 LYS B O 1
ATOM 3114 N N . SER B 1 189 ? 4.809 29.344 35.312 1 83.56 189 SER B N 1
ATOM 3115 C CA . SER B 1 189 ? 5.824 29.328 36.375 1 83.56 189 SER B CA 1
ATOM 3116 C C . SER B 1 189 ? 7.223 29.5 35.781 1 83.56 189 SER B C 1
ATOM 3118 O O . SER B 1 189 ? 8.062 30.188 36.375 1 83.56 189 SER B O 1
ATOM 3120 N N . ILE B 1 190 ? 7.441 28.938 34.656 1 73.56 190 ILE B N 1
ATOM 3121 C CA . ILE B 1 190 ? 8.742 29.016 34 1 73.56 190 ILE B CA 1
ATOM 3122 C C . ILE B 1 190 ? 8.961 30.422 33.469 1 73.56 190 ILE B C 1
ATOM 3124 O O . ILE B 1 190 ? 10.047 30.984 33.625 1 73.56 190 ILE B O 1
ATOM 3128 N N . ARG B 1 191 ? 7.973 30.938 32.812 1 70.44 191 ARG B N 1
ATOM 3129 C CA . ARG B 1 191 ? 8.062 32.281 32.219 1 70.44 191 ARG B CA 1
ATOM 3130 C C . ARG B 1 191 ? 8.227 33.344 33.312 1 70.44 191 ARG B C 1
ATOM 3132 O O . ARG B 1 191 ? 8.961 34.312 33.125 1 70.44 191 ARG B O 1
ATOM 3139 N N . TYR B 1 192 ? 7.504 33.125 34.344 1 61.56 192 TYR B N 1
ATOM 3140 C CA . TYR B 1 192 ? 7.652 34 35.5 1 61.56 192 TYR B CA 1
ATOM 3141 C C . TYR B 1 192 ? 9.086 34 36.031 1 61.56 192 TYR B C 1
ATOM 3143 O O . TYR B 1 192 ? 9.656 35.031 36.312 1 61.56 192 TYR B O 1
ATOM 3151 N N . ILE B 1 193 ? 9.594 32.938 36 1 56.38 193 ILE B N 1
ATOM 3152 C CA . ILE B 1 193 ? 10.969 32.812 36.469 1 56.38 193 ILE B CA 1
ATOM 3153 C C . ILE B 1 193 ? 11.93 33.469 35.5 1 56.38 193 ILE B C 1
ATOM 3155 O O . ILE B 1 193 ? 12.875 34.156 35.906 1 56.38 193 ILE B O 1
ATOM 3159 N N . GLU B 1 194 ? 11.641 33.312 34.219 1 63.38 194 GLU B N 1
ATOM 3160 C CA . GLU B 1 194 ? 12.5 33.906 33.219 1 63.38 194 GLU B CA 1
ATOM 3161 C C . GLU B 1 194 ? 12.336 35.438 33.156 1 63.38 194 GLU B C 1
ATOM 3163 O O . GLU B 1 194 ? 13.273 36.156 32.844 1 63.38 194 GLU B O 1
ATOM 3168 N N . SER B 1 195 ? 11.125 35.969 33.438 1 59.44 195 SER B N 1
ATOM 3169 C CA . SER B 1 195 ? 10.867 37.406 33.469 1 59.44 195 SER B CA 1
ATOM 3170 C C . SER B 1 195 ? 11.523 38.031 34.688 1 59.44 195 SER B C 1
ATOM 3172 O O . SER B 1 195 ? 11.844 39.219 34.688 1 59.44 195 SER B O 1
ATOM 3174 N N . ILE B 1 196 ? 11.68 37.375 35.75 1 52.53 196 ILE B N 1
ATOM 3175 C CA . ILE B 1 196 ? 12.336 37.875 36.938 1 52.53 196 ILE B CA 1
ATOM 3176 C C . ILE B 1 196 ? 13.844 37.844 36.75 1 52.53 196 ILE B C 1
ATOM 3178 O O . ILE B 1 196 ? 14.57 38.625 37.375 1 52.53 196 ILE B O 1
ATOM 3182 N N . LYS B 1 197 ? 14.203 37.062 35.938 1 47.81 197 LYS B N 1
ATOM 3183 C CA . LYS B 1 197 ? 15.648 37.094 35.688 1 47.81 197 LYS B CA 1
ATOM 3184 C C . LYS B 1 197 ? 16.016 38.25 34.75 1 47.81 197 LYS B C 1
ATOM 3186 O O . LYS B 1 197 ? 15.297 38.531 33.812 1 47.81 197 LYS B O 1
#

Organism: Klebsiella variicola (NCBI:txid244366)

Foldseek 3Di:
DPPVPVPLAAEEEEDPDPVLVVLVCVQRPDYHYPVRCVVPQPPPPNAHQEYEYEPVDPPDDLVVQLPGLHQYEYEYQDDDVVVVVPRPHQFYDYSPDHSVVVVVRRVSSNVSSVVVVVVVVVVVVVVLVVVLVVLLVVQLVLQCVLPVDDSVVSNVLLVVVCVVVVHDSSVSSVVCVVPVVVVSVVVVVVVVVVVVD/DPPVPVPLAAEEEEDPDPVLVVLVCVQRPDYHYPVRVVVPQPPPPNAHQEYEYEPVDPPDDLVVQLPGLHQYEYEYQDDDVVVCVPRPHQFYDYSPDHSVVVVVRRVSSNVSSVVVVVVVVVVVVVVLVVVLVVLLVVQLVLQCVLPVDDSVVSNVLLVVVCVVVVHDSSVSSVVCVVPVVVVSVVSVVVVVVVVVD

Radius of gyration: 28.67 Å; Cα contacts (8 Å, |Δi|>4): 501; chains: 2; bounding box: 52×86×68 Å

pLDDT: mean 81.48, std 14.35, range [21.14, 96.38]

Solvent-accessible surface area (backbone atoms only — not comparable to full-atom values): 21431 Å² total; per-residue (Å²): 129,81,74,76,64,74,71,80,58,42,34,32,36,42,69,86,53,63,72,49,50,52,46,51,32,70,75,59,52,67,63,40,42,53,86,62,37,69,68,26,74,75,38,86,81,57,71,57,44,31,37,34,38,32,71,75,48,80,85,60,64,62,71,65,56,51,73,52,95,52,15,27,32,38,30,26,90,64,94,53,72,66,60,63,72,72,45,78,51,35,27,72,47,51,59,84,54,54,63,70,55,48,53,51,38,52,53,43,5,39,53,43,35,51,54,47,47,52,41,51,50,50,37,53,53,42,50,48,50,48,54,35,49,52,28,43,50,52,34,32,52,53,44,17,65,73,64,73,44,52,68,68,56,24,46,49,53,46,44,49,52,13,61,74,66,74,43,55,50,48,58,51,18,46,49,34,65,74,39,48,70,64,42,52,54,52,49,50,52,51,48,50,52,56,67,72,92,128,83,72,76,63,76,69,81,58,39,33,33,38,43,68,86,52,66,71,51,50,51,45,52,30,70,75,58,52,66,62,41,43,53,86,62,36,69,68,27,72,76,38,86,82,59,70,56,44,30,37,34,37,32,70,76,47,82,84,60,63,63,71,67,56,52,74,50,95,50,17,26,33,38,30,27,88,64,95,54,72,67,59,61,73,71,45,78,51,36,26,73,46,51,59,84,55,52,64,72,56,50,53,51,40,51,53,43,5,39,53,43,34,52,54,48,46,51,42,51,52,49,36,51,52,41,50,49,51,48,53,35,50,53,28,43,51,53,34,32,52,51,43,17,66,75,64,73,47,53,67,67,55,24,45,49,52,47,45,48,51,12,61,73,65,74,44,56,49,50,58,50,18,47,49,35,65,74,39,46,69,64,42,52,54,53,49,48,54,51,48,50,52,56,70,73,92

=== Feature glossary ===
Legend for the data blocks above and below:

— What the protein is —

Sequence gives the chain of amino acids in standard one-letter code (A=alanine, C=cysteine, …, Y=tyrosine), read N→C. It is the only feature that is directly encoded by the gene; all structural features are derived from the folded form of this sequence.

The annotation block draws on four external resources. InterPro: which protein families and domains the sequence belongs to. GO: standardized terms for what the protein does, what process it participates in, and where in the cell it acts. CATH: which structural fold it has in the CATH hierarchy. Organism: the species of origin.

— Where its atoms are —

Atomic coordinates in PDBx/mmCIF format — the same representation the Protein Data Bank distributes. Each line of the _atom_site loop places one backbone atom in Cartesian space (units: ångströms, origin: arbitrary).

Six rendered views show the 3D structure from the faces of a cube — i.e. along ±x, ±y, ±z. Rendering representation is drawn randomly per protein from cartoon (secondary-structure ribbons), sticks (backbone bonds), or molecular surface; coloring is either N→C rainbow (blue at the N-terminus through red at the C-terminus) or one color per chain.

— Local backbone conformation —

DSSP 8-state secondary structure assigns each residue one of H (α-helix), G (3₁₀-helix), I (π-helix), E (extended β-strand), B (isolated β-bridge), T (hydrogen-bonded turn), S (bend), or '-' (coil). The assignment is computed from backbone hydrogen-bond geometry via the Kabsch–Sander algorithm.

P-SEA three-state annotation labels each residue as helix, strand, or coil based purely on the geometry of the Cα trace. It serves as a fallback when the full backbone (and thus DSSP) is unavailable.

φ (phi) and ψ (psi) are the two rotatable backbone dihedrals per residue: φ is the C(i-1)–N–Cα–C torsion, ψ is the N–Cα–C–N(i+1) torsion, both in degrees on (−180°, 180°]. α-helical residues cluster near (−60°, −45°); β-strand residues near (−120°, +130°). A Ramachandran plot is simply a scatter of (φ, ψ) for every residue.

— Global shape and packing —

Radius of gyration (Rg) is the root-mean-square distance of Cα atoms from their centroid — a single number for overall size and compactness. A globular domain of N residues has Rg ≈ 2.2·N^0.38 Å; an extended or disordered chain has a much larger Rg. The Cα contact count is the number of residue pairs whose Cα atoms are within 8 Å and are more than four positions apart in sequence — a standard proxy for tertiary packing density. The bounding box is the smallest axis-aligned box enclosing all Cα atoms.

Accessible surface area quantifies burial. A residue with SASA near zero is packed into the hydrophobic core; one with SASA >100 Å² sits on the surface. Computed here via the Shrake–Rupley numerical algorithm with a 1.4 Å probe.

The contact map is a binary N×N matrix image: pixel (i, j) is dark where Cα_i and Cα_j are within 8 Å and |i−j|>4. Because the |i−j|>4 filter removes local helical contacts, off-diagonal stripes parallel to the main diagonal indicate parallel β-sheets; stripes perpendicular to it indicate antiparallel β-sheets. The Ramachandran plot scatters every residue's (φ, ψ) pair against the sterically allowed regions. The PAE heatmap renders the predicted-aligned-error matrix.

— Structural neighborhood —

A 3Di character summarizes, for each residue, the relative orientation of the Cα frame of its nearest spatial neighbor. Because it encodes fold topology rather than chemistry, 3Di alignments detect remote structural similarity that sequence alignment misses.

Structural nearest neighbors (via Foldseek easy-search vs the PDB). Reported per hit: target PDB id, E-value, and alignment TM-score. A TM-score above ~0.5 is the conventional threshold for 'same fold'.

— Confidence and disorder —

For AlphaFold models, the B-factor field carries pLDDT — the model's own estimate of local accuracy on a 0–100 scale. Regions with pLDDT<50 should be treated as essentially unmodeled; they often correspond to intrinsically disordered segments.

B-factor (Debye–Waller factor) reflects atomic displacement in the crystal lattice. It is an experimental observable (units Å²), not a prediction; low values mean the atom is pinned down, high values mean it moves or is heterogeneous across the crystal.

Predicted Aligned Error (PAE) is an AlphaFold confidence matrix: entry (i, j) is the expected error in the position of residue j, in ångströms, when the prediction is superimposed on the true structure at residue i. Low PAE within a block of residues means that block is internally rigid and well-predicted; high PAE between two blocks means their relative placement is uncertain even if each block individually is confident.